Protein AF-H6CBG1-F1 (afdb_monomer_lite)

InterPro domains:
  IPR025204 Centromere subunit L [PF13092] (5-473)

Sequence (481 aa):
MDNALYDTSWVLYSITHLPASLHAIILDPKLSAGGARAQTEALGLSEHAAALRASLAREQEQRPRYEEVEEHERLGVLKECTWRLLLSSRAELEHSSVDAHGRKRKRDHRDSTAGASCQSTGNHHGHALMISLVYDRTTYKLVIYTTEKTPQSSTSSSRRDLRPEPDSNSDATAILLCKASPSALKAVTTYLADTFSLALADITPLRLSPALIRSTLEQYLATVSVALGRAAFASALVAEAEQESVAEEHEHEREQEREHLHSIFQSIVGTLRITISFAPPVAPSLKTLDITVPPRTVGEQYRHVLDGSDQTTNDSRRPQFMDTLATWIRDKTGLNIDPFPSTIVNGDDNDGNDDDEGNAAVGNDTSVATANKTKKNPMRPHTETETETESEASVQEPPPHQPPMRVSRVSTAAYAISVEGRLKFASKPVELVNGFLGLLEHGSNAEGVSEARHENFVREANQQLLNAVLAEARRQVREDG

Foldseek 3Di:
DDPVQAPDKWFKKKQFADFPVNVCLQPPPVQVLDPVCVVVNQVVQVVLQVLLVVLVVVVLVVDDPVVNVVCCVVFNDFPGKGKDKDFPPVPVPVRPPPDDDDDDDDDDDDDDDDDPPPPPVPPFGKTKMKIWTHTPNDIKIKIKIFTDPPPPPPPVPPPDDDDPDPPPVDRRMIMMTTDDDPVSVVSVLVSCCVPRVRDSVSIGRFFDDLVLQQVLVQLLLVLLLLLLLVLLVVLVVVVVVVDPDDDPVVVVVNVVVLVVSLVLSLLQFAKKKWKKAFDPPPPVPDGIDIDIDGSNNSSVLSSCSNNNPPPPPPPPCSPGPVNVVQVVCCVVPVDRQCPDDPPPVVVPPPPDDDDDDDDDDDDDDDDDDDDDDDDDDDDDDDDDDDDDDPPPPPPPPPDPDDPRMGGAKIDGQAWIAGSSRIIHGHCVSLVSLVVVLVVSVVVDPPPPPDPPSSPSSSVVSVVVSSVSSSVSSNVVSVVVD

Secondary structure (DSSP, 8-state):
--GGGBS-EEEEEEESS--HHHHHHHH--TTTTSTTTHHHHHHHHHHHHHHHHHHHHHHHHHS-HHHHHHHHHHH--EEEEEEEEE--TTTTTTTS-TTS-------------------------EEEEEEEEEESS-EEEEEEEEE--------------------------EEEEEES-HHHHHHHHHHHHHHH---GGGEEEPPPPHHHHHHHHHHHHHHHHHHHHHHHHHHHHHHHHH-SS--SHHHHHHHHHHHHHHHHHHHHH-SEEEEEEE-TTS-TT--EEEEEE-HHHHHHHTHHHHTTTTSS---TTPPPHHHHHHHHHHHHHS--S-SS--------------------------------------------------------PPPTT--SEEEEEEE-SSEEEETTTEEEE-SHHHHHHHHHHHHHHHH---TTS-------HHHHHHHHHHHHHHHHHHHHHHHH-

Organism: Exophiala dermatitidis (strain ATCC 34100 / CBS 525.76 / NIH/UT8656) (NCBI:txid858893)

Structure (mmCIF, N/CA/C/O backbone):
data_AF-H6CBG1-F1
#
_entry.id   AF-H6CBG1-F1
#
loop_
_atom_site.group_PDB
_atom_site.id
_atom_site.type_symbol
_atom_site.label_atom_id
_atom_site.label_alt_id
_atom_site.label_comp_id
_atom_site.label_asym_id
_atom_site.label_entity_id
_atom_site.label_seq_id
_atom_site.pdbx_PDB_ins_code
_atom_site.Cartn_x
_atom_site.Cartn_y
_atom_site.Cartn_z
_atom_site.occupancy
_atom_site.B_iso_or_equiv
_atom_site.auth_seq_id
_atom_site.auth_comp_id
_atom_site.auth_asym_id
_atom_site.auth_atom_id
_atom_site.pdbx_PDB_model_num
ATOM 1 N N . MET A 1 1 ? 1.997 9.828 -4.332 1.00 85.44 1 MET A N 1
ATOM 2 C CA . MET A 1 1 ? 1.886 9.149 -3.017 1.00 85.44 1 MET A CA 1
ATOM 3 C C . MET A 1 1 ? 2.886 9.730 -2.012 1.00 85.44 1 MET A C 1
ATOM 5 O O . MET A 1 1 ? 4.050 9.862 -2.375 1.00 85.44 1 MET A O 1
ATOM 9 N N . ASP A 1 2 ? 2.461 10.042 -0.781 1.00 88.94 2 ASP A N 1
ATOM 10 C CA . ASP A 1 2 ? 3.284 10.646 0.293 1.00 88.94 2 ASP A CA 1
ATOM 11 C C . ASP A 1 2 ? 4.287 9.657 0.938 1.00 88.94 2 ASP A C 1
ATOM 13 O O . ASP A 1 2 ? 4.020 8.456 1.022 1.00 88.94 2 ASP A O 1
ATOM 17 N N . ASN A 1 3 ? 5.437 10.154 1.415 1.00 92.38 3 ASN A N 1
ATOM 18 C CA . ASN A 1 3 ? 6.486 9.370 2.090 1.00 92.38 3 ASN A CA 1
ATOM 19 C C . ASN A 1 3 ? 6.031 8.716 3.403 1.00 92.38 3 ASN A C 1
ATOM 21 O O . ASN A 1 3 ? 6.582 7.692 3.802 1.00 92.38 3 ASN A O 1
ATOM 25 N N . ALA A 1 4 ? 5.010 9.257 4.064 1.00 92.88 4 ALA A N 1
ATOM 26 C CA . ALA A 1 4 ? 4.502 8.741 5.329 1.00 92.88 4 ALA A CA 1
ATOM 27 C C . ALA A 1 4 ? 3.908 7.323 5.230 1.00 92.88 4 ALA A C 1
ATOM 29 O O . ALA A 1 4 ? 3.796 6.651 6.259 1.00 92.88 4 ALA A O 1
ATOM 30 N N . LEU A 1 5 ? 3.557 6.873 4.018 1.00 95.00 5 LEU A N 1
ATOM 31 C CA . LEU A 1 5 ? 3.031 5.533 3.732 1.00 95.00 5 LEU A CA 1
ATOM 32 C C . LEU A 1 5 ? 4.115 4.445 3.648 1.00 95.00 5 LEU A C 1
ATOM 34 O O . LEU A 1 5 ? 3.792 3.254 3.702 1.00 95.00 5 LEU A O 1
ATOM 38 N N . TYR A 1 6 ? 5.383 4.839 3.536 1.00 96.81 6 TYR A N 1
ATOM 39 C CA . TYR A 1 6 ? 6.512 3.940 3.321 1.00 96.81 6 TYR A CA 1
ATOM 40 C C . TYR A 1 6 ? 7.131 3.454 4.639 1.00 96.81 6 TYR A C 1
ATOM 42 O O . TYR A 1 6 ? 6.928 4.025 5.713 1.00 96.81 6 TYR A O 1
ATOM 50 N N . ASP A 1 7 ? 7.833 2.323 4.558 1.00 95.38 7 ASP A N 1
ATOM 51 C CA . ASP A 1 7 ? 8.552 1.649 5.648 1.00 95.38 7 ASP A CA 1
ATOM 52 C C . ASP A 1 7 ? 7.693 1.310 6.874 1.00 95.38 7 ASP A C 1
ATOM 54 O O . ASP A 1 7 ? 8.178 1.060 7.979 1.00 95.38 7 ASP A O 1
ATOM 58 N N . THR A 1 8 ? 6.381 1.227 6.664 1.00 95.06 8 THR A N 1
ATOM 59 C CA . THR A 1 8 ? 5.398 0.846 7.670 1.00 95.06 8 THR A CA 1
ATOM 60 C C . THR A 1 8 ? 4.579 -0.333 7.168 1.00 95.06 8 THR A C 1
ATOM 62 O O . THR A 1 8 ? 4.151 -0.365 6.019 1.00 95.06 8 THR A O 1
ATOM 65 N N . SER A 1 9 ? 4.381 -1.323 8.043 1.00 97.19 9 SER A N 1
ATOM 66 C CA . SER A 1 9 ? 3.404 -2.384 7.818 1.00 97.19 9 SER A CA 1
ATOM 67 C C . SER A 1 9 ? 2.048 -1.916 8.329 1.00 97.19 9 SER A C 1
ATOM 69 O O . SER A 1 9 ? 1.906 -1.605 9.511 1.00 97.19 9 SER A O 1
ATOM 71 N N . TRP A 1 10 ? 1.073 -1.911 7.438 1.00 98.31 10 TRP A N 1
ATOM 72 C CA . TRP A 1 10 ? -0.303 -1.503 7.660 1.00 98.31 10 TRP A CA 1
ATOM 73 C C . TRP A 1 10 ? -1.203 -2.729 7.791 1.00 98.31 10 TRP A C 1
ATOM 75 O O . TRP A 1 10 ? -1.019 -3.713 7.070 1.00 98.31 10 TRP A O 1
ATOM 85 N N . VAL A 1 11 ? -2.169 -2.659 8.702 1.00 98.25 11 VAL A N 1
ATOM 86 C CA . VAL A 1 11 ? -3.345 -3.536 8.730 1.00 98.25 11 VAL A CA 1
ATOM 87 C C . VAL A 1 11 ? -4.490 -2.793 8.053 1.00 98.25 11 VAL A C 1
ATOM 89 O O . VAL A 1 11 ? -4.731 -1.628 8.365 1.00 98.25 11 VAL A O 1
ATOM 92 N N . LEU A 1 12 ? -5.158 -3.447 7.113 1.00 98.31 12 LEU A N 1
ATOM 93 C CA . LEU A 1 12 ? -6.204 -2.871 6.285 1.00 98.31 12 LEU A CA 1
ATOM 94 C C . LEU A 1 12 ? -7.581 -3.155 6.882 1.00 98.31 12 LEU A C 1
ATOM 96 O O . LEU A 1 12 ? -7.902 -4.293 7.228 1.00 98.31 12 LEU A O 1
ATOM 100 N N . TYR A 1 13 ? -8.403 -2.117 6.934 1.00 98.31 13 TYR A N 1
ATOM 101 C CA . TYR A 1 13 ? -9.821 -2.189 7.257 1.00 98.31 13 TYR A CA 1
ATOM 102 C C . TYR A 1 13 ? -10.624 -1.561 6.114 1.00 98.31 13 TYR A C 1
ATOM 104 O O . TYR A 1 13 ? -10.147 -0.636 5.452 1.00 98.31 13 TYR A O 1
ATOM 112 N N . SER A 1 14 ? -11.826 -2.071 5.875 1.00 97.69 14 SER A N 1
ATOM 113 C CA . SER A 1 14 ? -12.831 -1.439 5.026 1.00 97.69 14 SER A CA 1
ATOM 114 C C . SER A 1 14 ? -13.631 -0.449 5.865 1.00 97.69 14 SER A C 1
ATOM 116 O O . SER A 1 14 ? -13.905 -0.733 7.027 1.00 97.69 14 SER A O 1
ATOM 118 N N . ILE A 1 15 ? -13.987 0.695 5.286 1.00 97.38 15 ILE A N 1
ATOM 119 C CA . ILE A 1 15 ? -15.014 1.599 5.806 1.00 97.38 15 ILE A CA 1
ATOM 120 C C . ILE A 1 15 ? -16.156 1.553 4.796 1.00 97.38 15 ILE A C 1
ATOM 122 O O . ILE A 1 15 ? -16.037 2.140 3.715 1.00 97.38 15 ILE A O 1
ATOM 126 N N . THR A 1 16 ? -17.223 0.824 5.125 1.00 95.31 16 THR A N 1
ATOM 127 C CA . THR A 1 16 ? -18.333 0.538 4.199 1.00 95.31 16 THR A CA 1
ATOM 128 C C . THR A 1 16 ? -19.021 1.822 3.734 1.00 95.31 16 THR A C 1
ATOM 130 O O . THR A 1 16 ? -19.150 2.050 2.528 1.00 95.31 16 THR A O 1
ATOM 133 N N . HIS A 1 17 ? -19.354 2.693 4.688 1.00 94.62 17 HIS A N 1
ATOM 134 C CA . HIS A 1 17 ? -20.001 3.979 4.480 1.00 94.62 17 HIS A CA 1
ATOM 135 C C . HIS A 1 17 ? -19.187 5.099 5.139 1.00 94.62 17 HIS A C 1
ATOM 137 O O . HIS A 1 17 ? -19.185 5.266 6.358 1.00 94.62 17 HIS A O 1
ATOM 143 N N . LEU A 1 18 ? -18.489 5.898 4.330 1.00 95.25 18 LEU A N 1
ATOM 144 C CA . LEU A 1 18 ? -17.783 7.083 4.805 1.00 95.25 18 LEU A CA 1
ATOM 145 C C . LEU A 1 18 ? -18.775 8.250 4.961 1.00 95.25 18 LEU A C 1
ATOM 147 O O . LEU A 1 18 ? -19.338 8.700 3.959 1.00 95.25 18 LEU A O 1
ATOM 151 N N . PRO A 1 19 ? -18.972 8.793 6.178 1.00 94.75 19 PRO A N 1
ATOM 152 C CA . PRO A 1 19 ? -19.886 9.906 6.389 1.00 94.75 19 PRO A CA 1
ATOM 153 C C . PRO A 1 19 ? -19.510 11.122 5.542 1.00 94.75 19 PRO A C 1
ATOM 155 O O . PRO A 1 19 ? -18.330 11.454 5.412 1.00 94.75 19 PRO A O 1
ATOM 158 N N . ALA A 1 20 ? -20.512 11.833 5.017 1.00 92.50 20 ALA A N 1
ATOM 159 C CA . ALA A 1 20 ? -20.303 12.984 4.137 1.00 92.50 20 ALA A CA 1
ATOM 160 C C . ALA A 1 20 ? -19.422 14.080 4.765 1.00 92.50 20 ALA A C 1
ATOM 162 O O . ALA A 1 20 ? -18.635 14.708 4.063 1.00 92.50 20 ALA A O 1
ATOM 163 N N . SER A 1 21 ? -19.508 14.279 6.084 1.00 93.62 21 SER A N 1
ATOM 164 C CA . SER A 1 21 ? -18.674 15.229 6.832 1.00 93.62 21 SER A CA 1
ATOM 165 C C . SER A 1 21 ? -17.192 14.844 6.819 1.00 93.62 21 SER A C 1
ATOM 167 O O . SER A 1 21 ? -16.340 15.683 6.540 1.00 93.62 21 SER A O 1
ATOM 169 N N . LEU A 1 22 ? -16.878 13.568 7.055 1.00 94.75 22 LEU A N 1
ATOM 170 C CA . LEU A 1 22 ? -15.510 13.053 6.997 1.00 94.75 22 LEU A CA 1
ATOM 171 C C . LEU A 1 22 ? -14.992 13.003 5.553 1.00 94.75 22 LEU A C 1
ATOM 173 O O . LEU A 1 22 ? -13.842 13.346 5.288 1.00 94.75 22 LEU A O 1
ATOM 177 N N . HIS A 1 23 ? -15.854 12.627 4.609 1.00 93.69 23 HIS A N 1
ATOM 178 C CA . HIS A 1 23 ? -15.541 12.638 3.185 1.00 93.69 23 HIS A CA 1
ATOM 179 C C . HIS A 1 23 ? -15.214 14.048 2.683 1.00 93.69 23 HIS A C 1
ATOM 181 O O . HIS A 1 23 ? -14.238 14.206 1.958 1.00 93.69 23 HIS A O 1
ATOM 187 N N . ALA A 1 24 ? -15.957 15.071 3.117 1.00 91.56 24 ALA A N 1
ATOM 188 C CA . ALA A 1 24 ? -15.684 16.467 2.777 1.00 91.56 24 ALA A CA 1
ATOM 189 C C . ALA A 1 24 ? -14.304 16.925 3.275 1.00 91.56 24 ALA A C 1
ATOM 191 O O . ALA A 1 24 ? -13.583 17.578 2.527 1.00 91.56 24 ALA A O 1
ATOM 192 N N . ILE A 1 25 ? -13.896 16.519 4.485 1.00 91.94 25 ILE A N 1
ATOM 193 C CA . ILE A 1 25 ? -12.548 16.804 5.009 1.00 91.94 25 ILE A CA 1
ATOM 194 C C . ILE A 1 25 ? -11.467 16.176 4.119 1.00 91.94 25 ILE A C 1
ATOM 196 O O . ILE A 1 25 ? -10.428 16.786 3.900 1.00 91.94 25 ILE A O 1
ATOM 200 N N . ILE A 1 26 ? -11.699 14.963 3.607 1.00 93.06 26 ILE A N 1
ATOM 201 C CA . ILE A 1 26 ? -10.728 14.238 2.772 1.00 93.06 26 ILE A CA 1
ATOM 202 C C . ILE A 1 26 ? -10.677 14.789 1.334 1.00 93.06 26 ILE A C 1
ATOM 204 O O . ILE A 1 26 ? -9.601 14.851 0.735 1.00 93.06 26 ILE A O 1
ATOM 208 N N . LEU A 1 27 ? -11.834 15.144 0.767 1.00 87.88 27 LEU A N 1
ATOM 209 C CA . LEU A 1 27 ? -11.997 15.485 -0.647 1.00 87.88 27 LEU A CA 1
ATOM 210 C C . LEU A 1 27 ? -11.852 16.956 -0.999 1.00 87.88 27 LEU A C 1
ATOM 212 O O . LEU A 1 27 ? -11.770 17.242 -2.188 1.00 87.88 27 LEU A O 1
ATOM 216 N N . ASP A 1 28 ? -11.869 17.885 -0.049 1.00 76.00 28 ASP A N 1
ATOM 217 C CA . ASP A 1 28 ? -11.845 19.309 -0.387 1.00 76.00 28 ASP A CA 1
ATOM 218 C C . ASP A 1 28 ? -10.449 19.936 -0.224 1.00 76.00 28 ASP A C 1
ATOM 220 O O . ASP A 1 28 ? -10.208 20.636 0.754 1.00 76.00 28 ASP A O 1
ATOM 224 N N . PRO A 1 29 ? -9.512 19.751 -1.182 1.00 60.16 29 PRO A N 1
ATOM 225 C CA . PRO A 1 29 ? -8.337 20.599 -1.303 1.00 60.16 29 PRO A CA 1
ATOM 226 C C . PRO A 1 29 ? -8.621 21.842 -2.166 1.00 60.16 29 PRO A C 1
ATOM 228 O O . PRO A 1 29 ? -7.708 22.625 -2.433 1.00 60.16 29 PRO A O 1
ATOM 231 N N . LYS A 1 30 ? -9.858 22.058 -2.657 1.00 49.28 30 LYS A N 1
ATOM 232 C CA . LYS A 1 30 ? -10.187 23.122 -3.635 1.00 49.28 30 LYS A CA 1
ATOM 233 C C . LYS A 1 30 ? -10.252 24.520 -3.013 1.00 49.28 30 LYS A C 1
ATOM 235 O O . LYS A 1 30 ? -10.583 25.495 -3.688 1.00 49.28 30 LYS A O 1
ATOM 240 N N . LEU A 1 31 ? -9.843 24.646 -1.758 1.00 47.59 31 LEU A N 1
ATOM 241 C CA . LEU A 1 31 ? -9.617 25.905 -1.065 1.00 47.59 31 LEU A CA 1
ATOM 242 C C . LEU A 1 31 ? -8.138 26.334 -1.074 1.00 47.59 31 LEU A C 1
ATOM 244 O O . LEU A 1 31 ? -7.831 27.456 -0.672 1.00 47.59 31 LEU A O 1
ATOM 248 N N . SER A 1 32 ? -7.239 25.497 -1.601 1.00 41.44 32 SER A N 1
ATOM 249 C CA . SER A 1 32 ? -5.781 25.641 -1.491 1.00 41.44 32 SER A CA 1
ATOM 250 C C . SER A 1 32 ? -5.112 26.581 -2.517 1.00 41.44 32 SER A C 1
ATOM 252 O O . SER A 1 32 ? -3.923 26.860 -2.417 1.00 41.44 32 SER A O 1
ATOM 254 N N . ALA A 1 33 ? -5.849 27.177 -3.464 1.00 50.12 33 ALA A N 1
ATOM 255 C CA . ALA A 1 33 ? -5.248 28.109 -4.436 1.00 50.12 33 ALA A CA 1
ATOM 256 C C . ALA A 1 33 ? -5.023 29.542 -3.896 1.00 50.12 33 ALA A C 1
ATOM 258 O O . ALA A 1 33 ? -4.479 30.395 -4.595 1.00 50.12 33 ALA A O 1
ATOM 259 N N . GLY A 1 34 ? -5.431 29.834 -2.655 1.00 55.94 34 GLY A N 1
ATOM 260 C CA . GLY A 1 34 ? -5.161 31.109 -1.989 1.00 55.94 34 GLY A CA 1
ATOM 261 C C . GLY A 1 34 ? -4.493 30.878 -0.639 1.00 55.94 34 GLY A C 1
ATOM 262 O O . GLY A 1 34 ? -5.133 30.360 0.272 1.00 55.94 34 GLY A O 1
ATOM 263 N N . GLY A 1 35 ? -3.235 31.304 -0.475 1.00 62.28 35 GLY A N 1
ATOM 264 C CA . GLY A 1 35 ? -2.419 31.049 0.727 1.00 62.28 35 GLY A CA 1
ATOM 265 C C . GLY A 1 35 ? -3.039 31.467 2.073 1.00 62.28 35 GLY A C 1
ATOM 266 O O . GLY A 1 35 ? -2.611 30.991 3.120 1.00 62.28 35 GLY A O 1
ATOM 267 N N . ALA A 1 36 ? -4.088 32.296 2.068 1.00 62.03 36 ALA A N 1
ATOM 268 C CA . ALA A 1 36 ? -4.860 32.637 3.263 1.00 62.03 36 ALA A CA 1
ATOM 269 C C . ALA A 1 36 ? -5.730 31.478 3.800 1.00 62.03 36 ALA A C 1
ATOM 271 O O . ALA A 1 36 ? -6.059 31.473 4.983 1.00 62.03 36 ALA A O 1
ATOM 272 N N . ARG A 1 37 ? -6.105 30.494 2.968 1.00 57.50 37 ARG A N 1
ATOM 273 C CA . ARG A 1 37 ? -7.092 29.456 3.322 1.00 57.50 37 ARG A CA 1
ATOM 274 C C . ARG A 1 37 ? -6.475 28.108 3.715 1.00 57.50 37 ARG A C 1
ATOM 276 O O . ARG A 1 37 ? -7.078 27.393 4.508 1.00 57.50 37 ARG A O 1
ATOM 283 N N . ALA A 1 38 ? -5.229 27.840 3.312 1.00 67.38 38 ALA A N 1
ATOM 284 C CA . ALA A 1 38 ? -4.431 26.727 3.846 1.00 67.38 38 ALA A CA 1
ATOM 285 C C . ALA A 1 38 ? -4.267 26.813 5.380 1.00 67.38 38 ALA A C 1
ATOM 287 O O . ALA A 1 38 ? -4.236 25.799 6.073 1.00 67.38 38 ALA A O 1
ATOM 288 N N . GLN A 1 39 ? -4.237 28.032 5.935 1.00 68.25 39 GLN A N 1
ATOM 289 C CA . GLN A 1 39 ? -4.242 28.240 7.387 1.00 68.25 39 GLN A CA 1
ATOM 290 C C . GLN A 1 39 ? -5.579 27.844 8.030 1.00 68.25 39 GLN A C 1
ATOM 292 O O . GLN A 1 39 ? -5.586 27.308 9.134 1.00 68.25 39 GLN A O 1
ATOM 297 N N . THR A 1 40 ? -6.709 28.074 7.353 1.00 70.06 40 THR A N 1
ATOM 298 C CA . THR A 1 40 ? -8.043 27.698 7.850 1.00 70.06 40 THR A CA 1
ATOM 299 C C . THR A 1 40 ? -8.231 26.182 7.882 1.00 70.06 40 THR A C 1
ATOM 301 O O . THR A 1 40 ? -8.786 25.655 8.841 1.00 70.06 40 THR A O 1
ATOM 304 N N . GLU A 1 41 ? -7.729 25.467 6.875 1.00 74.38 41 GLU A N 1
ATOM 305 C CA . GLU A 1 41 ? -7.725 23.997 6.875 1.00 74.38 41 GLU A CA 1
ATOM 306 C C . GLU A 1 41 ? -6.843 23.437 7.994 1.00 74.38 41 GLU A C 1
ATOM 308 O O . GLU A 1 41 ? -7.269 22.555 8.742 1.00 74.38 41 GLU A O 1
ATOM 313 N N . ALA A 1 42 ? -5.636 23.991 8.161 1.00 79.94 42 ALA A N 1
ATOM 314 C CA . ALA A 1 42 ? -4.744 23.612 9.253 1.00 79.94 42 ALA A CA 1
ATOM 315 C C . ALA A 1 42 ? -5.389 23.851 10.631 1.00 79.94 42 ALA A C 1
ATOM 317 O O . ALA A 1 42 ? -5.211 23.033 11.534 1.00 79.94 42 ALA A O 1
ATOM 318 N N . LEU A 1 43 ? -6.179 24.923 10.781 1.00 82.62 43 LEU A N 1
ATOM 319 C CA . LEU A 1 43 ? -6.967 25.193 11.987 1.00 82.62 43 LEU A CA 1
ATOM 320 C C . LEU A 1 43 ? -8.020 24.104 12.230 1.00 82.62 43 LEU A C 1
ATOM 322 O O . LEU A 1 43 ? -8.032 23.526 13.313 1.00 82.62 43 LEU A O 1
ATOM 326 N N . GLY A 1 44 ? -8.833 23.755 11.228 1.00 89.56 44 GLY A N 1
ATOM 327 C CA . GLY A 1 44 ? -9.864 22.718 11.378 1.00 89.56 44 GLY A CA 1
ATOM 328 C C . GLY A 1 44 ? -9.284 21.338 11.714 1.00 89.56 44 GLY A C 1
ATOM 329 O O . GLY A 1 44 ? -9.746 20.661 12.632 1.00 89.56 44 GLY A O 1
ATOM 330 N N . LEU A 1 45 ? -8.207 20.929 11.035 1.00 93.44 45 LEU A N 1
ATOM 331 C CA . LEU A 1 45 ? -7.515 19.672 11.345 1.00 93.44 45 LEU A CA 1
ATOM 332 C C . LEU A 1 45 ? -6.860 19.701 12.737 1.00 93.44 45 LEU A C 1
ATOM 334 O O . LEU A 1 45 ? -6.864 18.689 13.441 1.00 93.44 45 LEU A O 1
ATOM 338 N N . SER A 1 46 ? -6.342 20.856 13.167 1.00 94.69 46 SER A N 1
ATOM 339 C CA . SER A 1 46 ? -5.811 21.040 14.522 1.00 94.69 46 SER A CA 1
ATOM 340 C C . SER A 1 46 ? -6.905 20.960 15.591 1.00 94.69 46 SER A C 1
ATOM 342 O O . SER A 1 46 ? -6.658 20.415 16.668 1.00 94.69 46 SER A O 1
ATOM 344 N N . GLU A 1 47 ? -8.110 21.465 15.319 1.00 95.88 47 GLU A N 1
ATOM 345 C CA . GLU A 1 47 ? -9.266 21.334 16.215 1.00 95.88 47 GLU A CA 1
ATOM 346 C C . GLU A 1 47 ? -9.669 19.865 16.381 1.00 95.88 47 GLU A C 1
ATOM 348 O O . GLU A 1 47 ? -9.813 19.391 17.511 1.00 95.88 47 GLU A O 1
ATOM 353 N N . HIS A 1 48 ? -9.747 19.106 15.282 1.00 96.69 48 HIS A N 1
ATOM 354 C CA . HIS A 1 48 ? -9.985 17.660 15.335 1.00 96.69 48 HIS A CA 1
ATOM 355 C C . HIS A 1 48 ? -8.881 16.915 16.093 1.00 96.69 48 HIS A C 1
ATOM 357 O O . HIS A 1 48 ? -9.168 16.029 16.899 1.00 96.69 48 HIS A O 1
ATOM 363 N N . ALA A 1 49 ? -7.619 17.305 15.910 1.00 97.44 49 ALA A N 1
ATOM 364 C CA . ALA A 1 49 ? -6.503 16.721 16.640 1.00 97.44 49 ALA A CA 1
ATOM 365 C C . ALA A 1 49 ? -6.585 16.980 18.157 1.00 97.44 49 ALA A C 1
ATOM 367 O O . ALA A 1 49 ? -6.363 16.064 18.955 1.00 97.44 49 ALA A O 1
ATOM 368 N N . ALA A 1 50 ? -6.944 18.200 18.567 1.00 97.81 50 ALA A N 1
ATOM 369 C CA . ALA A 1 50 ? -7.149 18.550 19.971 1.00 97.81 50 ALA A CA 1
ATOM 370 C C . ALA A 1 50 ? -8.361 17.818 20.573 1.00 97.81 50 ALA A C 1
ATOM 372 O O . ALA A 1 50 ? -8.278 17.294 21.687 1.00 97.81 50 ALA A O 1
ATOM 373 N N . ALA A 1 51 ? -9.463 17.722 19.823 1.00 97.56 51 ALA A N 1
ATOM 374 C CA . ALA A 1 51 ? -10.665 17.005 20.237 1.00 97.56 51 ALA A CA 1
ATOM 375 C C . ALA A 1 51 ? -10.410 15.498 20.398 1.00 97.56 51 ALA A C 1
ATOM 377 O O . ALA A 1 51 ? -10.808 14.919 21.413 1.00 97.56 51 ALA A O 1
ATOM 378 N N . LEU A 1 52 ? -9.687 14.877 19.458 1.00 98.00 52 LEU A N 1
ATOM 379 C CA . LEU A 1 52 ? -9.264 13.480 19.561 1.00 98.00 52 LEU A CA 1
ATOM 380 C C . LEU A 1 52 ? -8.379 13.274 20.792 1.00 98.00 52 LEU A C 1
ATOM 382 O O . LEU A 1 52 ? -8.636 12.371 21.583 1.00 98.00 52 LEU A O 1
ATOM 386 N N . ARG A 1 53 ? -7.390 14.147 21.019 1.00 97.56 53 ARG A N 1
ATOM 387 C CA . ARG A 1 53 ? -6.526 14.088 22.208 1.00 97.56 53 ARG A CA 1
ATOM 388 C C . ARG A 1 53 ? -7.325 14.156 23.514 1.00 97.56 53 ARG A C 1
ATOM 390 O O . ARG A 1 53 ? -7.058 13.382 24.429 1.00 97.56 53 ARG A O 1
ATOM 397 N N . ALA A 1 54 ? -8.309 15.052 23.597 1.00 97.56 54 ALA A N 1
ATOM 398 C CA . ALA A 1 54 ? -9.196 15.145 24.754 1.00 97.56 54 ALA A CA 1
ATOM 399 C C . ALA A 1 54 ? -10.061 13.884 24.917 1.00 97.56 54 ALA A C 1
ATOM 401 O O . ALA A 1 54 ? -10.289 13.437 26.037 1.00 97.56 54 ALA A O 1
ATOM 402 N N . SER A 1 55 ? -10.515 13.285 23.811 1.00 96.94 55 SER A N 1
ATOM 403 C CA . SER A 1 55 ? -11.256 12.020 23.831 1.00 96.94 55 SER A CA 1
ATOM 404 C C . SER A 1 55 ? -10.410 10.859 24.349 1.00 96.94 55 SER A C 1
ATOM 406 O O . SER A 1 55 ? -10.875 10.111 25.203 1.00 96.94 55 SER A O 1
ATOM 408 N N . LEU A 1 56 ? -9.153 10.756 23.900 1.00 95.88 56 LEU A N 1
ATOM 409 C CA . LEU A 1 56 ? -8.198 9.755 24.383 1.00 95.88 56 LEU A CA 1
ATOM 410 C C . LEU A 1 56 ? -7.958 9.888 25.894 1.00 95.88 56 LEU A C 1
ATOM 412 O O . LEU A 1 56 ? -7.943 8.881 26.595 1.00 95.88 56 LEU A O 1
ATOM 416 N N . ALA A 1 57 ? -7.830 11.118 26.405 1.00 95.25 57 ALA A N 1
ATOM 417 C CA . ALA A 1 57 ? -7.665 11.367 27.838 1.00 95.25 57 ALA A CA 1
ATOM 418 C C . ALA A 1 57 ? -8.898 10.935 28.655 1.00 95.25 57 ALA A C 1
ATOM 420 O O . ALA A 1 57 ? -8.751 10.280 29.682 1.00 95.25 57 ALA A O 1
ATOM 421 N N . ARG A 1 58 ? -10.116 11.227 28.173 1.00 95.06 58 ARG A N 1
ATOM 422 C CA . ARG A 1 58 ? -11.357 10.780 28.835 1.00 95.06 58 ARG A CA 1
ATOM 423 C C . ARG A 1 58 ? -11.497 9.262 28.853 1.00 95.06 58 ARG A C 1
ATOM 425 O O . ARG A 1 58 ? -11.949 8.704 29.846 1.00 95.06 58 ARG A O 1
ATOM 432 N N . GLU A 1 59 ? -11.143 8.592 27.759 1.00 93.25 59 GLU A N 1
ATOM 433 C CA . GLU A 1 59 ? -11.190 7.129 27.713 1.00 93.25 59 GLU A CA 1
ATOM 434 C C . GLU A 1 59 ? -10.159 6.518 28.667 1.00 93.25 59 GLU A C 1
ATOM 436 O O . GLU A 1 59 ? -10.458 5.535 29.341 1.00 93.25 59 GLU A O 1
ATOM 441 N N . GLN A 1 60 ? -8.979 7.131 28.781 1.00 90.81 60 GLN A N 1
ATOM 442 C CA . GLN A 1 60 ? -7.950 6.713 29.727 1.00 90.81 60 GLN A CA 1
ATOM 443 C C . GLN A 1 60 ? -8.439 6.796 31.184 1.00 90.81 60 GLN A C 1
ATOM 445 O O . GLN A 1 60 ? -8.210 5.860 31.942 1.00 90.81 60 GLN A O 1
ATOM 450 N N . GLU A 1 61 ? -9.194 7.837 31.549 1.00 93.06 61 GLU A N 1
ATOM 451 C CA . GLU A 1 61 ? -9.801 7.975 32.886 1.00 93.06 61 GLU A CA 1
ATOM 452 C C . GLU A 1 61 ? -10.867 6.907 33.194 1.00 93.06 61 GLU A C 1
ATOM 454 O O . GLU A 1 61 ? -11.113 6.594 34.359 1.00 93.06 61 GLU A O 1
ATOM 459 N N . GLN A 1 62 ? -11.516 6.345 32.168 1.00 92.88 62 GLN A N 1
ATOM 460 C CA . GLN A 1 62 ? -12.548 5.313 32.328 1.00 92.88 62 GLN A CA 1
ATOM 461 C C . GLN A 1 62 ? -11.981 3.888 32.361 1.00 92.88 62 GLN A C 1
ATOM 463 O O . GLN A 1 62 ? -12.687 2.960 32.768 1.00 92.88 62 GLN A O 1
ATOM 468 N N . AR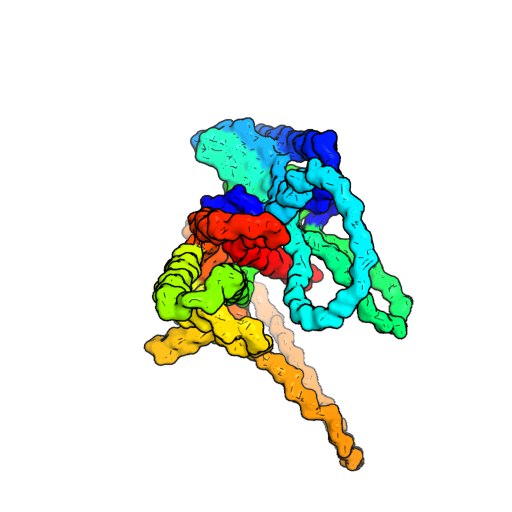G A 1 63 ? -10.734 3.687 31.919 1.00 89.25 63 ARG A N 1
ATOM 469 C CA . ARG A 1 63 ? -10.115 2.359 31.878 1.00 89.25 63 ARG A CA 1
ATOM 470 C C . ARG A 1 63 ? -9.719 1.887 33.281 1.00 89.25 63 ARG A C 1
ATOM 472 O O . ARG A 1 63 ? -9.367 2.695 34.142 1.00 89.25 63 ARG A O 1
ATOM 479 N N . PRO A 1 64 ? -9.740 0.568 33.539 1.00 93.38 64 PRO A N 1
ATOM 480 C CA . PRO A 1 64 ? -9.187 0.025 34.768 1.00 93.38 64 PRO A CA 1
ATOM 481 C C . PRO A 1 64 ? -7.737 0.482 34.966 1.00 93.38 64 PRO A C 1
ATOM 483 O O . PRO A 1 64 ? -6.909 0.375 34.064 1.00 93.38 64 PRO A O 1
ATOM 486 N N . ARG A 1 65 ? -7.411 0.943 36.178 1.00 90.50 65 ARG A N 1
ATOM 487 C CA . ARG A 1 65 ? -6.108 1.549 36.511 1.00 90.50 65 ARG A CA 1
ATOM 488 C C . ARG A 1 65 ? -4.895 0.686 36.132 1.00 90.50 65 ARG A C 1
ATOM 490 O O . ARG A 1 65 ? -3.831 1.226 35.857 1.00 90.50 65 ARG A O 1
ATOM 497 N N . TYR A 1 66 ? -5.028 -0.642 36.135 1.00 93.19 66 TYR A N 1
ATOM 498 C CA . TYR A 1 66 ? -3.930 -1.533 35.748 1.00 93.19 66 TYR A CA 1
ATOM 499 C C . TYR A 1 66 ? -3.624 -1.468 34.241 1.00 93.19 66 TYR A C 1
ATOM 501 O O . TYR A 1 66 ? -2.453 -1.486 33.878 1.00 93.19 66 TYR A O 1
ATOM 509 N N . GLU A 1 67 ? -4.639 -1.325 33.379 1.00 89.75 67 GLU A N 1
ATOM 510 C CA . GLU A 1 67 ? -4.457 -1.190 31.924 1.00 89.75 67 GLU A CA 1
ATOM 511 C C . GLU A 1 67 ? -3.798 0.142 31.586 1.00 89.75 67 GLU A C 1
ATOM 513 O O . GLU A 1 67 ? -2.923 0.203 30.728 1.00 89.75 67 GLU A O 1
ATOM 518 N N . GLU A 1 68 ? -4.182 1.200 32.302 1.00 88.62 68 GLU A N 1
ATOM 519 C CA . GLU A 1 68 ? -3.571 2.516 32.160 1.00 88.62 68 GLU A CA 1
ATOM 520 C C . GLU A 1 68 ? -2.085 2.484 32.527 1.00 88.62 68 GLU A C 1
ATOM 522 O O . GLU A 1 68 ? -1.257 2.982 31.768 1.00 88.62 68 GLU A O 1
ATOM 527 N N . VAL A 1 69 ? -1.732 1.887 33.671 1.00 92.56 69 VAL A N 1
ATOM 528 C CA . VAL A 1 69 ? -0.331 1.777 34.099 1.00 92.56 69 VAL A CA 1
ATOM 529 C C . VAL A 1 69 ? 0.469 0.951 33.096 1.00 92.56 69 VAL A C 1
ATOM 531 O O . VAL A 1 69 ? 1.549 1.372 32.697 1.00 92.56 69 VAL A O 1
ATOM 534 N N . GLU A 1 70 ? -0.070 -0.173 32.624 1.00 92.69 70 GLU A N 1
ATOM 535 C CA . GLU A 1 70 ? 0.588 -1.020 31.625 1.00 92.69 70 GLU A CA 1
ATOM 536 C C . GLU A 1 70 ? 0.765 -0.300 30.276 1.00 92.69 70 GLU A C 1
ATOM 538 O O . GLU A 1 70 ? 1.835 -0.368 29.664 1.00 92.69 70 GLU A O 1
ATOM 543 N N . GLU A 1 71 ? -0.256 0.417 29.800 1.00 89.62 71 GLU A N 1
ATOM 544 C CA . GLU A 1 71 ? -0.188 1.196 28.562 1.00 89.62 71 GLU A CA 1
ATOM 545 C C . GLU A 1 71 ? 0.778 2.377 28.702 1.00 89.62 71 GLU A C 1
ATOM 547 O O . GLU A 1 71 ? 1.607 2.596 27.820 1.00 89.62 71 GLU A O 1
ATOM 552 N N . HIS A 1 72 ? 0.751 3.086 29.829 1.00 92.12 72 HIS A N 1
ATOM 553 C CA . HIS A 1 72 ? 1.675 4.175 30.127 1.00 92.12 72 HIS A CA 1
ATOM 554 C C . HIS A 1 72 ? 3.121 3.679 30.240 1.00 92.12 72 HIS A C 1
ATOM 556 O O . HIS A 1 72 ? 4.033 4.283 29.678 1.00 92.12 72 HIS A O 1
ATOM 562 N N . GLU A 1 73 ? 3.353 2.542 30.894 1.00 95.81 73 GLU A N 1
ATOM 563 C CA . GLU A 1 73 ? 4.675 1.925 30.969 1.00 95.81 73 GLU A CA 1
ATOM 564 C C . GLU A 1 73 ? 5.163 1.441 29.607 1.00 95.81 73 GLU A C 1
ATOM 566 O O . GLU A 1 73 ? 6.369 1.460 29.368 1.00 95.81 73 GLU A O 1
ATOM 571 N N . ARG A 1 74 ? 4.274 1.020 28.701 1.00 94.94 74 ARG A N 1
ATOM 572 C CA . ARG A 1 74 ? 4.646 0.536 27.361 1.00 94.94 74 ARG A CA 1
ATOM 573 C C . ARG A 1 74 ? 4.827 1.646 26.338 1.00 94.94 74 ARG A C 1
ATOM 575 O O . ARG A 1 74 ? 5.768 1.580 25.548 1.00 94.94 74 ARG A O 1
ATOM 582 N N . LEU A 1 75 ? 3.931 2.626 26.320 1.00 95.19 75 LEU A N 1
ATOM 583 C CA . LEU A 1 75 ? 3.843 3.654 25.281 1.00 95.19 75 LEU A CA 1
ATOM 584 C C . LEU A 1 75 ? 4.417 4.994 25.747 1.00 95.19 75 LEU A C 1
ATOM 586 O O . LEU A 1 75 ? 5.005 5.719 24.943 1.00 95.19 75 LEU A O 1
ATOM 590 N N . GLY A 1 76 ? 4.299 5.289 27.041 1.00 95.88 76 GLY A N 1
ATOM 591 C CA . GLY A 1 76 ? 4.553 6.594 27.645 1.00 95.88 76 GLY A CA 1
ATOM 592 C C . GLY A 1 76 ? 3.387 7.565 27.473 1.00 95.88 76 GLY A C 1
ATOM 593 O O . GLY A 1 76 ? 2.250 7.171 27.214 1.00 95.88 76 GLY A O 1
ATOM 594 N N . VAL A 1 77 ? 3.662 8.859 27.629 1.00 95.81 77 VAL A N 1
ATOM 595 C CA . VAL A 1 77 ? 2.663 9.925 27.490 1.00 95.81 77 VAL A CA 1
ATOM 596 C C . VAL A 1 77 ? 2.464 10.252 26.014 1.00 95.81 77 VAL A C 1
ATOM 598 O O . VAL A 1 77 ? 3.428 10.367 25.256 1.00 95.81 77 VAL A O 1
ATOM 601 N N . LEU A 1 78 ? 1.212 10.473 25.607 1.00 97.50 78 LEU A N 1
ATOM 602 C CA . LEU A 1 78 ? 0.902 11.043 24.299 1.00 97.50 78 LEU A CA 1
ATOM 603 C C . LEU A 1 78 ? 1.504 12.455 24.207 1.00 97.50 78 LEU A C 1
ATOM 605 O O . LEU A 1 78 ? 1.056 13.380 24.884 1.00 97.50 78 LEU A O 1
ATOM 609 N N . LYS A 1 79 ? 2.526 12.646 23.374 1.00 97.94 79 LYS A N 1
ATOM 610 C CA . LYS A 1 79 ? 3.174 13.944 23.140 1.00 97.94 79 LYS A CA 1
ATOM 611 C C . LYS A 1 79 ? 2.411 14.762 22.128 1.00 97.94 79 LYS A C 1
ATOM 613 O O . LYS A 1 79 ? 2.045 15.897 22.419 1.00 97.94 79 LYS A O 1
ATOM 618 N N . GLU A 1 80 ? 2.066 14.162 21.000 1.00 97.69 80 GLU A N 1
ATOM 619 C CA . GLU A 1 80 ? 1.499 14.873 19.860 1.00 97.69 80 GLU A CA 1
ATOM 620 C C . GLU A 1 80 ? 0.352 14.076 19.241 1.00 97.69 80 GLU A C 1
ATOM 622 O O . GLU A 1 80 ? 0.387 12.849 19.180 1.00 97.69 80 GLU A O 1
ATOM 627 N N . CYS A 1 81 ? -0.672 14.787 18.782 1.00 98.12 81 CYS A N 1
ATOM 628 C CA . CYS A 1 81 ? -1.739 14.244 17.956 1.00 98.12 81 CYS A CA 1
ATOM 629 C C . CYS A 1 81 ? -1.878 15.189 16.767 1.00 98.12 81 CYS A C 1
ATOM 631 O O . CYS A 1 81 ? -2.070 16.384 16.984 1.00 98.12 81 CYS A O 1
ATOM 633 N N . THR A 1 82 ? -1.755 14.684 15.542 1.00 97.38 82 THR A N 1
ATOM 634 C CA . THR A 1 82 ? -1.853 15.500 14.324 1.00 97.38 82 THR A CA 1
ATOM 635 C C . THR A 1 82 ? -2.740 14.850 13.282 1.00 97.38 82 THR A C 1
ATOM 637 O O . THR A 1 82 ? -2.827 13.626 13.182 1.00 97.38 82 THR A O 1
ATOM 640 N N . TRP A 1 83 ? -3.414 15.703 12.516 1.00 96.88 83 TRP A N 1
ATOM 641 C CA . TRP A 1 83 ? -4.236 15.342 11.371 1.00 96.88 83 TRP A CA 1
ATOM 642 C C . TRP A 1 83 ? -3.655 16.055 10.155 1.00 96.88 83 TRP A C 1
ATOM 644 O O . TRP A 1 83 ? -3.409 17.260 10.202 1.00 96.88 83 TRP A O 1
ATOM 654 N N . ARG A 1 84 ? -3.387 15.318 9.079 1.00 94.69 84 ARG A N 1
ATOM 655 C CA . ARG A 1 84 ? -2.786 15.865 7.860 1.00 94.69 84 ARG A CA 1
ATOM 656 C C . ARG A 1 84 ? -3.409 15.225 6.632 1.00 94.69 84 ARG A C 1
ATOM 658 O O . ARG A 1 84 ? -3.467 14.002 6.537 1.00 94.69 84 ARG A O 1
ATOM 665 N N . LEU A 1 85 ? -3.799 16.046 5.664 1.00 93.06 85 LEU A N 1
ATOM 666 C CA . LEU A 1 85 ? -4.158 15.565 4.336 1.00 93.06 85 LEU A CA 1
ATOM 667 C C . LEU A 1 85 ? -2.892 15.139 3.587 1.00 93.06 85 LEU A C 1
ATOM 669 O O . LEU A 1 85 ? -1.915 15.885 3.500 1.00 93.06 85 LEU A O 1
ATOM 673 N N . LEU A 1 86 ? -2.899 13.912 3.078 1.00 91.75 86 LEU A N 1
ATOM 674 C CA . LEU A 1 86 ? -1.871 13.406 2.183 1.00 91.75 86 LEU A CA 1
ATOM 675 C C . LEU A 1 86 ? -2.294 13.776 0.765 1.00 91.75 86 LEU A C 1
ATOM 677 O O . LEU A 1 86 ? -3.147 13.119 0.163 1.00 91.75 86 LEU A O 1
ATOM 681 N N . LEU A 1 87 ? -1.718 14.859 0.251 1.00 79.44 87 LEU A N 1
ATOM 682 C CA . LEU A 1 87 ? -1.970 15.293 -1.114 1.00 79.44 87 LEU A CA 1
ATOM 683 C C . LEU A 1 87 ? -1.361 14.282 -2.090 1.00 79.44 87 LEU A C 1
ATOM 685 O O . LEU A 1 87 ? -0.224 13.818 -1.941 1.00 79.44 87 LEU A O 1
ATOM 689 N N . SER A 1 88 ? -2.119 13.944 -3.131 1.00 71.19 88 SER A N 1
ATOM 690 C CA . SER A 1 88 ? -1.529 13.315 -4.305 1.00 71.19 88 SER A CA 1
ATOM 691 C C . SER A 1 88 ? -0.554 14.324 -4.916 1.00 71.19 88 SER A C 1
ATOM 693 O O . SER A 1 88 ? -0.978 15.388 -5.353 1.00 71.19 88 SER A O 1
ATOM 695 N N . SER A 1 89 ? 0.741 13.978 -4.906 1.00 57.38 89 SER A N 1
ATOM 696 C CA . SER A 1 89 ? 1.930 14.757 -5.330 1.00 57.38 89 SER A CA 1
ATOM 697 C C . SER A 1 89 ? 1.780 15.666 -6.559 1.00 57.38 89 SER A C 1
ATOM 699 O O . SER A 1 89 ? 2.610 16.544 -6.764 1.00 57.38 89 SER A O 1
ATOM 701 N N . ARG A 1 90 ? 0.757 15.460 -7.386 1.00 58.34 90 ARG A N 1
ATOM 702 C CA . ARG A 1 90 ? 0.464 16.244 -8.581 1.00 58.34 90 ARG A CA 1
ATOM 703 C C . ARG A 1 90 ? 0.081 17.702 -8.289 1.00 58.34 90 ARG A C 1
ATOM 705 O O . ARG A 1 90 ? 0.426 18.568 -9.078 1.00 58.34 90 ARG A O 1
ATOM 712 N N . ALA A 1 91 ? -0.592 17.988 -7.170 1.00 52.00 91 ALA A N 1
ATOM 713 C CA . ALA A 1 91 ? -1.126 19.331 -6.901 1.00 52.00 91 ALA A CA 1
ATOM 714 C C . ALA A 1 91 ? -0.075 20.353 -6.423 1.00 52.00 91 ALA A C 1
ATOM 716 O O . ALA A 1 91 ? -0.241 21.548 -6.636 1.00 52.00 91 ALA A O 1
ATOM 717 N N . GLU A 1 92 ? 1.019 19.916 -5.794 1.00 54.34 92 GLU A N 1
ATOM 718 C CA . GLU A 1 92 ? 2.017 20.843 -5.228 1.00 54.34 92 GLU A CA 1
ATOM 719 C C . GLU A 1 92 ? 2.910 21.493 -6.301 1.00 54.34 92 GLU A C 1
ATOM 721 O O . GLU A 1 92 ? 3.460 22.571 -6.084 1.00 54.34 92 GLU A O 1
ATOM 726 N N . LEU A 1 93 ? 3.036 20.866 -7.474 1.00 52.81 93 LEU A N 1
ATOM 727 C CA . LEU A 1 93 ? 3.972 21.277 -8.525 1.00 52.81 93 LEU A CA 1
ATOM 728 C C . LEU A 1 93 ? 3.400 22.292 -9.522 1.00 52.81 93 LEU A C 1
ATOM 730 O O . LEU A 1 93 ? 4.164 23.059 -10.100 1.00 52.81 93 LEU A O 1
ATOM 734 N N . GLU A 1 94 ? 2.078 22.371 -9.682 1.00 55.94 94 GLU A N 1
ATOM 735 C CA . GLU A 1 94 ? 1.455 23.365 -10.573 1.00 55.94 94 GLU A CA 1
ATOM 736 C C . GLU A 1 94 ? 1.485 24.795 -9.989 1.00 55.94 94 GLU A C 1
ATOM 738 O O . GLU A 1 94 ? 1.221 25.768 -10.696 1.00 55.94 94 GLU A O 1
ATOM 743 N N . HIS A 1 95 ? 1.850 24.956 -8.711 1.00 50.97 95 HIS A N 1
ATOM 744 C CA . HIS A 1 95 ? 1.745 26.231 -7.995 1.00 50.97 95 HIS A CA 1
ATOM 745 C C . HIS A 1 95 ? 3.046 27.040 -7.866 1.00 50.97 95 HIS A C 1
ATOM 747 O O . HIS A 1 95 ? 2.993 28.162 -7.366 1.00 50.97 95 HIS A O 1
ATOM 753 N N . SER A 1 96 ? 4.196 26.561 -8.361 1.00 49.12 96 SER A N 1
ATOM 754 C CA . SER A 1 96 ? 5.449 27.345 -8.335 1.00 49.12 96 SER A CA 1
ATOM 755 C C . SER A 1 96 ? 5.757 28.121 -9.627 1.00 49.12 96 SER A C 1
ATOM 757 O O . SER A 1 96 ? 6.826 28.716 -9.724 1.00 49.12 96 SER A O 1
ATOM 759 N N . SER A 1 97 ? 4.865 28.115 -10.627 1.00 50.09 97 SER A N 1
ATOM 760 C CA . SER A 1 97 ? 5.151 28.625 -11.988 1.00 50.09 97 SER A CA 1
ATOM 761 C C . SER A 1 97 ? 4.591 30.032 -12.298 1.00 50.09 97 SER A C 1
ATOM 763 O O . SER A 1 97 ? 4.775 30.573 -13.390 1.00 50.09 97 SER A O 1
ATOM 765 N N . VAL A 1 98 ? 3.923 30.694 -11.351 1.00 50.22 98 VAL A N 1
ATOM 766 C CA . VAL A 1 98 ? 3.283 31.994 -11.619 1.00 50.22 98 VAL A CA 1
ATOM 767 C C . VAL A 1 98 ? 4.208 33.146 -11.226 1.00 50.22 98 VAL A C 1
ATOM 769 O O . VAL A 1 98 ? 4.224 33.549 -10.072 1.00 50.22 98 VAL A O 1
ATOM 772 N N . ASP A 1 99 ? 5.015 33.613 -12.187 1.00 46.19 99 ASP A N 1
ATOM 773 C CA . ASP A 1 99 ? 5.227 35.049 -12.499 1.00 46.19 99 ASP A CA 1
ATOM 774 C C . ASP A 1 99 ? 6.306 35.290 -13.586 1.00 46.19 99 ASP A C 1
ATOM 776 O O . ASP A 1 99 ? 7.044 36.277 -13.569 1.00 46.19 99 ASP A O 1
ATOM 780 N N . ALA A 1 100 ? 6.386 34.444 -14.620 1.00 49.00 100 ALA A N 1
ATOM 781 C CA . ALA A 1 100 ? 7.149 34.785 -15.824 1.00 49.00 100 ALA A CA 1
ATOM 782 C C . ALA A 1 100 ? 6.275 35.592 -16.802 1.00 49.00 100 ALA A C 1
ATOM 784 O O . ALA A 1 100 ? 5.333 35.101 -17.422 1.00 49.00 100 ALA A O 1
ATOM 785 N N . HIS A 1 101 ? 6.597 36.878 -16.888 1.00 46.47 101 HIS A N 1
ATOM 786 C CA . HIS A 1 101 ? 5.871 37.955 -17.550 1.00 46.47 101 HIS A CA 1
ATOM 787 C C . HIS A 1 101 ? 5.324 37.663 -18.958 1.00 46.47 101 HIS A C 1
ATOM 789 O O . HIS A 1 101 ? 6.006 37.164 -19.856 1.00 46.47 101 HIS A O 1
ATOM 795 N N . GLY A 1 102 ? 4.077 38.101 -19.155 1.00 52.59 102 GLY A N 1
ATOM 796 C CA . GLY A 1 102 ? 3.286 37.921 -20.363 1.00 52.59 102 GLY A CA 1
ATOM 797 C C . GLY A 1 102 ? 3.976 38.353 -21.657 1.00 52.59 102 GLY A C 1
ATOM 798 O O . GLY A 1 102 ? 4.292 39.523 -21.878 1.00 52.59 102 GLY A O 1
ATOM 799 N N . ARG A 1 103 ? 4.091 37.401 -22.586 1.00 47.94 103 ARG A N 1
ATOM 800 C CA . ARG A 1 103 ? 4.321 37.675 -24.005 1.00 47.94 103 ARG A CA 1
ATOM 801 C C . ARG A 1 103 ? 3.093 37.245 -24.800 1.00 47.94 103 ARG A C 1
ATOM 803 O O . ARG A 1 103 ? 2.817 36.062 -24.963 1.00 47.94 103 ARG A O 1
ATOM 810 N N . LYS A 1 104 ? 2.360 38.236 -25.315 1.00 61.56 104 LYS A N 1
ATOM 811 C CA . LYS A 1 104 ? 1.284 38.062 -26.301 1.00 61.56 104 LYS A CA 1
ATOM 812 C C . LYS A 1 104 ? 1.851 37.352 -27.537 1.00 61.56 104 LYS A C 1
ATOM 814 O O . LYS A 1 104 ? 2.625 37.961 -28.273 1.00 61.56 104 LYS A O 1
ATOM 819 N N . ARG A 1 105 ? 1.469 36.096 -27.789 1.00 50.97 105 ARG A N 1
ATOM 820 C CA . ARG A 1 105 ? 1.737 35.421 -29.070 1.00 50.97 105 ARG A CA 1
ATOM 821 C C . ARG A 1 105 ? 0.473 35.346 -29.925 1.00 50.97 105 ARG A C 1
ATOM 823 O O . ARG A 1 105 ? -0.627 35.100 -29.438 1.00 50.97 105 ARG A O 1
ATOM 830 N N . LYS A 1 106 ? 0.684 35.652 -31.205 1.00 64.12 106 LYS A N 1
ATOM 831 C CA . LYS A 1 106 ? -0.277 35.728 -32.305 1.00 64.12 106 LYS A CA 1
ATOM 832 C C . LYS A 1 106 ? -0.672 34.310 -32.731 1.00 64.12 106 LYS A C 1
ATOM 834 O O . LYS A 1 106 ? 0.181 33.439 -32.845 1.00 64.12 106 LYS A O 1
ATOM 839 N N . ARG A 1 107 ? -1.975 34.112 -32.912 1.00 55.00 107 ARG A N 1
ATOM 840 C CA . ARG A 1 107 ? -2.645 32.855 -33.256 1.00 55.00 107 ARG A CA 1
ATOM 841 C C . ARG A 1 107 ? -2.457 32.570 -34.747 1.00 55.00 107 ARG A C 1
ATOM 843 O O . ARG A 1 107 ? -3.012 33.315 -35.546 1.00 55.00 107 ARG A O 1
ATOM 850 N N . ASP A 1 108 ? -1.732 31.509 -35.088 1.00 54.28 108 ASP A N 1
ATOM 851 C CA . ASP A 1 108 ? -1.758 30.914 -36.426 1.00 54.28 108 ASP A CA 1
ATOM 852 C C . ASP A 1 108 ? -2.338 29.497 -36.373 1.00 54.28 108 ASP A C 1
ATOM 854 O O . ASP A 1 108 ? -2.307 28.802 -35.358 1.00 54.28 108 ASP A O 1
ATOM 858 N N . HIS A 1 109 ? -2.970 29.150 -37.484 1.00 59.28 109 HIS A N 1
ATOM 859 C CA . HIS A 1 109 ? -3.973 28.120 -37.684 1.00 59.28 109 HIS A CA 1
ATOM 860 C C . HIS A 1 109 ? -3.373 27.083 -38.639 1.00 59.28 109 HIS A C 1
ATOM 862 O O . HIS A 1 109 ? -3.106 27.461 -39.777 1.00 59.28 109 HIS A O 1
ATOM 868 N N . ARG A 1 110 ? -3.155 25.819 -38.224 1.00 46.88 110 ARG A N 1
ATOM 869 C CA . ARG A 1 110 ? -3.157 24.661 -39.146 1.00 46.88 110 ARG A CA 1
ATOM 870 C C . ARG A 1 110 ? -2.986 23.276 -38.506 1.00 46.88 110 ARG A C 1
ATOM 872 O O . ARG A 1 110 ? -2.150 23.087 -37.634 1.00 46.88 110 ARG A O 1
ATOM 879 N N . ASP A 1 111 ? -3.782 22.369 -39.073 1.00 40.09 111 ASP A N 1
ATOM 880 C CA . ASP A 1 111 ? -3.624 20.932 -39.335 1.00 40.09 111 ASP A CA 1
ATOM 881 C C . ASP A 1 111 ? -3.352 19.951 -38.182 1.00 40.09 111 ASP A C 1
ATOM 883 O O . ASP A 1 111 ? -2.240 19.733 -37.716 1.00 40.09 111 ASP A O 1
ATOM 887 N N . SER A 1 112 ? -4.449 19.290 -37.800 1.00 47.19 112 SER A N 1
ATOM 888 C CA . SER A 1 112 ? -4.541 18.135 -36.915 1.00 47.19 112 SER A CA 1
ATOM 889 C C . SER A 1 112 ? -4.085 16.855 -37.621 1.00 47.19 112 SER A C 1
ATOM 891 O O . SER A 1 112 ? -4.841 16.252 -38.382 1.00 47.19 112 SER A O 1
ATOM 893 N N . THR A 1 113 ? -2.871 16.404 -37.328 1.00 40.12 113 THR A N 1
ATOM 894 C CA . THR A 1 113 ? -2.448 15.014 -37.537 1.00 40.12 113 THR A CA 1
ATOM 895 C C . THR A 1 113 ? -2.816 14.175 -36.315 1.00 40.12 113 THR A C 1
ATOM 897 O O . THR A 1 113 ? -2.592 14.566 -35.171 1.00 40.12 113 THR A O 1
ATOM 900 N N . ALA A 1 114 ? -3.437 13.025 -36.578 1.00 43.62 114 ALA A N 1
ATOM 901 C CA . ALA A 1 114 ? -3.923 12.059 -35.603 1.00 43.62 114 ALA A CA 1
ATOM 902 C C . ALA A 1 114 ? -2.774 11.476 -34.758 1.00 43.62 114 ALA A C 1
ATOM 904 O O . ALA A 1 114 ? -2.162 10.475 -35.118 1.00 43.62 114 ALA A O 1
ATOM 905 N N . GLY A 1 115 ? -2.472 12.124 -33.633 1.00 35.75 115 GLY A N 1
ATOM 906 C CA . GLY A 1 115 ? -1.610 11.579 -32.591 1.00 35.75 115 GLY A CA 1
ATOM 907 C C . GLY A 1 115 ? -2.366 10.515 -31.805 1.00 35.75 115 GLY A C 1
ATOM 908 O O . GLY A 1 115 ? -3.464 10.776 -31.311 1.00 35.75 115 GLY A O 1
ATOM 909 N N . ALA A 1 116 ? -1.785 9.318 -31.722 1.00 39.41 116 ALA A N 1
ATOM 910 C CA . ALA A 1 116 ? -2.280 8.199 -30.935 1.00 39.41 116 ALA A CA 1
ATOM 911 C C . ALA A 1 116 ? -2.674 8.673 -29.529 1.00 39.41 116 ALA A C 1
ATOM 913 O O . ALA A 1 116 ? -1.819 9.057 -28.729 1.00 39.41 116 ALA A O 1
ATOM 914 N N . SER A 1 117 ? -3.977 8.672 -29.233 1.00 35.84 117 SER A N 1
ATOM 915 C CA . SER A 1 117 ? -4.462 8.967 -27.893 1.00 35.84 117 SER A CA 1
ATOM 916 C C . SER A 1 117 ? -4.028 7.818 -26.993 1.00 35.84 117 SER A C 1
ATOM 918 O O . SER A 1 117 ? -4.676 6.769 -26.946 1.00 35.84 117 SER A O 1
ATOM 920 N N . CYS A 1 118 ? -2.916 8.000 -26.288 1.00 38.53 118 CYS A N 1
ATOM 921 C CA . CYS A 1 118 ? -2.654 7.261 -25.072 1.00 38.53 118 CYS A CA 1
ATOM 922 C C . CYS A 1 118 ? -3.885 7.470 -24.187 1.00 38.53 118 CYS A C 1
ATOM 924 O O . CYS A 1 118 ? -4.151 8.569 -23.702 1.00 38.53 118 CYS A O 1
ATOM 926 N N . GLN A 1 119 ? -4.716 6.434 -24.081 1.00 39.78 119 GLN A N 1
ATOM 927 C CA . GLN A 1 119 ? -5.853 6.431 -23.181 1.00 39.78 119 GLN A CA 1
ATOM 928 C C . GLN A 1 119 ? -5.259 6.542 -21.779 1.00 39.78 119 GLN A C 1
ATOM 930 O O . GLN A 1 119 ? -4.840 5.551 -21.189 1.00 39.78 119 GLN A O 1
ATOM 935 N N . SER A 1 120 ? -5.130 7.777 -21.291 1.00 47.19 120 SER A N 1
ATOM 936 C CA . SER A 1 120 ? -4.915 8.078 -19.886 1.00 47.19 120 SER A CA 1
ATOM 937 C C . SER A 1 120 ? -6.115 7.464 -19.189 1.00 47.19 120 SER A C 1
ATOM 939 O O . SER A 1 120 ? -7.206 8.035 -19.172 1.00 47.19 120 SER A O 1
ATOM 941 N N . THR A 1 121 ? -5.935 6.224 -18.736 1.00 51.47 121 THR A N 1
ATOM 942 C CA . THR A 1 121 ? -6.845 5.522 -17.841 1.00 51.47 121 THR A CA 1
ATOM 943 C C . THR A 1 121 ? -7.227 6.536 -16.781 1.00 51.47 121 THR A C 1
ATOM 945 O O . THR A 1 121 ? -6.329 7.058 -16.120 1.00 51.47 121 THR A O 1
ATOM 948 N N . GLY A 1 122 ? -8.509 6.916 -16.749 1.00 57.41 122 GLY A N 1
ATOM 949 C CA . GLY A 1 122 ? -8.977 8.136 -16.097 1.00 57.41 122 GLY A CA 1
ATOM 950 C C . GLY A 1 122 ? -8.262 8.379 -14.774 1.00 57.41 122 GLY A C 1
ATOM 951 O O . GLY A 1 122 ? -8.181 7.475 -13.945 1.00 57.41 122 GLY A O 1
ATOM 952 N N . ASN A 1 123 ? -7.684 9.572 -14.618 1.00 63.78 123 ASN A N 1
ATOM 953 C CA . ASN A 1 123 ? -6.859 9.913 -13.464 1.00 63.78 123 ASN A CA 1
ATOM 954 C C . ASN A 1 123 ? -7.695 9.859 -12.176 1.00 63.78 123 ASN A C 1
ATOM 956 O O . ASN A 1 123 ? -8.262 10.862 -11.737 1.00 63.78 123 ASN A O 1
ATOM 960 N N . HIS A 1 124 ? -7.777 8.678 -11.569 1.00 74.00 124 HIS A N 1
ATOM 961 C CA . HIS A 1 124 ? -8.360 8.471 -10.256 1.00 74.00 124 HIS A CA 1
ATOM 962 C C . HIS A 1 124 ? -7.369 8.996 -9.224 1.00 74.00 124 HIS A C 1
ATOM 964 O O . HIS A 1 124 ? -6.461 8.287 -8.785 1.00 74.00 124 HIS A O 1
ATOM 970 N N . HIS A 1 125 ? -7.529 10.269 -8.873 1.00 85.31 125 HIS A N 1
ATOM 971 C CA . HIS A 1 125 ? -6.737 10.887 -7.827 1.00 85.31 125 HIS A CA 1
ATOM 972 C C . HIS A 1 125 ? -7.170 10.295 -6.485 1.00 85.31 125 HIS A C 1
ATOM 974 O O . HIS A 1 125 ? -8.349 10.294 -6.119 1.00 85.31 125 HIS A O 1
ATOM 980 N N . GLY A 1 126 ? -6.199 9.718 -5.785 1.00 90.88 126 GLY A N 1
ATOM 981 C CA . GLY A 1 126 ? -6.376 9.252 -4.423 1.00 90.88 126 GLY A CA 1
ATOM 982 C C . GLY A 1 126 ? -6.359 10.425 -3.456 1.00 90.88 126 GLY A C 1
ATOM 983 O O . GLY A 1 126 ? -5.506 11.309 -3.568 1.00 90.88 126 GLY A O 1
ATOM 984 N N . HIS A 1 127 ? -7.264 10.405 -2.488 1.00 93.06 127 HIS A N 1
ATOM 985 C CA . HIS A 1 127 ? -7.303 11.349 -1.380 1.00 93.06 127 HIS A CA 1
ATOM 986 C C . HIS A 1 127 ? -7.082 10.573 -0.090 1.00 93.06 127 HIS A C 1
ATOM 988 O O . HIS A 1 127 ? -7.680 9.514 0.119 1.00 93.06 127 HIS A O 1
ATOM 994 N N . ALA A 1 128 ? -6.210 11.083 0.774 1.00 95.00 128 ALA A N 1
ATOM 995 C CA . ALA A 1 128 ? -5.954 10.454 2.056 1.00 95.00 128 ALA A CA 1
ATOM 996 C C . ALA A 1 128 ? -5.890 11.463 3.196 1.00 95.00 128 ALA A C 1
ATOM 998 O O . ALA A 1 128 ? -5.335 12.549 3.058 1.00 95.00 128 ALA A O 1
ATOM 999 N N . LEU A 1 129 ? -6.400 11.050 4.351 1.00 96.00 129 LEU A N 1
ATOM 1000 C CA . LEU A 1 129 ? -6.272 11.750 5.621 1.00 96.00 129 LEU A CA 1
ATOM 1001 C C . LEU A 1 129 ? -5.460 10.879 6.576 1.00 96.00 129 LEU A C 1
ATOM 1003 O O . LEU A 1 129 ? -5.841 9.747 6.869 1.00 96.00 129 LEU A O 1
ATOM 1007 N N . MET A 1 130 ? -4.341 11.408 7.059 1.00 97.06 130 MET A N 1
ATOM 1008 C CA . MET A 1 130 ? -3.477 10.758 8.034 1.00 97.06 130 MET A CA 1
ATOM 1009 C C . MET A 1 130 ? -3.722 11.321 9.433 1.00 97.06 130 MET A C 1
ATOM 1011 O O . MET A 1 130 ? -3.672 12.531 9.639 1.00 97.06 130 MET A O 1
ATOM 1015 N N . ILE A 1 131 ? -3.894 10.423 10.397 1.00 98.06 131 ILE A N 1
ATOM 1016 C CA . ILE A 1 131 ? -3.930 10.701 11.830 1.00 98.06 131 ILE A CA 1
ATOM 1017 C C . ILE A 1 131 ? -2.657 10.104 12.438 1.00 98.06 131 ILE A C 1
ATOM 1019 O O . ILE A 1 131 ? -2.388 8.911 12.274 1.00 98.06 131 ILE A O 1
ATOM 1023 N N . SER A 1 132 ? -1.861 10.918 13.129 1.00 98.19 132 SER A N 1
ATOM 1024 C CA . SER A 1 132 ? -0.624 10.491 13.790 1.00 98.19 132 SER A CA 1
ATOM 1025 C C . SER A 1 132 ? -0.713 10.736 15.292 1.00 98.19 132 SER A C 1
ATOM 1027 O O . SER A 1 132 ? -0.968 11.857 15.727 1.00 98.19 132 SER A O 1
ATOM 1029 N N . LEU A 1 133 ? -0.472 9.688 16.080 1.00 98.25 133 LEU A N 1
ATOM 1030 C CA . LEU A 1 133 ? -0.402 9.736 17.540 1.00 98.25 133 LEU A CA 1
ATOM 1031 C C . LEU A 1 133 ? 1.040 9.447 17.962 1.00 98.25 133 LEU A C 1
ATOM 1033 O O . LEU A 1 133 ? 1.520 8.317 17.835 1.00 98.25 133 LEU A O 1
ATOM 1037 N N . VAL A 1 134 ? 1.747 10.469 18.436 1.00 98.00 134 VAL A N 1
ATOM 1038 C CA . VAL A 1 134 ? 3.152 10.375 18.850 1.00 98.00 134 VAL A CA 1
ATOM 1039 C C . VAL A 1 134 ? 3.201 10.226 20.365 1.00 98.00 134 VAL A C 1
ATOM 1041 O O . VAL A 1 134 ? 2.924 11.178 21.093 1.00 98.00 134 VAL A O 1
ATOM 1044 N N . TYR A 1 135 ? 3.554 9.037 20.840 1.00 98.00 135 TYR A N 1
ATOM 1045 C CA . TYR A 1 135 ? 3.856 8.757 22.243 1.00 98.00 135 TYR A CA 1
ATOM 1046 C C . TYR A 1 135 ? 5.372 8.810 22.479 1.00 98.00 135 TYR A C 1
ATOM 1048 O O . TYR A 1 135 ? 6.147 8.857 21.525 1.00 98.00 135 TYR A O 1
ATOM 1056 N N . ASP A 1 136 ? 5.814 8.756 23.739 1.00 97.75 136 ASP A N 1
ATOM 1057 C CA . ASP A 1 136 ? 7.247 8.745 24.083 1.00 97.75 136 ASP A CA 1
ATOM 1058 C C . ASP A 1 136 ? 8.029 7.618 23.395 1.00 97.75 136 ASP A C 1
ATOM 1060 O O . ASP A 1 136 ? 9.173 7.810 22.987 1.00 97.75 136 ASP A O 1
ATOM 1064 N N . ARG A 1 137 ? 7.431 6.425 23.298 1.00 97.19 137 ARG A N 1
ATOM 1065 C CA . ARG A 1 137 ? 8.133 5.214 22.840 1.00 97.19 137 ARG A CA 1
ATOM 1066 C C . ARG A 1 137 ? 7.697 4.717 21.473 1.00 97.19 137 ARG A C 1
ATOM 1068 O O . ARG A 1 137 ? 8.335 3.826 20.917 1.00 97.19 137 ARG A O 1
ATOM 1075 N N . THR A 1 138 ? 6.599 5.240 20.939 1.00 97.25 138 THR A N 1
ATOM 1076 C CA . THR A 1 138 ? 6.048 4.761 19.673 1.00 97.25 138 THR A CA 1
ATOM 1077 C C . THR A 1 138 ? 5.247 5.835 18.961 1.00 97.25 138 THR A C 1
ATOM 1079 O O . THR A 1 138 ? 4.736 6.773 19.567 1.00 97.25 138 THR A O 1
ATOM 1082 N N . THR A 1 139 ? 5.097 5.672 17.653 1.00 97.19 139 THR A N 1
ATOM 1083 C CA . THR A 1 139 ? 4.208 6.497 16.842 1.00 97.19 139 THR A CA 1
ATOM 1084 C C . THR A 1 139 ? 3.194 5.599 16.163 1.00 97.19 139 THR A C 1
ATOM 1086 O O . THR A 1 139 ? 3.559 4.728 15.365 1.00 97.19 139 THR A O 1
ATOM 1089 N N . TYR A 1 140 ? 1.922 5.835 16.463 1.00 98.00 140 TYR A N 1
ATOM 1090 C CA . TYR A 1 140 ? 0.822 5.213 15.748 1.00 98.00 140 TYR A CA 1
ATOM 1091 C C . TYR A 1 140 ? 0.383 6.090 14.592 1.00 98.00 140 TYR A C 1
ATOM 1093 O O . TYR A 1 140 ? 0.368 7.316 14.692 1.00 98.00 140 TYR A O 1
ATOM 1101 N N . LYS A 1 141 ? 0.036 5.445 13.483 1.00 98.12 141 LYS A N 1
ATOM 1102 C CA . LYS A 1 141 ? -0.434 6.116 12.276 1.00 98.12 141 LYS A CA 1
ATOM 1103 C C . LYS A 1 141 ? -1.684 5.422 11.773 1.00 98.12 141 LYS A C 1
ATOM 1105 O O . LYS A 1 141 ? -1.734 4.193 11.728 1.00 98.12 141 LYS A O 1
ATOM 1110 N N . LEU A 1 142 ? -2.665 6.211 11.372 1.00 98.31 142 LEU A N 1
ATOM 1111 C CA . LEU A 1 142 ? -3.871 5.754 10.703 1.00 98.31 142 LEU A CA 1
ATOM 1112 C C . LEU A 1 142 ? -4.036 6.582 9.432 1.00 98.31 142 LEU A C 1
ATOM 1114 O O . LEU A 1 142 ? -3.841 7.792 9.474 1.00 98.31 142 LEU A O 1
ATOM 1118 N N . VAL A 1 143 ? -4.361 5.950 8.309 1.00 98.00 143 VAL A N 1
ATOM 1119 C CA . VAL A 1 143 ? -4.619 6.649 7.047 1.00 98.00 143 VAL A CA 1
ATOM 1120 C C . VAL A 1 143 ? -5.962 6.203 6.502 1.00 98.00 143 VAL A C 1
ATOM 1122 O O . VAL A 1 143 ? -6.140 5.026 6.204 1.00 98.00 143 VAL A O 1
ATOM 1125 N N . ILE A 1 144 ? -6.890 7.142 6.360 1.00 97.69 144 ILE A N 1
ATOM 1126 C CA . ILE A 1 144 ? -8.160 6.929 5.670 1.00 97.69 144 ILE A CA 1
ATOM 1127 C C . ILE A 1 144 ? -7.935 7.311 4.215 1.00 97.69 144 ILE A C 1
ATOM 1129 O O . ILE A 1 144 ? -7.619 8.463 3.930 1.00 97.69 144 ILE A O 1
ATOM 1133 N N . TYR A 1 145 ? -8.060 6.346 3.311 1.00 97.19 145 TYR A N 1
ATOM 1134 C CA . TYR A 1 145 ? -7.828 6.512 1.882 1.00 97.19 145 TYR A CA 1
ATOM 1135 C C . TYR A 1 145 ? -9.119 6.281 1.095 1.00 97.19 145 TYR A C 1
ATOM 1137 O O . TYR A 1 145 ? -9.799 5.268 1.269 1.00 97.19 145 TYR A O 1
ATOM 1145 N N . THR A 1 146 ? -9.434 7.210 0.199 1.00 95.69 146 THR A N 1
ATOM 1146 C CA . THR A 1 146 ? -10.566 7.132 -0.728 1.00 95.69 146 THR A CA 1
ATOM 1147 C C . THR A 1 146 ? -10.169 7.693 -2.094 1.00 95.69 146 THR A C 1
ATOM 1149 O O . THR A 1 146 ? -9.080 8.234 -2.277 1.00 95.69 146 THR A O 1
ATOM 1152 N N . THR A 1 147 ? -11.048 7.559 -3.079 1.00 93.12 147 THR A N 1
ATOM 1153 C CA . THR A 1 147 ? -10.875 8.147 -4.411 1.00 93.12 147 THR A CA 1
ATOM 1154 C C . THR A 1 147 ? -12.141 8.890 -4.785 1.00 93.12 147 THR A C 1
ATOM 1156 O O . THR A 1 147 ? -13.237 8.365 -4.565 1.00 93.12 147 THR A O 1
ATOM 1159 N N . GLU A 1 148 ? -12.011 10.033 -5.451 1.00 87.69 148 GLU A N 1
ATOM 1160 C CA . GLU A 1 148 ? -13.164 10.663 -6.087 1.00 87.69 148 GLU A CA 1
ATOM 1161 C C . GLU A 1 148 ? -13.717 9.734 -7.172 1.00 87.69 148 GLU A C 1
ATOM 1163 O O . GLU A 1 148 ? -13.011 9.329 -8.103 1.00 87.69 148 GLU A O 1
ATOM 1168 N N . LYS A 1 149 ? -15.006 9.391 -7.077 1.00 77.69 149 LYS A N 1
ATOM 1169 C CA . LYS A 1 149 ? -15.742 8.967 -8.266 1.00 77.69 149 LYS A CA 1
ATOM 1170 C C . LYS A 1 149 ? -15.938 10.227 -9.093 1.00 77.69 149 LYS A C 1
ATOM 1172 O O . LYS A 1 149 ? -16.871 10.985 -8.848 1.00 77.69 149 LYS A O 1
ATOM 1177 N N . THR A 1 150 ? -15.063 10.461 -10.068 1.00 67.56 150 THR A N 1
ATOM 1178 C CA . THR A 1 150 ? -15.413 11.380 -11.148 1.00 67.56 150 THR A CA 1
ATOM 1179 C C . THR A 1 150 ? -16.707 10.832 -11.741 1.00 67.56 150 THR A C 1
ATOM 1181 O O . THR A 1 150 ? -16.698 9.667 -12.154 1.00 67.56 150 THR A O 1
ATOM 1184 N N . PRO A 1 151 ? -17.824 11.583 -11.725 1.00 63.88 151 PRO A N 1
ATOM 1185 C CA . PRO A 1 151 ? -19.032 11.144 -12.393 1.00 63.88 151 PRO A CA 1
ATOM 1186 C C . PRO A 1 151 ? -18.631 10.967 -13.848 1.00 63.88 151 PRO A C 1
ATOM 1188 O O . PRO A 1 151 ? -18.356 11.944 -14.544 1.00 63.88 151 PRO A O 1
ATOM 1191 N N . GLN A 1 152 ? -18.466 9.713 -14.269 1.00 61.81 152 GLN A N 1
ATOM 1192 C CA . GLN A 1 152 ? -18.243 9.402 -15.663 1.00 61.81 152 GLN A CA 1
ATOM 1193 C C . GLN A 1 152 ? -19.495 9.924 -16.344 1.00 61.81 152 GLN A C 1
ATOM 1195 O O . GLN A 1 152 ? -20.575 9.362 -16.172 1.00 61.81 152 GLN A O 1
ATOM 1200 N N . SER A 1 153 ? -19.372 11.072 -17.007 1.00 58.06 153 SER A N 1
ATOM 1201 C CA . SER A 1 153 ? -20.424 11.605 -17.844 1.00 58.06 153 SER A CA 1
ATOM 1202 C C . SER A 1 153 ? -20.584 10.587 -18.957 1.00 58.06 153 SER A C 1
ATOM 1204 O O . SER A 1 153 ? -19.859 10.594 -19.949 1.00 58.06 153 SER A O 1
ATOM 1206 N N . SER A 1 154 ? -21.486 9.635 -18.745 1.00 62.31 154 SER A N 1
ATOM 1207 C CA . SER A 1 154 ? -21.951 8.709 -19.757 1.00 62.31 154 SER A CA 1
ATOM 1208 C C . SER A 1 154 ? -22.663 9.549 -20.811 1.00 62.31 154 SER A C 1
ATOM 1210 O O . SER A 1 154 ? -23.877 9.708 -20.8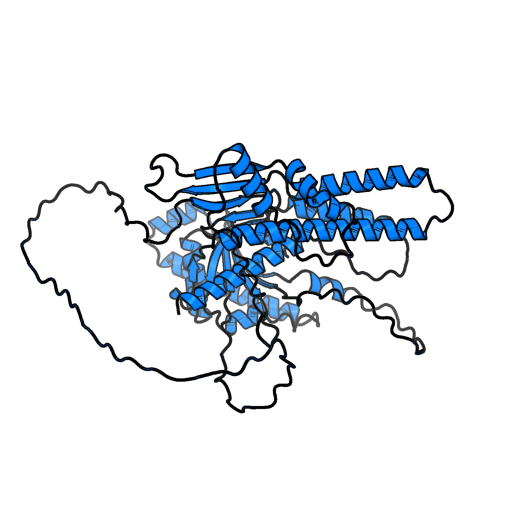37 1.00 62.31 154 SER A O 1
ATOM 1212 N N . THR A 1 155 ? -21.872 10.143 -21.697 1.00 60.72 155 THR A N 1
ATOM 1213 C CA . THR A 1 155 ? -22.320 10.861 -22.887 1.00 60.72 155 THR A CA 1
ATOM 1214 C C . THR A 1 155 ? -22.797 9.893 -23.971 1.00 60.72 155 THR A C 1
ATOM 1216 O O . THR A 1 155 ? -22.993 10.299 -25.116 1.00 60.72 155 THR A O 1
ATOM 1219 N N . SER A 1 156 ? -23.056 8.623 -23.630 1.00 59.19 156 SER A N 1
ATOM 1220 C CA . SER A 1 156 ? -23.781 7.709 -24.499 1.00 59.19 156 SER A CA 1
ATOM 1221 C C . SER A 1 156 ? -25.237 8.164 -24.584 1.00 59.19 156 SER A C 1
ATOM 1223 O O . SER A 1 156 ? -26.072 7.979 -23.703 1.00 59.19 156 SER A O 1
ATOM 1225 N N . SER A 1 157 ? -25.499 8.812 -25.708 1.00 56.66 157 SER A N 1
ATOM 1226 C CA . SER A 1 157 ? -26.733 9.393 -26.215 1.00 56.66 157 SER A CA 1
ATOM 1227 C C . SER A 1 157 ? -27.883 8.394 -26.424 1.00 56.66 157 SER A C 1
ATOM 1229 O O . SER A 1 157 ? -28.608 8.484 -27.417 1.00 56.66 157 SER A O 1
ATOM 1231 N N . SER A 1 158 ? -28.123 7.469 -25.491 1.00 56.81 158 SER A N 1
ATOM 1232 C CA . SER A 1 158 ? -29.314 6.619 -25.525 1.00 56.81 158 SER A CA 1
ATOM 1233 C C . SER A 1 158 ? -30.523 7.397 -25.004 1.00 56.81 158 SER A C 1
ATOM 1235 O O . SER A 1 158 ? -30.948 7.305 -23.854 1.00 56.81 158 SER A O 1
ATOM 1237 N N . ARG A 1 159 ? -31.071 8.240 -25.882 1.00 64.31 159 ARG A N 1
ATOM 1238 C CA . ARG A 1 159 ? -32.413 8.805 -25.738 1.00 64.31 159 ARG A CA 1
ATOM 1239 C C . ARG A 1 159 ? -33.423 7.656 -25.782 1.00 64.31 159 ARG A C 1
ATOM 1241 O O . ARG A 1 159 ? -33.800 7.273 -26.887 1.00 64.31 159 ARG A O 1
ATOM 1248 N N . ARG A 1 160 ? -33.858 7.156 -24.622 1.00 57.38 160 ARG A N 1
ATOM 1249 C CA . ARG A 1 160 ? -35.210 6.623 -24.326 1.00 57.38 160 ARG A CA 1
ATOM 1250 C C . ARG A 1 160 ? -35.169 5.807 -23.030 1.00 57.38 160 ARG A C 1
ATOM 1252 O O . ARG A 1 160 ? -34.907 4.618 -23.061 1.00 57.38 160 ARG A O 1
ATOM 1259 N N . ASP A 1 161 ? -35.359 6.471 -21.897 1.00 57.19 161 ASP A N 1
ATOM 1260 C CA . ASP A 1 161 ? -36.514 6.253 -21.016 1.00 57.19 161 ASP A CA 1
ATOM 1261 C C . ASP A 1 161 ? -36.318 7.032 -19.713 1.00 57.19 161 ASP A C 1
ATOM 1263 O O . ASP A 1 161 ? -35.321 6.911 -19.008 1.00 57.19 161 ASP A O 1
ATOM 1267 N N . LEU A 1 162 ? -37.279 7.909 -19.432 1.00 58.41 162 LEU A N 1
ATOM 1268 C CA . LEU A 1 162 ? -37.297 8.800 -18.279 1.00 58.41 162 LEU A CA 1
ATOM 1269 C C . LEU A 1 162 ? -37.753 8.016 -17.047 1.00 58.41 162 LEU A C 1
ATOM 1271 O O . LEU A 1 162 ? -38.915 8.105 -16.651 1.00 58.41 162 LEU A O 1
ATOM 1275 N N . ARG A 1 163 ? -36.849 7.256 -16.428 1.00 69.94 163 ARG A N 1
ATOM 1276 C CA . ARG A 1 163 ? -37.045 6.811 -15.048 1.00 69.94 163 ARG A CA 1
ATOM 1277 C C . ARG A 1 163 ? -35.953 7.440 -14.183 1.00 69.94 163 ARG A C 1
ATOM 1279 O O . ARG A 1 163 ? -34.790 7.091 -14.361 1.00 69.94 163 ARG A O 1
ATOM 1286 N N . PRO A 1 164 ? -36.286 8.415 -13.318 1.00 56.12 164 PRO A N 1
ATOM 1287 C CA . PRO A 1 164 ? -35.340 8.918 -12.336 1.00 56.12 164 PRO A CA 1
ATOM 1288 C C . PRO A 1 164 ? -35.020 7.762 -11.388 1.00 56.12 164 PRO A C 1
ATOM 1290 O O . PRO A 1 164 ? -35.852 7.383 -10.564 1.00 56.12 164 PRO A O 1
ATOM 1293 N N . GLU A 1 165 ? -33.855 7.147 -11.576 1.00 59.00 165 GLU A N 1
ATOM 1294 C CA . GLU A 1 165 ? -33.284 6.259 -10.571 1.00 59.00 165 GLU A CA 1
ATOM 1295 C C . GLU A 1 165 ? -33.103 7.090 -9.293 1.00 59.00 165 GLU A C 1
ATOM 1297 O O . GLU A 1 165 ? -32.590 8.212 -9.376 1.00 59.00 165 GLU A O 1
ATOM 1302 N N . PRO A 1 166 ? -33.602 6.611 -8.141 1.00 57.44 166 PRO A N 1
ATOM 1303 C CA . PRO A 1 166 ? -33.502 7.340 -6.887 1.00 57.44 166 PRO A CA 1
ATOM 1304 C C . PRO A 1 166 ? -32.031 7.635 -6.623 1.00 57.44 166 PRO A C 1
ATOM 1306 O O . PRO A 1 166 ? -31.206 6.731 -6.741 1.00 57.44 166 PRO A O 1
ATOM 1309 N N . ASP A 1 167 ? -31.735 8.899 -6.308 1.00 47.22 167 ASP A N 1
ATOM 1310 C CA . ASP A 1 167 ? -30.404 9.422 -6.012 1.00 47.22 167 ASP A CA 1
ATOM 1311 C C . ASP A 1 167 ? -29.598 8.390 -5.221 1.00 47.22 167 ASP A C 1
ATOM 1313 O O . ASP A 1 167 ? -29.789 8.221 -4.013 1.00 47.22 167 ASP A O 1
ATOM 1317 N N . SER A 1 168 ? -28.732 7.649 -5.920 1.00 56.16 168 SER A N 1
ATOM 1318 C CA . SER A 1 168 ? -27.855 6.655 -5.319 1.00 56.16 168 SER A CA 1
ATOM 1319 C C . SER A 1 168 ? -26.808 7.442 -4.551 1.00 56.16 168 SER A C 1
ATOM 1321 O O . SER A 1 168 ? -25.750 7.783 -5.089 1.00 56.16 168 SER A O 1
ATOM 1323 N N . ASN A 1 169 ? -27.189 7.838 -3.338 1.00 54.44 169 ASN A N 1
ATOM 1324 C CA . ASN A 1 169 ? -26.387 8.562 -2.379 1.00 54.44 169 ASN A CA 1
ATOM 1325 C C . ASN A 1 169 ? -25.079 7.790 -2.281 1.00 54.44 169 ASN A C 1
ATOM 1327 O O . ASN A 1 169 ? -25.053 6.641 -1.852 1.00 54.44 169 ASN A O 1
ATOM 1331 N N . SER A 1 170 ? -24.049 8.359 -2.892 1.00 57.03 170 SER A N 1
ATOM 1332 C CA . SER A 1 170 ? -22.900 7.609 -3.364 1.00 57.03 170 SER A CA 1
ATOM 1333 C C . SER A 1 170 ? -22.268 6.850 -2.209 1.00 57.03 170 SER A C 1
ATOM 1335 O O . SER A 1 170 ? -21.800 7.500 -1.275 1.00 57.03 170 SER A O 1
ATOM 1337 N N . ASP A 1 171 ? -22.213 5.519 -2.308 1.00 71.81 171 ASP A N 1
ATOM 1338 C CA . ASP A 1 171 ? -21.440 4.662 -1.408 1.00 71.81 171 ASP A CA 1
ATOM 1339 C C . ASP A 1 171 ? -19.976 5.107 -1.433 1.00 71.81 171 ASP A C 1
ATOM 1341 O O . ASP A 1 171 ? -19.161 4.676 -2.264 1.00 71.81 171 ASP A O 1
ATOM 1345 N N . ALA A 1 172 ? -19.654 6.052 -0.557 1.00 91.06 172 ALA A N 1
ATOM 1346 C CA . ALA A 1 172 ? -18.319 6.551 -0.340 1.00 91.06 172 ALA A CA 1
ATOM 1347 C C . ALA A 1 172 ? -17.596 5.499 0.499 1.00 91.06 172 ALA A C 1
ATOM 1349 O O . ALA A 1 172 ? -17.410 5.653 1.694 1.00 91.06 172 ALA A O 1
ATOM 1350 N N . THR A 1 173 ? -17.232 4.375 -0.105 1.00 95.38 173 THR A N 1
ATOM 1351 C CA . THR A 1 173 ? -16.379 3.392 0.566 1.00 95.38 173 THR A CA 1
ATOM 1352 C C . THR A 1 173 ? -14.958 3.937 0.633 1.00 95.38 173 THR A C 1
ATOM 1354 O O . THR A 1 173 ? -14.452 4.479 -0.359 1.00 95.38 173 THR A O 1
ATOM 1357 N N . ALA A 1 174 ? -14.302 3.739 1.771 1.00 97.12 174 ALA A N 1
ATOM 1358 C CA . ALA A 1 174 ? -12.892 4.044 1.982 1.00 97.12 174 ALA A CA 1
ATOM 1359 C C . ALA A 1 174 ? -12.156 2.824 2.549 1.00 97.12 174 ALA A C 1
ATOM 1361 O O . ALA A 1 174 ? -12.771 1.854 2.989 1.00 97.12 174 ALA A O 1
ATOM 1362 N N . ILE A 1 175 ? -10.827 2.876 2.552 1.00 97.94 175 ILE A N 1
ATOM 1363 C CA . ILE A 1 175 ? -9.992 1.922 3.287 1.00 97.94 175 ILE A CA 1
ATOM 1364 C C . ILE A 1 175 ? -9.243 2.648 4.398 1.00 97.94 175 ILE A C 1
ATOM 1366 O O . ILE A 1 175 ? -8.813 3.790 4.236 1.00 97.94 175 ILE A O 1
ATOM 1370 N N . LEU A 1 176 ? -9.062 1.971 5.525 1.00 98.25 176 LEU A N 1
ATOM 1371 C CA . LEU A 1 176 ? -8.290 2.445 6.664 1.00 98.25 176 LEU A CA 1
ATOM 1372 C C . LEU A 1 176 ? -7.013 1.612 6.787 1.00 98.25 176 LEU A C 1
ATOM 1374 O O . LEU A 1 176 ? -7.053 0.414 7.062 1.00 98.25 176 LEU A O 1
ATOM 1378 N N . LEU A 1 177 ? -5.866 2.260 6.602 1.00 98.38 177 LEU A N 1
ATOM 1379 C CA . LEU A 1 177 ? -4.549 1.689 6.843 1.00 98.38 177 LEU A CA 1
ATOM 1380 C C . LEU A 1 177 ? -4.160 2.003 8.287 1.00 98.38 177 LEU A C 1
ATOM 1382 O O . LEU A 1 177 ? -3.986 3.164 8.650 1.00 98.38 177 LEU A O 1
ATOM 1386 N N . CYS A 1 178 ? -3.994 0.978 9.114 1.00 98.31 178 CYS A N 1
ATOM 1387 C CA . CYS A 1 178 ? -3.746 1.136 10.541 1.00 98.31 178 CYS A CA 1
ATOM 1388 C C . CYS A 1 178 ? -2.383 0.567 10.955 1.00 98.31 178 CYS A C 1
ATOM 1390 O O . CYS A 1 178 ? -2.069 -0.599 10.706 1.00 98.31 178 CYS A O 1
ATOM 1392 N N . LYS A 1 179 ? -1.591 1.396 11.638 1.00 97.62 179 LYS A N 1
ATOM 1393 C CA . LYS A 1 179 ? -0.408 1.025 12.418 1.00 97.62 179 LYS A CA 1
ATOM 1394 C C . LYS A 1 179 ? -0.616 1.521 13.850 1.00 97.62 179 LYS A C 1
ATOM 1396 O O . LYS A 1 179 ? -0.046 2.535 14.247 1.00 97.62 179 LYS A O 1
ATOM 1401 N N . ALA A 1 180 ? -1.458 0.828 14.608 1.00 97.00 180 ALA A N 1
ATOM 1402 C CA . ALA A 1 180 ? -1.775 1.161 15.995 1.00 97.00 180 ALA A CA 1
ATOM 1403 C C . ALA A 1 180 ? -1.974 -0.106 16.840 1.00 97.00 180 ALA A C 1
ATOM 1405 O O . ALA A 1 180 ? -2.175 -1.195 16.296 1.00 97.00 180 ALA A O 1
ATOM 1406 N N . SER A 1 181 ? -1.923 0.028 18.168 1.00 95.19 181 SER A N 1
ATOM 1407 C CA . SER A 1 181 ? -2.402 -1.029 19.066 1.00 95.19 181 SER A CA 1
ATOM 1408 C C . SER A 1 181 ? -3.928 -1.183 18.943 1.00 95.19 181 SER A C 1
ATOM 1410 O O . SER A 1 181 ? -4.603 -0.226 18.551 1.00 95.19 181 SER A O 1
ATOM 1412 N N . PRO A 1 182 ? -4.507 -2.342 19.311 1.00 93.88 182 PRO A N 1
ATOM 1413 C CA . PRO A 1 182 ? -5.961 -2.515 19.330 1.00 93.88 182 PRO A CA 1
ATOM 1414 C C . PRO A 1 182 ? -6.681 -1.448 20.167 1.00 93.88 182 PRO A C 1
ATOM 1416 O O . PRO A 1 182 ? -7.707 -0.925 19.741 1.00 93.88 182 PRO A O 1
ATOM 1419 N N . SER A 1 183 ? -6.110 -1.066 21.314 1.00 91.75 183 SER A N 1
ATOM 1420 C CA . SER A 1 183 ? -6.674 -0.043 22.200 1.00 91.75 183 SER A CA 1
ATOM 1421 C C . SER A 1 183 ? -6.659 1.356 21.585 1.00 91.75 183 SER A C 1
ATOM 1423 O O . SER A 1 183 ? -7.634 2.089 21.726 1.00 91.75 183 SER A O 1
ATOM 1425 N N . ALA A 1 184 ? -5.583 1.727 20.881 1.00 94.81 184 ALA A N 1
ATOM 1426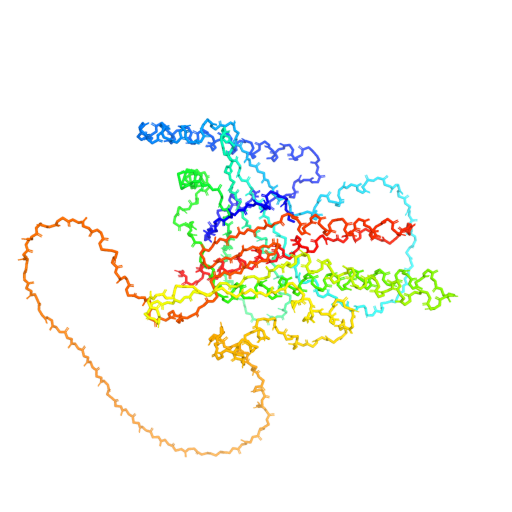 C CA . ALA A 1 184 ? -5.498 3.012 20.189 1.00 94.81 184 ALA A CA 1
ATOM 1427 C C . ALA A 1 184 ? -6.405 3.049 18.951 1.00 94.81 184 ALA A C 1
ATOM 1429 O O . ALA A 1 184 ? -7.058 4.060 18.707 1.00 94.81 184 ALA A O 1
ATOM 1430 N N . LEU A 1 185 ? -6.495 1.943 18.201 1.00 96.50 185 LEU A N 1
ATOM 1431 C CA . LEU A 1 185 ? -7.443 1.820 17.095 1.00 96.50 185 LEU A CA 1
ATOM 1432 C C . LEU A 1 185 ? -8.876 2.000 17.597 1.00 96.50 185 LEU A C 1
ATOM 1434 O O . LEU A 1 185 ? -9.573 2.859 17.071 1.00 96.50 185 LEU A O 1
ATOM 1438 N N . LYS A 1 186 ? -9.278 1.260 18.643 1.00 95.75 186 LYS A N 1
ATOM 1439 C CA . LYS A 1 186 ? -10.608 1.374 19.255 1.00 95.75 186 LYS A CA 1
ATOM 1440 C C . LYS A 1 186 ? -10.917 2.821 19.628 1.00 95.75 186 LYS A C 1
ATOM 1442 O O . LYS A 1 186 ? -11.954 3.338 19.229 1.00 95.75 186 LYS A O 1
ATOM 1447 N N . ALA A 1 187 ? -9.994 3.482 20.320 1.00 95.62 187 ALA A N 1
ATOM 1448 C CA . ALA A 1 187 ? -10.171 4.852 20.774 1.00 95.62 187 ALA A CA 1
ATOM 1449 C C . ALA A 1 187 ? -10.350 5.854 19.618 1.00 95.62 187 ALA A C 1
ATOM 1451 O O . ALA A 1 187 ? -11.252 6.693 19.639 1.00 95.62 187 ALA A O 1
ATOM 1452 N N . VAL A 1 188 ? -9.541 5.726 18.558 1.00 97.44 188 VAL A N 1
ATOM 1453 C CA . VAL A 1 188 ? -9.682 6.555 17.350 1.00 97.44 188 VAL A CA 1
ATOM 1454 C C . VAL A 1 188 ? -10.998 6.259 16.635 1.00 97.44 188 VAL A C 1
ATOM 1456 O O . VAL A 1 188 ? -11.692 7.193 16.247 1.00 97.44 188 VAL A O 1
ATOM 1459 N N . THR A 1 189 ? -11.385 4.991 16.486 1.00 97.38 189 THR A N 1
ATOM 1460 C CA . THR A 1 189 ? -12.649 4.635 15.826 1.00 97.38 189 THR A CA 1
ATOM 1461 C C . THR A 1 189 ? -13.871 5.089 16.616 1.00 97.38 189 THR A C 1
ATOM 1463 O O . THR A 1 189 ? -14.829 5.544 16.002 1.00 97.38 189 THR A O 1
ATOM 1466 N N . THR A 1 190 ? -13.826 5.058 17.953 1.00 96.94 190 THR A N 1
ATOM 1467 C CA . THR A 1 190 ? -14.879 5.622 18.813 1.00 96.94 190 THR A CA 1
ATOM 1468 C C . THR A 1 190 ? -14.992 7.128 18.606 1.00 96.94 190 THR A C 1
ATOM 1470 O O . THR A 1 190 ? -16.083 7.631 18.370 1.00 96.94 190 THR A O 1
ATOM 1473 N N . TYR A 1 191 ? -13.867 7.853 18.584 1.00 97.81 191 TYR A N 1
ATOM 1474 C CA . TYR A 1 191 ? -13.884 9.286 18.283 1.00 97.81 191 TYR A CA 1
ATOM 1475 C C . TYR A 1 191 ? -14.474 9.586 16.897 1.00 97.81 191 TYR A C 1
ATOM 1477 O O . TYR A 1 191 ? -15.260 10.524 16.751 1.00 97.81 191 TYR A O 1
ATOM 1485 N N . LEU A 1 192 ? -14.103 8.799 15.878 1.00 97.44 192 LEU A N 1
ATOM 1486 C CA . LEU A 1 192 ? -14.653 8.950 14.532 1.00 97.44 192 LEU A CA 1
ATOM 1487 C C . LEU A 1 192 ? -16.162 8.677 14.510 1.00 97.44 192 LEU A C 1
ATOM 1489 O O . LEU A 1 192 ? -16.897 9.402 13.840 1.00 97.44 192 LEU A O 1
ATOM 1493 N N . ALA A 1 193 ? -16.620 7.679 15.267 1.00 96.69 193 ALA A N 1
ATOM 1494 C CA . ALA A 1 193 ? -18.032 7.365 15.415 1.00 96.69 193 ALA A CA 1
ATOM 1495 C C . ALA A 1 193 ? -18.809 8.514 16.063 1.00 96.69 193 ALA A C 1
ATOM 1497 O O . ALA A 1 193 ? -19.786 8.992 15.488 1.00 96.69 193 ALA A O 1
ATOM 1498 N N . ASP A 1 194 ? -18.319 9.024 17.190 1.00 97.31 194 ASP A N 1
ATOM 1499 C CA . ASP A 1 194 ? -18.974 10.094 17.944 1.00 97.31 194 ASP A CA 1
ATOM 1500 C C . ASP A 1 194 ? -18.982 11.427 17.179 1.00 97.31 194 ASP A C 1
ATOM 1502 O O . ASP A 1 194 ? -19.960 12.173 17.223 1.00 97.31 194 ASP A O 1
ATOM 1506 N N . THR A 1 195 ? -17.899 11.738 16.460 1.00 97.19 195 THR A N 1
ATOM 1507 C CA . THR A 1 195 ? -17.725 13.043 15.796 1.00 97.19 195 THR A CA 1
ATOM 1508 C C . THR A 1 195 ? -18.357 13.082 14.408 1.00 97.19 195 THR A C 1
ATOM 1510 O O . THR A 1 195 ? -18.943 14.093 14.024 1.00 97.19 195 THR A O 1
ATOM 1513 N N . PHE A 1 196 ? -18.238 11.997 13.637 1.00 96.44 196 PHE A N 1
ATOM 1514 C CA . PHE A 1 196 ? -18.669 11.955 12.236 1.00 96.44 196 PHE A CA 1
ATOM 1515 C C . PHE A 1 196 ? -19.891 11.068 12.000 1.00 96.44 196 PHE A C 1
ATOM 1517 O O . PHE A 1 196 ? -20.316 10.945 10.857 1.00 96.44 196 PHE A O 1
ATOM 1524 N N . SER A 1 197 ? -20.475 10.478 13.050 1.00 96.06 197 SER A N 1
ATOM 1525 C CA . SER A 1 197 ? -21.567 9.498 12.926 1.00 96.06 197 SER A CA 1
ATOM 1526 C C . SER A 1 197 ? -21.172 8.269 12.096 1.00 96.06 197 SER A C 1
ATOM 1528 O O . SER A 1 197 ? -21.991 7.709 11.373 1.00 96.06 197 SER A O 1
ATOM 1530 N N . LEU A 1 198 ? -19.901 7.864 12.170 1.00 95.19 198 LEU A N 1
ATOM 1531 C CA . LEU A 1 198 ? -19.408 6.637 11.544 1.00 95.19 198 LEU A CA 1
ATOM 1532 C C . LEU A 1 198 ? -19.839 5.431 12.392 1.00 95.19 198 LEU A C 1
ATOM 1534 O O . LEU A 1 198 ? -19.446 5.342 13.554 1.00 95.19 198 LEU A O 1
ATOM 1538 N N . ALA A 1 199 ? -20.628 4.491 11.870 1.00 94.25 199 ALA A N 1
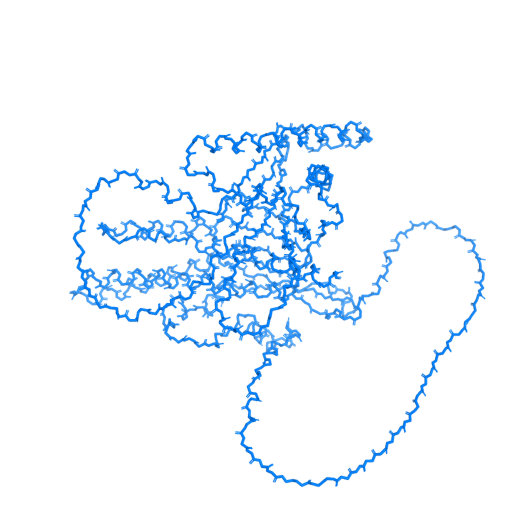ATOM 1539 C CA . ALA A 1 199 ? -20.997 3.341 12.689 1.00 94.25 199 ALA A CA 1
ATOM 1540 C C . ALA A 1 199 ? -19.760 2.457 12.910 1.00 94.25 199 ALA A C 1
ATOM 1542 O O . ALA A 1 199 ? -19.033 2.138 11.976 1.00 94.25 199 ALA A O 1
ATOM 1543 N N . LEU A 1 200 ? -19.511 2.014 14.146 1.00 92.81 200 LEU A N 1
ATOM 1544 C CA . LEU A 1 200 ? -18.375 1.120 14.426 1.00 92.81 200 LEU A CA 1
ATOM 1545 C C . LEU A 1 200 ? -18.466 -0.202 13.642 1.00 92.81 200 LEU A C 1
ATOM 1547 O O . LEU A 1 200 ? -17.439 -0.796 13.327 1.00 92.81 200 LEU A O 1
ATOM 1551 N N . ALA A 1 201 ? -19.685 -0.635 13.307 1.00 93.12 201 ALA A N 1
ATOM 1552 C CA . ALA A 1 201 ? -19.939 -1.798 12.460 1.00 93.12 201 ALA A CA 1
ATOM 1553 C C . ALA A 1 201 ? -19.472 -1.603 11.004 1.00 93.12 201 ALA A C 1
ATOM 1555 O O . ALA A 1 201 ? -19.231 -2.591 10.317 1.00 93.12 201 ALA A O 1
ATOM 1556 N N . ASP A 1 202 ? -19.289 -0.356 10.559 1.00 93.81 202 ASP A N 1
ATOM 1557 C CA . ASP A 1 202 ? -18.827 -0.034 9.206 1.00 93.81 202 ASP A CA 1
ATOM 1558 C C . ASP A 1 202 ? -17.321 -0.255 9.035 1.00 93.81 202 ASP A C 1
ATOM 1560 O O . ASP A 1 202 ? -16.827 -0.238 7.908 1.00 93.81 202 ASP A O 1
ATOM 1564 N N . ILE A 1 203 ? -16.579 -0.450 10.134 1.00 96.69 203 ILE A N 1
ATOM 1565 C CA . ILE A 1 203 ? -15.132 -0.666 10.113 1.00 96.69 203 ILE A CA 1
ATOM 1566 C C . ILE A 1 203 ? -14.835 -2.151 10.309 1.00 96.69 203 ILE A C 1
ATOM 1568 O O . ILE A 1 203 ? -14.782 -2.654 11.433 1.00 96.69 203 ILE A O 1
ATOM 1572 N N . THR A 1 204 ? -14.581 -2.857 9.213 1.00 97.00 204 THR A N 1
ATOM 1573 C CA . THR A 1 204 ? -14.328 -4.305 9.228 1.00 97.00 204 THR A CA 1
ATOM 1574 C C . THR A 1 204 ? -12.916 -4.629 8.735 1.00 97.00 204 THR A C 1
ATOM 1576 O O . THR A 1 204 ? -12.400 -3.945 7.851 1.00 97.00 204 THR A O 1
ATOM 1579 N N . PRO A 1 205 ? -12.223 -5.644 9.292 1.00 97.44 205 PRO A N 1
ATOM 1580 C CA . PRO A 1 205 ? -10.930 -6.074 8.761 1.00 97.44 205 PRO A CA 1
ATOM 1581 C C . PRO A 1 205 ? -11.049 -6.482 7.288 1.00 97.44 205 PRO A C 1
ATOM 1583 O O . PRO A 1 205 ? -11.837 -7.365 6.951 1.00 97.44 205 PRO A O 1
ATOM 1586 N N . LEU A 1 206 ? -10.244 -5.877 6.414 1.00 97.19 206 LEU A N 1
ATOM 1587 C CA . LEU A 1 206 ? -10.325 -6.119 4.976 1.00 97.19 206 LEU A CA 1
ATOM 1588 C C . LEU A 1 206 ? -9.592 -7.418 4.616 1.00 97.19 206 LEU A C 1
ATOM 1590 O O . LEU A 1 206 ? -8.377 -7.533 4.797 1.00 97.19 206 LEU A O 1
ATOM 1594 N N . ARG A 1 207 ? -10.315 -8.400 4.072 1.00 96.62 207 ARG A N 1
ATOM 1595 C CA . ARG A 1 207 ? -9.737 -9.671 3.605 1.00 96.62 207 ARG A CA 1
ATOM 1596 C C . ARG A 1 207 ? -9.453 -9.593 2.119 1.00 96.62 207 ARG A C 1
ATOM 1598 O O . ARG A 1 207 ? -10.374 -9.452 1.340 1.00 96.62 207 ARG A O 1
ATOM 1605 N N . LEU A 1 208 ? -8.201 -9.705 1.693 1.00 97.00 208 LEU A N 1
ATOM 1606 C CA . LEU A 1 208 ? -7.892 -9.588 0.265 1.00 97.00 208 LEU A CA 1
ATOM 1607 C C . LEU A 1 208 ? -8.086 -10.926 -0.446 1.00 97.00 208 LEU A C 1
ATOM 1609 O O . LEU A 1 208 ? -7.638 -11.968 0.042 1.00 97.00 208 LEU A O 1
ATOM 1613 N N . SER A 1 209 ? -8.724 -10.896 -1.616 1.00 95.25 209 SER A N 1
ATOM 1614 C CA . SER A 1 209 ? -8.863 -12.088 -2.447 1.00 95.25 209 SER A CA 1
ATOM 1615 C C . SER A 1 209 ? -7.499 -12.516 -3.025 1.00 95.25 209 SER A C 1
ATOM 1617 O O . SER A 1 209 ? -6.674 -11.667 -3.379 1.00 95.25 209 SER A O 1
ATOM 1619 N N . PRO A 1 210 ? -7.224 -13.829 -3.162 1.00 93.94 210 PRO A N 1
ATOM 1620 C CA . PRO A 1 210 ? -6.010 -14.305 -3.834 1.00 93.94 210 PRO A CA 1
ATOM 1621 C C . PRO A 1 210 ? -5.884 -13.786 -5.274 1.00 93.94 210 PRO A C 1
ATOM 1623 O O . PRO A 1 210 ? -4.780 -13.486 -5.725 1.00 93.94 210 PRO A O 1
ATOM 1626 N N . ALA A 1 211 ? -7.019 -13.629 -5.965 1.00 93.44 211 ALA A N 1
ATOM 1627 C CA . ALA A 1 211 ? -7.085 -13.069 -7.311 1.00 93.44 211 ALA A CA 1
ATOM 1628 C C . ALA A 1 211 ? -6.569 -11.623 -7.355 1.00 93.44 211 ALA A C 1
ATOM 1630 O O . ALA A 1 211 ? -5.763 -11.299 -8.223 1.00 93.44 211 ALA A O 1
ATOM 1631 N N . LEU A 1 212 ? -6.947 -10.781 -6.383 1.00 95.50 212 LEU A N 1
ATOM 1632 C CA . LEU A 1 212 ? -6.421 -9.418 -6.265 1.00 95.50 212 LEU A CA 1
ATOM 1633 C C . LEU A 1 212 ? -4.904 -9.409 -6.034 1.00 95.50 212 LEU A C 1
ATOM 1635 O O . LEU A 1 212 ? -4.184 -8.615 -6.631 1.00 95.50 212 LEU A O 1
ATOM 1639 N N . ILE A 1 213 ? -4.391 -10.280 -5.162 1.00 95.94 213 ILE A N 1
ATOM 1640 C CA . ILE A 1 213 ? -2.947 -10.338 -4.869 1.00 95.94 213 ILE A CA 1
ATOM 1641 C C . ILE A 1 213 ? -2.150 -10.698 -6.127 1.00 95.94 213 ILE A C 1
ATOM 1643 O O . ILE A 1 213 ? -1.094 -10.117 -6.380 1.00 95.94 213 ILE A O 1
ATOM 1647 N N . ARG A 1 214 ? -2.669 -11.634 -6.924 1.00 94.50 214 ARG A N 1
ATOM 1648 C CA . ARG A 1 214 ? -2.088 -12.021 -8.210 1.00 94.50 214 ARG A CA 1
ATOM 1649 C C . ARG A 1 214 ? -2.129 -10.863 -9.211 1.00 94.50 214 ARG A C 1
ATOM 1651 O O . ARG A 1 214 ? -1.084 -10.484 -9.735 1.00 94.50 214 ARG A O 1
ATOM 1658 N N . SER A 1 215 ? -3.308 -10.283 -9.439 1.00 94.25 215 SER A N 1
ATOM 1659 C CA . SER A 1 215 ? -3.491 -9.231 -10.445 1.00 94.25 215 SER A CA 1
ATOM 1660 C C . SER A 1 215 ? -2.697 -7.970 -10.111 1.00 94.25 215 SER A C 1
ATOM 1662 O O . SER A 1 215 ? -2.083 -7.375 -10.992 1.00 94.25 215 SER A O 1
ATOM 1664 N N . THR A 1 216 ? -2.622 -7.595 -8.831 1.00 95.75 216 THR A N 1
ATOM 1665 C CA . THR A 1 216 ? -1.822 -6.443 -8.392 1.00 95.75 216 THR A CA 1
ATOM 1666 C C . THR A 1 216 ? -0.326 -6.660 -8.595 1.00 95.75 216 THR A C 1
ATOM 1668 O O . THR A 1 216 ? 0.356 -5.701 -8.936 1.00 95.75 216 THR A O 1
ATOM 1671 N N . LEU A 1 217 ? 0.197 -7.886 -8.453 1.00 96.94 217 LEU A N 1
ATOM 1672 C CA . LEU A 1 217 ? 1.591 -8.192 -8.796 1.00 96.94 217 LEU A CA 1
ATOM 1673 C C . LEU A 1 217 ? 1.867 -8.016 -10.289 1.00 96.94 217 LEU A C 1
ATOM 1675 O O . LEU A 1 217 ? 2.839 -7.359 -10.657 1.00 96.94 217 LEU A O 1
ATOM 1679 N N . GLU A 1 218 ? 1.020 -8.581 -11.143 1.00 95.12 218 GLU A N 1
ATOM 1680 C CA . GLU A 1 218 ? 1.169 -8.469 -12.598 1.00 95.12 218 GLU A CA 1
ATOM 1681 C C . GLU A 1 218 ? 1.071 -7.016 -13.058 1.00 95.12 218 GLU A C 1
ATOM 1683 O O . GLU A 1 218 ? 1.948 -6.535 -13.777 1.00 95.12 218 GLU A O 1
ATOM 1688 N N . GLN A 1 219 ? 0.057 -6.294 -12.575 1.00 95.00 219 GLN A N 1
ATOM 1689 C CA . GLN A 1 219 ? -0.121 -4.877 -12.861 1.00 95.00 219 GLN A CA 1
ATOM 1690 C C . GLN A 1 219 ? 1.079 -4.059 -12.379 1.00 95.00 219 GLN A C 1
ATOM 1692 O O . GLN A 1 219 ? 1.557 -3.194 -13.106 1.00 95.00 219 GLN A O 1
ATOM 1697 N N . TYR A 1 220 ? 1.611 -4.350 -11.190 1.00 97.06 220 TYR A N 1
ATOM 1698 C CA . TYR A 1 220 ? 2.775 -3.648 -10.661 1.00 97.06 220 TYR A CA 1
ATOM 1699 C C . TYR A 1 220 ? 4.010 -3.821 -11.553 1.00 97.06 220 TYR A C 1
ATOM 1701 O O . TYR A 1 220 ? 4.656 -2.838 -11.922 1.00 97.06 220 TYR A O 1
ATOM 1709 N N . LEU A 1 221 ? 4.330 -5.063 -11.929 1.00 96.50 221 LEU A N 1
ATOM 1710 C CA . LEU A 1 221 ? 5.469 -5.370 -12.800 1.00 96.50 221 LEU A CA 1
ATOM 1711 C C . LEU A 1 221 ? 5.299 -4.747 -14.194 1.00 96.50 221 LEU A C 1
ATOM 1713 O O . LEU A 1 221 ? 6.256 -4.192 -14.743 1.00 96.50 221 LEU A O 1
ATOM 1717 N N . ALA A 1 222 ? 4.084 -4.785 -14.746 1.00 93.75 222 ALA A N 1
ATOM 1718 C CA . ALA A 1 222 ? 3.759 -4.165 -16.025 1.00 93.75 222 ALA A CA 1
ATOM 1719 C C . ALA A 1 222 ? 3.910 -2.636 -15.979 1.00 93.75 222 ALA A C 1
ATOM 1721 O O . ALA A 1 222 ? 4.571 -2.065 -16.842 1.00 93.75 222 ALA A O 1
ATOM 1722 N N . THR A 1 223 ? 3.369 -1.970 -14.955 1.00 93.88 223 THR A N 1
ATOM 1723 C CA . THR A 1 223 ? 3.468 -0.510 -14.802 1.00 93.88 223 THR A CA 1
ATOM 1724 C C . THR A 1 223 ? 4.924 -0.061 -14.693 1.00 93.88 223 THR A C 1
ATOM 1726 O O . THR A 1 223 ? 5.341 0.840 -15.419 1.00 93.88 223 THR A O 1
ATOM 1729 N N . VAL A 1 224 ? 5.729 -0.723 -13.854 1.00 95.75 224 VAL A N 1
ATOM 1730 C CA . VAL A 1 224 ? 7.148 -0.370 -13.680 1.00 95.75 224 VAL A CA 1
ATOM 1731 C C . VAL A 1 224 ? 7.957 -0.625 -14.958 1.00 95.75 224 VAL A C 1
ATOM 1733 O O . VAL A 1 224 ? 8.743 0.233 -15.354 1.00 95.75 224 VAL A O 1
ATOM 1736 N N . SER A 1 225 ? 7.768 -1.769 -15.626 1.00 94.88 225 SER A N 1
ATOM 1737 C CA . SER A 1 225 ? 8.509 -2.093 -16.859 1.00 94.88 225 SER A CA 1
ATOM 1738 C C . SER A 1 225 ? 8.150 -1.167 -18.022 1.00 94.88 225 SER A C 1
ATOM 1740 O O . SER A 1 225 ? 9.043 -0.693 -18.720 1.00 94.88 225 SER A O 1
ATOM 1742 N N . VAL A 1 226 ? 6.864 -0.846 -18.204 1.00 92.38 226 VAL A N 1
ATOM 1743 C CA . VAL A 1 226 ? 6.411 0.088 -19.245 1.00 92.38 226 VAL A CA 1
ATOM 1744 C C . VAL A 1 226 ? 6.919 1.502 -18.977 1.00 92.38 226 VAL A C 1
ATOM 1746 O O . VAL A 1 226 ? 7.362 2.168 -19.910 1.00 92.38 226 VAL A O 1
ATOM 1749 N N . ALA A 1 227 ? 6.883 1.971 -17.728 1.00 92.50 227 ALA A N 1
ATOM 1750 C CA . ALA A 1 227 ? 7.395 3.294 -17.384 1.00 92.50 227 ALA A CA 1
ATOM 1751 C C . ALA A 1 227 ? 8.909 3.408 -17.622 1.00 92.50 227 ALA A C 1
ATOM 1753 O O . ALA A 1 227 ? 9.359 4.389 -18.212 1.00 92.50 227 ALA A O 1
ATOM 1754 N N . LEU A 1 228 ? 9.681 2.383 -17.244 1.00 93.06 228 LEU A N 1
ATOM 1755 C CA . LEU A 1 228 ? 11.118 2.326 -17.522 1.00 93.06 228 LEU A CA 1
ATOM 1756 C C . LEU A 1 228 ? 11.420 2.275 -19.022 1.00 93.06 228 LEU A C 1
ATOM 1758 O O . LEU A 1 228 ? 12.243 3.054 -19.492 1.00 93.06 228 LEU A O 1
ATOM 1762 N N . GLY A 1 229 ? 10.724 1.426 -19.784 1.00 91.62 229 GLY A N 1
ATOM 1763 C CA . GLY A 1 229 ? 10.898 1.349 -21.239 1.00 91.62 229 GLY A CA 1
ATOM 1764 C C . GLY A 1 229 ? 10.534 2.657 -21.953 1.00 91.62 229 GLY A C 1
ATOM 1765 O O . GLY A 1 229 ? 11.172 3.031 -22.934 1.00 91.62 229 GLY A O 1
ATOM 1766 N N . ARG A 1 230 ? 9.548 3.408 -21.443 1.00 89.75 230 ARG A N 1
ATOM 1767 C CA . ARG A 1 230 ? 9.219 4.754 -21.946 1.00 89.75 230 ARG A CA 1
ATOM 1768 C C . ARG A 1 230 ? 10.308 5.776 -21.635 1.00 89.75 230 ARG A C 1
ATOM 1770 O O . ARG A 1 230 ? 10.636 6.563 -22.515 1.00 89.75 230 ARG A O 1
ATOM 1777 N N . ALA A 1 231 ? 10.858 5.761 -20.421 1.00 88.44 231 ALA A N 1
ATOM 1778 C CA . ALA A 1 231 ? 11.960 6.646 -20.046 1.00 88.44 231 ALA A CA 1
ATOM 1779 C C . ALA A 1 231 ? 13.205 6.379 -20.911 1.00 88.44 231 ALA A C 1
ATOM 1781 O O . ALA A 1 231 ? 13.805 7.317 -21.427 1.00 88.44 231 ALA A O 1
ATOM 1782 N N . ALA A 1 232 ? 13.518 5.103 -21.147 1.00 87.12 232 ALA A N 1
ATOM 1783 C CA . ALA A 1 232 ? 14.583 4.666 -22.048 1.00 87.12 232 ALA A CA 1
ATOM 1784 C C . ALA A 1 232 ? 14.382 5.180 -23.479 1.00 87.12 232 ALA A C 1
ATOM 1786 O O . ALA A 1 232 ? 15.281 5.741 -24.094 1.00 87.12 232 ALA A O 1
ATOM 1787 N N . PHE A 1 233 ? 13.165 5.022 -24.002 1.00 87.94 233 PHE A N 1
ATOM 1788 C CA . PHE A 1 233 ? 12.827 5.473 -25.345 1.00 87.94 233 PHE A CA 1
ATOM 1789 C C . PHE A 1 233 ? 12.912 7.000 -25.483 1.00 87.94 233 PHE A C 1
ATOM 1791 O O . PHE A 1 233 ? 13.429 7.501 -26.477 1.00 87.94 233 PHE A O 1
ATOM 1798 N N . ALA A 1 234 ? 12.444 7.747 -24.479 1.00 86.56 234 ALA A N 1
ATOM 1799 C CA . ALA A 1 234 ? 12.556 9.202 -24.463 1.00 86.56 234 ALA A CA 1
ATOM 1800 C C . ALA A 1 234 ? 14.025 9.662 -24.439 1.00 86.56 234 ALA A C 1
ATOM 1802 O O . ALA A 1 234 ? 14.378 10.575 -25.181 1.00 86.56 234 ALA A O 1
ATOM 1803 N N . SER A 1 235 ? 14.871 8.996 -23.645 1.00 85.50 235 SER A N 1
ATOM 1804 C CA . SER A 1 235 ? 16.323 9.224 -23.607 1.00 85.50 235 SER A CA 1
ATOM 1805 C C . SER A 1 235 ? 16.964 8.999 -24.986 1.00 85.50 235 SER A C 1
ATOM 1807 O O . SER A 1 235 ? 17.648 9.878 -25.511 1.00 85.50 235 SER A O 1
ATOM 1809 N N . ALA A 1 236 ? 16.632 7.882 -25.645 1.00 86.75 236 ALA A N 1
ATOM 1810 C CA . ALA A 1 236 ? 17.145 7.549 -26.974 1.00 86.75 236 ALA A CA 1
ATOM 1811 C C . ALA A 1 236 ? 16.745 8.569 -28.058 1.00 86.75 236 ALA A C 1
ATOM 1813 O O . ALA A 1 236 ? 17.572 8.916 -28.900 1.00 86.75 236 ALA A O 1
ATOM 1814 N N . LEU A 1 237 ? 15.510 9.086 -28.025 1.00 87.31 237 LEU A N 1
ATOM 1815 C CA . LEU A 1 237 ? 15.049 10.111 -28.972 1.00 87.31 237 LEU A CA 1
ATOM 1816 C C . LEU A 1 237 ? 15.797 11.441 -28.821 1.00 87.31 237 LEU A C 1
ATOM 1818 O O . LEU A 1 237 ? 16.043 12.120 -29.817 1.00 87.31 237 LEU A O 1
ATOM 1822 N N . VAL A 1 238 ? 16.142 11.824 -27.588 1.00 85.19 238 VAL A N 1
ATOM 1823 C CA . VAL A 1 238 ? 16.941 13.033 -27.333 1.00 85.19 238 VAL A CA 1
ATOM 1824 C C . VAL A 1 238 ? 18.358 12.843 -27.875 1.00 85.19 238 VAL A C 1
ATOM 1826 O O . VAL A 1 238 ? 18.847 13.718 -28.585 1.00 85.19 238 VAL A O 1
ATOM 1829 N N . ALA A 1 239 ? 18.970 11.678 -27.638 1.00 84.69 239 ALA A N 1
ATOM 1830 C CA . ALA A 1 239 ? 20.299 11.359 -28.159 1.00 84.69 239 ALA A CA 1
ATOM 1831 C C . ALA A 1 239 ? 20.350 11.347 -29.702 1.00 84.69 239 ALA A C 1
ATOM 1833 O O . ALA A 1 239 ? 21.295 11.859 -30.298 1.00 84.69 239 ALA A O 1
ATOM 1834 N N . GLU A 1 240 ? 19.317 10.819 -30.371 1.00 87.00 240 GLU A N 1
ATOM 1835 C CA . GLU A 1 240 ? 19.232 10.814 -31.842 1.00 87.00 240 GLU A CA 1
ATOM 1836 C C . GLU A 1 240 ? 19.094 12.218 -32.448 1.00 87.00 240 GLU A C 1
ATOM 1838 O O . GLU A 1 240 ? 19.602 12.467 -33.540 1.00 87.00 240 GLU A O 1
ATOM 1843 N N . ALA A 1 241 ? 18.434 13.149 -31.753 1.00 84.88 241 ALA A N 1
ATOM 1844 C CA . ALA A 1 241 ? 18.258 14.517 -32.237 1.00 84.88 241 ALA A CA 1
ATOM 1845 C C . ALA A 1 241 ? 19.548 15.355 -32.167 1.00 84.88 241 ALA A C 1
ATOM 1847 O O . ALA A 1 241 ? 19.692 16.321 -32.920 1.00 84.88 241 ALA A O 1
ATOM 1848 N N . GLU A 1 242 ? 20.475 15.010 -31.271 1.00 83.88 242 GLU A N 1
ATOM 1849 C CA . GLU A 1 242 ? 21.713 15.766 -31.057 1.00 83.88 242 GLU A CA 1
ATOM 1850 C C . GLU A 1 242 ? 22.876 15.304 -31.956 1.00 83.88 242 GLU A C 1
ATOM 1852 O O . GLU A 1 242 ? 23.805 16.082 -32.190 1.00 83.88 242 GLU A O 1
ATOM 1857 N N . GLN A 1 243 ? 22.831 14.087 -32.515 1.00 70.19 243 GLN A N 1
ATOM 1858 C CA . GLN A 1 243 ? 23.972 13.489 -33.221 1.00 70.19 243 GLN A CA 1
ATOM 1859 C C . GLN A 1 243 ? 23.596 12.798 -34.538 1.00 70.19 243 GLN A C 1
ATOM 1861 O O . GLN A 1 243 ? 23.246 11.624 -34.588 1.00 70.19 243 GLN A O 1
ATOM 1866 N N . GLU A 1 244 ? 23.795 13.517 -35.648 1.00 75.94 244 GLU A N 1
ATOM 1867 C CA . GLU A 1 244 ? 23.622 12.994 -37.014 1.00 75.94 244 GLU A CA 1
ATOM 1868 C C . GLU A 1 244 ? 24.948 12.494 -37.648 1.00 75.94 244 GLU A C 1
ATOM 1870 O O . GLU A 1 244 ? 24.969 12.133 -38.823 1.00 75.94 244 GLU A O 1
ATOM 1875 N N . SER A 1 245 ? 26.083 12.473 -36.916 1.00 71.31 245 SER A N 1
ATOM 1876 C CA . SER A 1 245 ? 27.417 12.304 -37.538 1.00 71.31 245 SER A CA 1
ATOM 1877 C C . SER A 1 245 ? 28.384 11.248 -36.969 1.00 71.31 245 SER A C 1
ATOM 1879 O O . SER A 1 245 ? 29.512 11.183 -37.455 1.00 71.31 245 SER A O 1
ATOM 1881 N N . VAL A 1 246 ? 28.006 10.398 -36.005 1.00 79.75 246 VAL A N 1
ATOM 1882 C CA . VAL A 1 246 ? 28.844 9.263 -35.543 1.00 79.75 246 VAL A CA 1
ATOM 1883 C C . VAL A 1 246 ? 27.916 8.088 -35.229 1.00 79.75 246 VAL A C 1
ATOM 1885 O O . VAL A 1 246 ? 27.014 8.252 -34.431 1.00 79.75 246 VAL A O 1
ATOM 1888 N N . ALA A 1 247 ? 28.058 6.928 -35.879 1.00 78.06 247 ALA A N 1
ATOM 1889 C CA . ALA A 1 247 ? 27.100 5.817 -35.724 1.00 78.06 247 ALA A CA 1
ATOM 1890 C C . ALA A 1 247 ? 27.608 4.672 -34.828 1.00 78.06 247 ALA A C 1
ATOM 1892 O O . ALA A 1 247 ? 26.809 4.031 -34.152 1.00 78.06 247 ALA A O 1
ATOM 1893 N N . GLU A 1 248 ? 28.920 4.414 -34.806 1.00 81.56 248 GLU A N 1
ATOM 1894 C CA . GLU A 1 248 ? 29.478 3.216 -34.156 1.00 81.56 248 GLU A CA 1
ATOM 1895 C C . GLU A 1 248 ? 29.706 3.382 -32.642 1.00 81.56 248 GLU A C 1
ATOM 1897 O O . GLU A 1 248 ? 29.459 2.445 -31.889 1.00 81.56 248 GLU A O 1
ATOM 1902 N N . GLU A 1 249 ? 30.110 4.564 -32.158 1.00 83.69 249 GLU A N 1
ATOM 1903 C CA . GLU A 1 249 ? 30.345 4.782 -30.714 1.00 83.69 249 GLU A CA 1
ATOM 1904 C C . GLU A 1 249 ? 29.047 4.721 -29.880 1.00 83.69 249 GLU A C 1
ATOM 1906 O O . GLU A 1 249 ? 29.068 4.297 -28.726 1.00 83.69 249 GLU A O 1
ATOM 1911 N N . HIS A 1 250 ? 27.892 5.021 -30.482 1.00 82.75 250 HIS A N 1
ATOM 1912 C CA . HIS A 1 250 ? 26.604 5.059 -29.780 1.00 82.75 250 HIS A CA 1
ATOM 1913 C C . HIS A 1 250 ? 25.985 3.690 -29.498 1.00 82.75 250 HIS A C 1
ATOM 1915 O O . HIS A 1 250 ? 25.134 3.576 -28.616 1.00 82.75 250 HIS A O 1
ATOM 1921 N N . GLU A 1 251 ? 26.353 2.641 -30.237 1.00 87.94 251 GLU A N 1
ATOM 1922 C CA . GLU A 1 251 ? 25.770 1.316 -29.995 1.00 87.94 251 GLU A CA 1
ATOM 1923 C C . GLU A 1 251 ? 26.196 0.767 -28.625 1.00 87.94 251 GLU A C 1
ATOM 1925 O O . GLU A 1 251 ? 25.376 0.196 -27.906 1.00 87.94 251 GLU A O 1
ATOM 1930 N N . HIS A 1 252 ? 27.445 1.020 -28.216 1.00 89.94 252 HIS A N 1
ATOM 1931 C CA . HIS A 1 252 ? 27.943 0.597 -26.908 1.00 89.94 252 HIS A CA 1
ATOM 1932 C C . HIS A 1 252 ? 27.283 1.363 -25.755 1.00 89.94 252 HIS A C 1
ATOM 1934 O O . HIS A 1 252 ? 26.887 0.753 -24.762 1.00 89.94 252 HIS A O 1
ATOM 1940 N N . GLU A 1 253 ? 27.115 2.679 -25.902 1.00 89.06 253 GLU A N 1
ATOM 1941 C CA . GLU A 1 253 ? 26.435 3.515 -24.905 1.00 89.06 253 GLU A CA 1
ATOM 1942 C C . GLU A 1 253 ? 24.966 3.106 -24.734 1.00 89.06 253 GLU A C 1
ATOM 1944 O O . GLU A 1 253 ? 24.494 2.961 -23.605 1.00 89.06 253 GLU A O 1
ATOM 1949 N N . ARG A 1 254 ? 24.261 2.824 -25.840 1.00 87.19 254 ARG A N 1
ATOM 1950 C CA . ARG A 1 254 ? 22.874 2.333 -25.807 1.00 87.19 254 ARG A CA 1
ATOM 1951 C C . ARG A 1 254 ? 22.755 0.982 -25.111 1.00 87.19 254 ARG A C 1
ATOM 1953 O O . ARG A 1 254 ? 21.811 0.769 -24.352 1.00 87.19 254 ARG A O 1
ATOM 1960 N N . GLU A 1 255 ? 23.689 0.064 -25.351 1.00 90.81 255 GLU A N 1
ATOM 1961 C CA . GLU A 1 255 ? 23.673 -1.232 -24.668 1.00 90.81 255 GLU A CA 1
ATOM 1962 C C . GLU A 1 255 ? 23.958 -1.078 -23.166 1.00 90.81 255 GLU A C 1
ATOM 1964 O O . GLU A 1 255 ? 23.274 -1.684 -22.342 1.00 90.81 255 GLU A O 1
ATOM 1969 N N . GLN A 1 256 ? 24.887 -0.194 -22.788 1.00 91.69 256 GLN A N 1
ATOM 1970 C CA . GLN A 1 256 ? 25.161 0.113 -21.383 1.00 91.69 256 GLN A CA 1
ATOM 1971 C C . GLN A 1 256 ? 23.948 0.748 -20.680 1.00 91.69 256 GLN A C 1
ATOM 1973 O O . GLN A 1 256 ? 23.639 0.398 -19.537 1.00 91.69 256 GLN A O 1
ATOM 1978 N N . GLU A 1 257 ? 23.236 1.655 -21.352 1.00 90.44 257 GLU A N 1
ATOM 1979 C CA . GLU A 1 257 ? 22.001 2.253 -20.839 1.00 90.44 257 GLU A CA 1
ATOM 1980 C C . GLU A 1 257 ? 20.910 1.191 -20.641 1.00 90.44 257 GLU A C 1
ATOM 1982 O O . GLU A 1 257 ? 20.269 1.147 -19.586 1.00 90.44 257 GLU A O 1
ATOM 1987 N N . ARG A 1 258 ? 20.747 0.269 -21.599 1.00 90.88 258 ARG A N 1
ATOM 1988 C CA . ARG A 1 258 ? 19.831 -0.874 -21.461 1.00 90.88 258 ARG A CA 1
ATOM 1989 C C . ARG A 1 258 ? 20.184 -1.722 -20.249 1.00 90.88 258 ARG A C 1
ATOM 1991 O O . ARG A 1 258 ? 19.326 -1.947 -19.395 1.00 90.88 258 ARG A O 1
ATOM 1998 N N . GLU A 1 259 ? 21.436 -2.150 -20.112 1.00 94.31 259 GLU A N 1
ATOM 1999 C CA . GLU A 1 259 ? 21.877 -2.922 -18.945 1.00 94.31 259 GLU A CA 1
ATOM 2000 C C . GLU A 1 259 ? 21.616 -2.175 -17.626 1.00 94.31 259 GLU A C 1
ATOM 2002 O O . GLU A 1 259 ? 21.207 -2.782 -16.626 1.00 94.31 259 GLU A O 1
ATOM 2007 N N . HIS A 1 260 ? 21.778 -0.849 -17.624 1.00 94.19 260 HIS A N 1
ATOM 2008 C CA . HIS A 1 260 ? 21.467 -0.011 -16.472 1.00 94.19 260 HIS A CA 1
ATOM 2009 C C . HIS A 1 260 ? 19.970 -0.023 -16.123 1.00 94.19 260 HIS A C 1
ATOM 2011 O O . HIS A 1 260 ? 19.613 -0.226 -14.960 1.00 94.19 260 HIS A O 1
ATOM 2017 N N . LEU A 1 261 ? 19.085 0.109 -17.113 1.00 93.69 261 LEU A N 1
ATOM 2018 C CA . LEU A 1 261 ? 17.628 0.041 -16.931 1.00 93.69 261 LEU A CA 1
ATOM 2019 C C . LEU A 1 261 ? 17.177 -1.324 -16.408 1.00 93.69 261 LEU A C 1
ATOM 2021 O O . LEU A 1 261 ? 16.352 -1.409 -15.493 1.00 93.69 261 LEU A O 1
ATOM 2025 N N . HIS A 1 262 ? 17.765 -2.395 -16.938 1.00 95.25 262 HIS A N 1
ATOM 2026 C CA . HIS A 1 262 ? 17.561 -3.756 -16.446 1.00 95.25 262 HIS A CA 1
ATOM 2027 C C . HIS A 1 262 ? 17.981 -3.893 -14.981 1.00 95.25 262 HIS A C 1
ATOM 2029 O O . HIS A 1 262 ? 17.245 -4.462 -14.172 1.00 95.25 262 HIS A O 1
ATOM 2035 N N 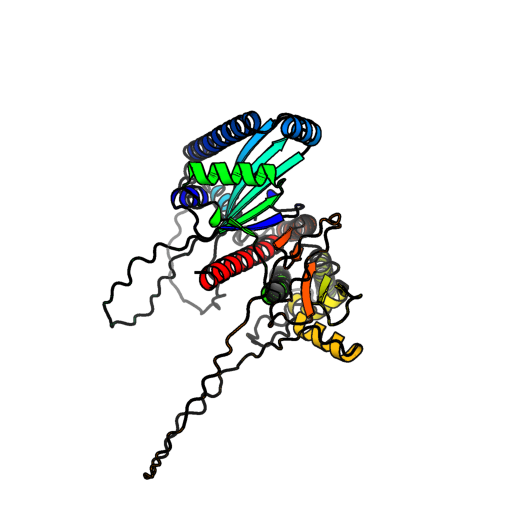. SER A 1 263 ? 19.128 -3.323 -14.609 1.00 96.88 263 SER A N 1
ATOM 2036 C CA . SER A 1 263 ? 19.608 -3.289 -13.223 1.00 96.88 263 SER A CA 1
ATOM 2037 C C . SER A 1 263 ? 18.677 -2.491 -12.297 1.00 96.88 263 SER A C 1
ATOM 2039 O O . SER A 1 263 ? 18.379 -2.929 -11.178 1.00 96.88 263 SER A O 1
ATOM 2041 N N . ILE A 1 264 ? 18.139 -1.361 -12.769 1.00 96.62 264 ILE A N 1
ATOM 2042 C CA . ILE A 1 264 ? 17.140 -0.559 -12.048 1.00 96.62 264 ILE A CA 1
ATOM 2043 C C . ILE A 1 264 ? 15.863 -1.370 -11.824 1.00 96.62 264 ILE A C 1
ATOM 2045 O O . ILE A 1 264 ? 15.409 -1.485 -10.683 1.00 96.62 264 ILE A O 1
ATOM 2049 N N . PHE A 1 265 ? 15.314 -1.989 -12.874 1.00 97.50 265 PHE A N 1
ATOM 2050 C CA . PHE A 1 265 ? 14.123 -2.835 -12.771 1.00 97.50 265 PHE A CA 1
ATOM 2051 C C . PHE A 1 265 ? 14.331 -3.964 -11.753 1.00 97.50 265 PHE A C 1
ATOM 2053 O O . PHE A 1 265 ? 13.529 -4.143 -10.833 1.00 97.50 265 PHE A O 1
ATOM 2060 N N . GLN A 1 266 ? 15.455 -4.678 -11.854 1.00 97.44 266 GLN A N 1
ATOM 2061 C CA . GLN A 1 266 ? 15.828 -5.745 -10.925 1.00 97.44 266 GLN A CA 1
ATOM 2062 C C . GLN A 1 266 ? 15.980 -5.246 -9.484 1.00 97.44 266 GLN A C 1
ATOM 2064 O O . GLN A 1 266 ? 15.615 -5.961 -8.550 1.00 97.44 266 GLN A O 1
ATOM 2069 N N . SER A 1 267 ? 16.477 -4.025 -9.285 1.00 98.00 267 SER A N 1
ATOM 2070 C CA . SER A 1 267 ? 16.631 -3.413 -7.961 1.00 98.00 267 SER A CA 1
ATOM 2071 C C . SER A 1 267 ? 15.297 -2.982 -7.348 1.00 98.00 267 SER A C 1
ATOM 2073 O O . SER A 1 267 ? 15.112 -3.111 -6.137 1.00 98.00 267 SER A O 1
ATOM 2075 N N . ILE A 1 268 ? 14.356 -2.507 -8.170 1.00 97.81 268 ILE A N 1
ATOM 2076 C CA . ILE A 1 268 ? 13.000 -2.134 -7.743 1.00 97.81 268 ILE A CA 1
ATOM 2077 C C . ILE A 1 268 ? 12.200 -3.375 -7.350 1.00 97.81 268 ILE A C 1
ATOM 2079 O O . ILE A 1 268 ? 11.583 -3.410 -6.283 1.00 97.81 268 IL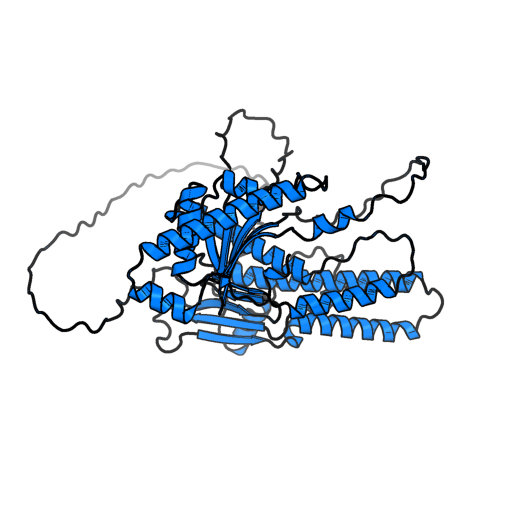E A O 1
ATOM 2083 N N . VAL A 1 269 ? 12.218 -4.404 -8.200 1.00 97.44 269 VAL A N 1
ATOM 2084 C CA . VAL A 1 269 ? 11.484 -5.654 -7.961 1.00 97.44 269 VAL A CA 1
ATOM 2085 C C . VAL A 1 269 ? 12.144 -6.463 -6.847 1.00 97.44 269 VAL A C 1
ATOM 2087 O O . VAL A 1 269 ? 11.463 -6.997 -5.970 1.00 97.44 269 VAL A O 1
ATOM 2090 N N . GLY A 1 270 ? 13.473 -6.531 -6.837 1.00 98.06 270 GLY A N 1
ATOM 2091 C CA . GLY A 1 270 ? 14.240 -7.362 -5.921 1.00 98.06 270 GLY A CA 1
ATOM 2092 C C . GLY A 1 270 ? 13.874 -8.845 -6.009 1.00 98.06 270 GLY A C 1
ATOM 2093 O O . GLY A 1 270 ? 13.395 -9.347 -7.022 1.00 98.06 270 GLY A O 1
ATOM 2094 N N . THR A 1 271 ? 14.123 -9.581 -4.927 1.00 98.19 271 THR A N 1
ATOM 2095 C CA . THR A 1 271 ? 13.711 -10.988 -4.849 1.00 98.19 271 THR A CA 1
ATOM 2096 C C . THR A 1 271 ? 12.206 -11.076 -4.624 1.00 98.19 271 THR A C 1
ATOM 2098 O O . THR A 1 271 ? 11.717 -10.672 -3.567 1.00 98.19 271 THR A O 1
ATOM 2101 N N . LEU A 1 272 ? 11.488 -11.647 -5.590 1.00 98.31 272 LEU A N 1
ATOM 2102 C CA . LEU A 1 272 ? 10.057 -11.895 -5.482 1.00 98.31 272 LEU A CA 1
ATOM 2103 C C . LEU A 1 272 ? 9.815 -13.142 -4.624 1.00 98.31 272 LEU A C 1
ATOM 2105 O O . LEU A 1 272 ? 10.378 -14.206 -4.879 1.00 98.31 272 LEU A O 1
ATOM 2109 N N . ARG A 1 273 ? 8.963 -13.016 -3.607 1.00 98.12 273 ARG A N 1
ATOM 2110 C CA . ARG A 1 273 ? 8.526 -14.114 -2.739 1.00 98.12 273 ARG A CA 1
ATOM 2111 C C . ARG A 1 273 ? 7.013 -14.260 -2.799 1.00 98.12 273 ARG A C 1
ATOM 2113 O O . ARG A 1 273 ? 6.294 -13.289 -2.566 1.00 98.12 273 ARG A O 1
ATOM 2120 N N . ILE A 1 274 ? 6.545 -15.472 -3.069 1.00 97.56 274 ILE A N 1
ATOM 2121 C CA . ILE A 1 274 ? 5.128 -15.835 -3.123 1.00 97.56 274 ILE A CA 1
ATOM 2122 C C . ILE A 1 274 ? 4.896 -16.917 -2.071 1.00 97.56 274 ILE A C 1
ATOM 2124 O O . ILE A 1 274 ? 5.487 -17.990 -2.154 1.00 97.56 274 ILE A O 1
ATOM 2128 N N . THR A 1 275 ? 4.039 -16.644 -1.090 1.00 97.25 275 THR A N 1
ATOM 2129 C CA . THR A 1 275 ? 3.648 -17.626 -0.072 1.00 97.25 275 THR A CA 1
ATOM 2130 C C . THR A 1 275 ? 2.295 -18.207 -0.432 1.00 97.25 275 THR A C 1
ATOM 2132 O O . THR A 1 275 ? 1.291 -17.493 -0.526 1.00 97.25 275 THR A O 1
ATOM 2135 N N . ILE A 1 276 ? 2.250 -19.520 -0.559 1.00 95.25 276 ILE A N 1
ATOM 2136 C CA . ILE A 1 276 ? 1.045 -20.306 -0.765 1.00 95.25 276 ILE A CA 1
ATOM 2137 C C . ILE A 1 276 ? 0.613 -20.879 0.582 1.00 95.25 276 ILE A C 1
ATOM 2139 O O . ILE A 1 276 ? 1.439 -21.447 1.291 1.00 95.25 276 ILE A O 1
ATOM 2143 N N . SER A 1 277 ? -0.663 -20.739 0.939 1.00 92.94 277 SER A N 1
ATOM 2144 C CA . SER A 1 277 ? -1.233 -21.391 2.121 1.00 92.94 277 SER A CA 1
ATOM 2145 C C . SER A 1 277 ? -2.125 -22.565 1.731 1.00 92.94 277 SER A C 1
ATOM 2147 O O . SER A 1 277 ? -2.791 -22.529 0.691 1.00 92.94 277 SER A O 1
ATOM 2149 N N . PHE A 1 278 ? -2.124 -23.598 2.575 1.00 91.12 278 PHE A N 1
ATOM 2150 C CA . PHE A 1 278 ? -2.933 -24.802 2.397 1.00 91.12 278 PHE A CA 1
ATOM 2151 C C . PHE A 1 278 ? -4.094 -24.809 3.389 1.00 91.12 278 PHE A C 1
ATOM 2153 O O . PHE A 1 278 ? -3.910 -24.543 4.579 1.00 91.12 278 PHE A O 1
ATOM 2160 N N . ALA A 1 279 ? -5.295 -25.117 2.903 1.00 85.00 279 ALA A N 1
ATOM 2161 C CA . ALA A 1 279 ? -6.436 -25.368 3.770 1.00 85.00 279 ALA A CA 1
ATOM 2162 C C . ALA A 1 279 ? -6.327 -26.786 4.374 1.00 85.00 279 ALA A C 1
ATOM 2164 O O . ALA A 1 279 ? -5.997 -27.740 3.656 1.00 85.00 279 ALA A O 1
ATOM 2165 N N . PRO A 1 280 ? -6.618 -26.972 5.674 1.00 78.94 280 PRO A N 1
ATOM 2166 C CA . PRO A 1 280 ? -6.836 -28.308 6.226 1.00 78.94 280 PRO A CA 1
ATOM 2167 C C . PRO A 1 280 ? -7.966 -29.023 5.456 1.00 78.94 280 PRO A C 1
ATOM 2169 O O . PRO A 1 280 ? -8.917 -28.350 5.058 1.00 78.94 280 PRO A O 1
ATOM 2172 N N . PRO A 1 281 ? -7.918 -30.353 5.232 1.00 69.25 281 PRO A N 1
ATOM 2173 C CA . PRO A 1 281 ? -6.977 -31.341 5.769 1.00 69.25 281 PRO A CA 1
ATOM 2174 C C . PRO A 1 281 ? -5.893 -31.805 4.774 1.00 69.25 281 PRO A C 1
ATOM 2176 O O . PRO A 1 281 ? -5.233 -32.804 5.041 1.00 69.25 281 PRO A O 1
ATOM 2179 N N . VAL A 1 282 ? -5.718 -31.130 3.630 1.00 68.81 282 VAL A N 1
ATOM 2180 C CA . VAL A 1 282 ? -4.927 -31.625 2.476 1.00 68.81 282 VAL A CA 1
ATOM 2181 C C . VAL A 1 282 ? -3.523 -32.091 2.875 1.00 68.81 282 VAL A C 1
ATOM 2183 O O . VAL A 1 282 ? -3.048 -33.118 2.398 1.00 68.81 282 VAL A O 1
ATOM 2186 N N . ALA A 1 283 ? -2.884 -31.361 3.789 1.00 71.88 283 ALA A N 1
ATOM 2187 C CA . ALA A 1 283 ? -1.654 -31.767 4.449 1.00 71.88 283 ALA A CA 1
ATOM 2188 C C . ALA A 1 283 ? -1.600 -31.119 5.847 1.00 71.88 283 ALA A C 1
ATOM 2190 O O . ALA A 1 283 ? -1.216 -29.955 5.960 1.00 71.88 283 ALA A O 1
ATOM 2191 N N . PRO A 1 284 ? -1.975 -31.825 6.931 1.00 78.62 284 PRO A N 1
ATOM 2192 C CA . PRO A 1 284 ? -2.096 -31.223 8.265 1.00 78.62 284 PRO A CA 1
ATOM 2193 C C . PRO A 1 284 ? -0.768 -30.669 8.809 1.00 78.62 284 PRO A C 1
ATOM 2195 O O . PRO A 1 284 ? -0.766 -29.778 9.657 1.00 78.62 284 PRO A O 1
ATOM 2198 N N . SER A 1 285 ? 0.365 -31.165 8.307 1.00 87.75 285 SER A N 1
ATOM 2199 C CA . SER A 1 285 ? 1.706 -30.689 8.656 1.00 87.75 285 SER A CA 1
ATOM 2200 C C . SER A 1 285 ? 2.222 -29.554 7.762 1.00 87.75 285 SER A C 1
ATOM 2202 O O . SER A 1 285 ? 3.120 -28.824 8.182 1.00 87.75 285 SER A O 1
ATOM 2204 N N . LEU A 1 286 ? 1.673 -29.371 6.554 1.00 89.81 286 LEU A N 1
ATOM 2205 C CA . LEU A 1 286 ? 2.142 -28.370 5.596 1.00 89.81 286 LEU A CA 1
ATOM 2206 C C . LEU A 1 286 ? 1.221 -27.149 5.619 1.00 89.81 286 LEU A C 1
ATOM 2208 O O . LEU A 1 286 ? 0.182 -27.119 4.972 1.00 89.81 286 LEU A O 1
ATOM 2212 N N . LYS A 1 287 ? 1.620 -26.120 6.369 1.00 90.94 287 LYS A N 1
ATOM 2213 C CA . LYS A 1 287 ? 0.838 -24.878 6.495 1.00 90.94 287 LYS A CA 1
ATOM 2214 C C . LYS A 1 287 ? 1.045 -23.936 5.312 1.00 90.94 287 LYS A C 1
ATOM 2216 O O . LYS A 1 287 ? 0.092 -23.329 4.824 1.00 90.94 287 LYS A O 1
ATOM 2221 N N . THR A 1 288 ? 2.292 -23.806 4.865 1.00 94.44 288 THR A N 1
ATOM 2222 C CA . THR A 1 288 ? 2.694 -22.844 3.838 1.00 94.44 288 THR A CA 1
ATOM 2223 C C . THR A 1 288 ? 3.808 -23.387 2.952 1.00 94.44 288 THR A C 1
ATOM 2225 O O . THR A 1 288 ? 4.637 -24.176 3.404 1.00 94.44 288 THR A O 1
ATOM 2228 N N . LEU A 1 289 ? 3.851 -22.919 1.707 1.00 95.44 289 LEU A N 1
ATOM 2229 C CA . LEU A 1 289 ? 4.936 -23.134 0.754 1.00 95.44 289 LEU A CA 1
ATOM 2230 C C . LEU A 1 289 ? 5.407 -21.773 0.237 1.00 95.44 289 LEU A C 1
ATOM 2232 O O . LEU A 1 289 ? 4.605 -21.007 -0.291 1.00 95.44 289 LEU A O 1
ATOM 2236 N N . ASP A 1 290 ? 6.700 -21.490 0.366 1.00 97.19 290 ASP A N 1
ATOM 2237 C CA . ASP A 1 290 ? 7.303 -20.255 -0.134 1.00 97.19 290 ASP A CA 1
ATOM 2238 C C . ASP A 1 290 ? 8.038 -20.502 -1.455 1.00 97.19 290 ASP A C 1
ATOM 2240 O O . ASP A 1 290 ? 8.950 -21.325 -1.539 1.00 97.19 290 ASP A O 1
ATOM 2244 N N . ILE A 1 291 ? 7.671 -19.740 -2.482 1.00 97.25 291 ILE A N 1
ATOM 2245 C CA . ILE A 1 291 ? 8.331 -19.710 -3.787 1.00 97.25 291 ILE A CA 1
ATOM 2246 C C . ILE A 1 291 ? 9.154 -18.431 -3.860 1.00 97.25 291 ILE A C 1
ATOM 2248 O O . ILE A 1 291 ? 8.638 -17.335 -3.647 1.00 97.25 291 ILE A O 1
ATOM 2252 N N . THR A 1 292 ? 10.441 -18.568 -4.170 1.00 98.19 292 THR A N 1
ATOM 2253 C CA . THR A 1 292 ? 11.364 -17.438 -4.314 1.00 98.19 292 THR A CA 1
ATOM 2254 C C . THR A 1 292 ? 11.850 -17.355 -5.756 1.00 98.19 292 THR A C 1
ATOM 2256 O O . THR A 1 292 ? 12.450 -18.304 -6.255 1.00 98.19 292 THR A O 1
ATOM 2259 N N . VAL A 1 293 ? 11.615 -16.218 -6.410 1.00 98.00 293 VAL A N 1
ATOM 2260 C CA . VAL A 1 293 ? 12.031 -15.946 -7.790 1.00 98.00 293 VAL A CA 1
ATOM 2261 C C . VAL A 1 293 ? 13.110 -14.854 -7.776 1.00 98.00 293 VAL A C 1
ATOM 2263 O O . VAL A 1 293 ? 12.852 -13.745 -7.293 1.00 98.00 293 VAL A O 1
ATOM 2266 N N . PRO A 1 294 ? 14.333 -15.137 -8.265 1.00 98.19 294 PRO A N 1
ATOM 2267 C CA . PRO A 1 294 ? 15.392 -14.137 -8.352 1.00 98.19 294 PRO A CA 1
ATOM 2268 C C . PRO A 1 294 ? 14.997 -12.946 -9.244 1.00 98.19 294 PRO A C 1
ATOM 2270 O O . PRO A 1 294 ? 14.335 -13.153 -10.263 1.00 98.19 294 PRO A O 1
ATOM 2273 N N . PRO A 1 295 ? 15.463 -11.716 -8.938 1.00 97.69 295 PRO A N 1
ATOM 2274 C CA . PRO A 1 295 ? 15.133 -10.519 -9.721 1.00 97.69 295 PRO A CA 1
ATOM 2275 C C . PRO A 1 295 ? 15.497 -10.665 -11.197 1.00 97.69 295 PRO A C 1
ATOM 2277 O O . PRO A 1 295 ? 14.734 -10.251 -12.063 1.00 97.69 295 PRO A O 1
ATOM 2280 N N . ARG A 1 296 ? 16.634 -11.312 -11.491 1.00 96.94 296 ARG A N 1
ATOM 2281 C CA . ARG A 1 296 ? 17.086 -11.559 -12.864 1.00 96.94 296 ARG A CA 1
ATOM 2282 C C . ARG A 1 296 ? 16.058 -12.351 -13.674 1.00 96.94 296 ARG A C 1
ATOM 2284 O O . ARG A 1 296 ? 15.792 -11.998 -14.811 1.00 96.94 296 ARG A O 1
ATOM 2291 N N . THR A 1 297 ? 15.450 -13.381 -13.085 1.00 96.62 297 THR A N 1
ATOM 2292 C CA . THR A 1 297 ? 14.430 -14.199 -13.759 1.00 96.62 297 THR A CA 1
ATOM 2293 C C . THR A 1 297 ? 13.179 -13.387 -14.079 1.00 96.62 297 THR A C 1
ATOM 2295 O O . THR A 1 297 ? 12.619 -13.545 -15.158 1.00 96.62 297 THR A O 1
ATOM 2298 N N . VAL A 1 298 ? 12.767 -12.490 -13.176 1.00 96.38 298 VAL A N 1
ATOM 2299 C CA . VAL A 1 298 ? 11.658 -11.564 -13.448 1.00 96.38 298 VAL A CA 1
ATOM 2300 C C . VAL A 1 298 ? 12.049 -10.581 -14.556 1.00 96.38 298 VAL A C 1
ATOM 2302 O O . VAL A 1 298 ? 11.270 -10.368 -15.475 1.00 96.38 298 VAL A O 1
ATOM 2305 N N . GLY A 1 299 ? 13.267 -10.033 -14.510 1.00 95.06 299 GLY A N 1
ATOM 2306 C CA . GLY A 1 299 ? 13.796 -9.112 -15.521 1.00 95.06 299 GLY A CA 1
ATOM 2307 C C . GLY A 1 299 ? 13.790 -9.685 -16.938 1.00 95.06 299 GLY A C 1
ATOM 2308 O O . GLY A 1 299 ? 13.288 -9.030 -17.846 1.00 95.06 299 GLY A O 1
ATOM 2309 N N . GLU A 1 300 ? 14.256 -10.924 -17.125 1.00 94.69 300 GLU A N 1
ATOM 2310 C CA . GLU A 1 300 ? 14.281 -11.565 -18.452 1.00 94.69 300 GLU A CA 1
ATOM 2311 C C . GLU A 1 300 ? 12.879 -11.691 -19.072 1.00 94.69 300 GLU A C 1
ATOM 2313 O O . GLU A 1 300 ? 12.729 -11.544 -20.283 1.00 94.69 300 GLU A O 1
ATOM 2318 N N . GLN A 1 301 ? 11.827 -11.889 -18.266 1.00 93.12 301 GLN A N 1
ATOM 2319 C CA . GLN A 1 301 ? 10.455 -11.935 -18.787 1.00 93.12 301 GLN A CA 1
ATOM 2320 C C . GLN A 1 301 ? 9.990 -10.580 -19.346 1.00 93.12 301 GLN A C 1
ATOM 2322 O O . GLN A 1 301 ? 9.225 -10.546 -20.308 1.00 93.12 301 GLN A O 1
ATOM 2327 N N . TYR A 1 302 ? 10.461 -9.471 -18.773 1.00 93.56 302 TYR A N 1
ATOM 2328 C CA . TYR A 1 302 ? 10.095 -8.113 -19.191 1.00 93.56 302 TYR A CA 1
ATOM 2329 C C . TYR A 1 302 ? 11.126 -7.469 -20.123 1.00 93.56 302 TYR A C 1
ATOM 2331 O O . TYR A 1 302 ? 10.994 -6.292 -20.455 1.00 93.56 302 TYR A O 1
ATOM 2339 N N . ARG A 1 303 ? 12.127 -8.227 -20.586 1.00 93.62 303 ARG A N 1
ATOM 2340 C CA . ARG A 1 303 ? 13.235 -7.701 -21.387 1.00 93.62 303 ARG A CA 1
ATOM 2341 C C . ARG A 1 303 ? 12.788 -6.981 -22.654 1.00 93.62 303 ARG A C 1
ATOM 2343 O O . ARG A 1 303 ? 13.164 -5.838 -22.854 1.00 93.62 303 ARG A O 1
ATOM 2350 N N . HIS A 1 304 ? 11.885 -7.582 -23.421 1.00 90.31 304 HIS A N 1
ATOM 2351 C CA . HIS A 1 304 ? 11.320 -6.975 -24.633 1.00 90.31 304 HIS A CA 1
ATOM 2352 C C . HIS A 1 304 ? 10.635 -5.614 -24.383 1.00 90.31 304 HIS A C 1
ATOM 2354 O O . HIS A 1 304 ? 10.743 -4.704 -25.209 1.00 90.31 304 HIS A O 1
ATOM 2360 N N . VAL A 1 305 ? 9.962 -5.454 -23.231 1.00 90.19 305 VAL A N 1
ATOM 2361 C CA . VAL A 1 305 ? 9.313 -4.193 -22.825 1.00 90.19 305 VAL A CA 1
ATOM 2362 C C . VAL A 1 305 ? 10.355 -3.147 -22.439 1.00 90.19 305 VAL A C 1
ATOM 2364 O O . VAL A 1 305 ? 10.228 -1.987 -22.829 1.00 90.19 305 VAL A O 1
ATOM 2367 N N . LEU A 1 306 ? 11.378 -3.559 -21.684 1.00 90.38 306 LEU A N 1
ATOM 2368 C CA . LEU A 1 306 ? 12.470 -2.689 -21.242 1.00 90.38 306 LEU A CA 1
ATOM 2369 C C . LEU A 1 306 ? 13.329 -2.209 -22.417 1.00 90.38 306 LEU A C 1
ATOM 2371 O O . LEU A 1 306 ? 13.750 -1.058 -22.425 1.00 90.38 306 LEU A O 1
ATOM 2375 N N . ASP A 1 307 ? 13.510 -3.052 -23.434 1.00 90.00 307 ASP A N 1
ATOM 2376 C CA . ASP A 1 307 ? 14.282 -2.733 -24.639 1.00 90.00 307 ASP A CA 1
ATOM 2377 C C . ASP A 1 307 ? 13.506 -1.816 -25.615 1.00 90.00 307 ASP A C 1
ATOM 2379 O O . ASP A 1 307 ? 14.039 -1.410 -26.648 1.00 90.00 307 ASP A O 1
ATOM 2383 N N . GLY A 1 308 ? 12.240 -1.486 -25.315 1.00 84.31 308 GLY A N 1
ATOM 2384 C CA . GLY A 1 308 ? 11.403 -0.578 -26.109 1.00 84.31 308 GLY A CA 1
ATOM 2385 C C . GLY A 1 308 ? 10.844 -1.174 -27.409 1.00 84.31 308 GLY A C 1
ATOM 2386 O O . GLY A 1 308 ? 10.173 -0.469 -28.160 1.00 84.31 308 GLY A O 1
ATOM 2387 N N . SER A 1 309 ? 11.080 -2.464 -27.663 1.00 77.94 309 SER A N 1
ATOM 2388 C CA . SER A 1 309 ? 10.778 -3.131 -28.941 1.00 77.94 309 SER A CA 1
ATOM 2389 C C . SER A 1 309 ? 9.281 -3.311 -29.260 1.00 77.94 309 SER A C 1
ATOM 2391 O O . SER A 1 309 ? 8.917 -3.346 -30.432 1.00 77.94 309 SER A O 1
ATOM 2393 N N . ASP A 1 310 ? 8.404 -3.338 -28.248 1.00 64.75 310 ASP A N 1
ATOM 2394 C CA . ASP A 1 310 ? 6.986 -3.742 -28.377 1.00 64.75 310 ASP A CA 1
ATOM 2395 C C . ASP A 1 310 ? 5.969 -2.630 -28.034 1.00 64.75 310 ASP A C 1
ATOM 2397 O O . ASP A 1 310 ? 4.919 -2.874 -27.429 1.00 64.75 310 ASP A O 1
ATOM 2401 N N . GLN A 1 311 ? 6.255 -1.367 -28.374 1.00 62.69 311 GLN A N 1
ATOM 2402 C CA . GLN A 1 311 ? 5.289 -0.281 -28.120 1.00 62.69 311 GLN A CA 1
ATOM 2403 C C . GLN A 1 311 ? 4.126 -0.220 -29.126 1.00 62.69 311 GLN A C 1
ATOM 2405 O O . GLN A 1 311 ? 3.097 0.376 -28.810 1.00 62.69 311 GLN A O 1
ATOM 2410 N N . THR A 1 312 ? 4.248 -0.817 -30.316 1.00 63.09 312 THR A N 1
ATOM 2411 C CA . THR A 1 312 ? 3.257 -0.651 -31.400 1.00 63.09 312 THR A CA 1
ATOM 2412 C C . THR A 1 312 ? 2.262 -1.797 -31.524 1.00 63.09 312 THR A C 1
ATOM 2414 O O . THR A 1 312 ? 1.189 -1.618 -32.103 1.00 63.09 312 THR A O 1
ATOM 2417 N N . THR A 1 313 ? 2.567 -2.964 -30.965 1.00 60.38 313 THR A N 1
ATOM 2418 C CA . THR A 1 313 ? 1.652 -4.096 -30.985 1.00 60.38 313 THR A CA 1
ATOM 2419 C C . THR A 1 313 ? 0.736 -3.972 -29.774 1.00 60.38 313 THR A C 1
ATOM 2421 O O . THR A 1 313 ? 1.107 -4.215 -28.627 1.00 60.38 313 THR A O 1
ATOM 2424 N N . ASN A 1 314 ? -0.504 -3.560 -30.034 1.00 62.28 314 ASN A N 1
ATOM 2425 C CA . ASN A 1 314 ? -1.609 -3.510 -29.071 1.00 62.28 314 ASN A CA 1
ATOM 2426 C C . ASN A 1 314 ? -2.048 -4.931 -28.643 1.00 62.28 314 ASN A C 1
ATOM 2428 O O . ASN A 1 314 ? -3.231 -5.205 -28.432 1.00 62.28 314 ASN A O 1
ATOM 2432 N N . ASP A 1 315 ? -1.097 -5.865 -28.620 1.00 61.50 315 ASP A N 1
ATOM 2433 C CA . ASP A 1 315 ? -1.344 -7.285 -28.595 1.00 61.50 315 ASP A CA 1
ATOM 2434 C C . ASP A 1 315 ? -1.825 -7.643 -27.198 1.00 61.50 315 ASP A C 1
ATOM 2436 O O . ASP A 1 315 ? -1.098 -7.585 -26.202 1.00 61.50 315 ASP A O 1
ATOM 2440 N N . SER A 1 316 ? -3.102 -7.999 -27.127 1.00 62.56 316 SER A N 1
ATOM 2441 C CA . SER A 1 316 ? -3.847 -8.304 -25.905 1.00 62.56 316 SER A CA 1
ATOM 2442 C C . SER A 1 316 ? -3.353 -9.587 -25.217 1.00 62.56 316 SER A C 1
ATOM 2444 O O . SER A 1 316 ? -4.009 -10.120 -24.328 1.00 62.56 316 SER A O 1
ATOM 2446 N N . ARG A 1 317 ? -2.200 -10.109 -25.646 1.00 69.25 317 ARG A N 1
ATOM 2447 C CA . ARG A 1 317 ? -1.633 -11.408 -25.292 1.00 69.25 317 ARG A CA 1
ATOM 2448 C C . ARG A 1 317 ? -0.249 -11.294 -24.666 1.00 69.25 317 ARG A C 1
ATOM 2450 O O . ARG A 1 317 ? 0.556 -12.212 -24.803 1.00 69.25 317 ARG A O 1
ATOM 2457 N N . ARG A 1 318 ? 0.058 -10.195 -23.968 1.00 73.94 318 ARG A N 1
ATOM 2458 C CA . ARG A 1 318 ? 1.270 -10.175 -23.137 1.00 73.94 318 ARG A CA 1
ATOM 2459 C C . ARG A 1 318 ? 1.167 -11.314 -22.114 1.00 73.94 318 ARG A C 1
ATOM 2461 O O . ARG A 1 318 ? 0.205 -11.326 -21.343 1.00 73.94 318 ARG A O 1
ATOM 2468 N N . PRO A 1 319 ? 2.101 -12.284 -22.118 1.00 75.81 319 PRO A N 1
ATOM 2469 C CA . PRO A 1 319 ? 2.026 -13.425 -21.219 1.00 75.81 319 PRO A CA 1
ATOM 2470 C C . PRO A 1 319 ? 2.113 -12.928 -19.777 1.00 75.81 319 PRO A C 1
ATOM 2472 O O . PRO A 1 319 ? 3.087 -12.272 -19.392 1.00 75.81 319 PRO A O 1
ATOM 2475 N N . GLN A 1 320 ? 1.084 -13.223 -18.984 1.00 89.81 320 GLN A N 1
ATOM 2476 C CA . GLN A 1 320 ? 1.036 -12.821 -17.585 1.00 89.81 320 GLN A CA 1
ATOM 2477 C C . GLN A 1 320 ? 2.164 -13.509 -16.810 1.00 89.81 320 GLN A C 1
ATOM 2479 O O . GLN A 1 320 ? 2.435 -14.699 -16.984 1.00 89.81 320 GLN A O 1
ATOM 2484 N N . PHE A 1 321 ? 2.836 -12.761 -15.931 1.00 93.56 321 PHE A N 1
ATOM 2485 C CA . PHE A 1 321 ? 3.941 -13.284 -15.124 1.00 93.56 321 PHE A CA 1
ATOM 2486 C C . PHE A 1 321 ? 3.549 -14.542 -14.342 1.00 93.56 321 PHE A C 1
ATOM 2488 O O . PHE A 1 321 ? 4.290 -15.528 -14.346 1.00 93.56 321 PHE A O 1
ATOM 2495 N N . MET A 1 322 ? 2.373 -14.537 -13.710 1.00 93.88 322 MET A N 1
ATOM 2496 C CA . MET A 1 322 ? 1.948 -15.666 -12.888 1.00 93.88 322 MET A CA 1
ATOM 2497 C C . MET A 1 322 ? 1.554 -16.882 -13.719 1.00 93.88 322 MET A C 1
ATOM 2499 O O . MET A 1 322 ? 1.814 -17.990 -13.266 1.00 93.88 322 MET A O 1
ATOM 2503 N N . ASP A 1 323 ? 1.032 -16.706 -14.935 1.00 92.44 323 ASP A N 1
ATOM 2504 C CA . ASP A 1 323 ? 0.744 -17.824 -15.845 1.00 92.44 323 ASP A CA 1
ATOM 2505 C C . ASP A 1 323 ? 2.030 -18.526 -16.294 1.00 92.44 323 ASP A C 1
ATOM 2507 O O . ASP A 1 323 ? 2.125 -19.759 -16.255 1.00 92.44 323 ASP A O 1
ATOM 2511 N N . THR A 1 324 ? 3.052 -17.747 -16.667 1.00 93.69 324 THR A N 1
ATOM 2512 C CA . THR A 1 324 ? 4.374 -18.275 -17.031 1.00 93.69 324 THR A CA 1
ATOM 2513 C C . THR A 1 324 ? 5.010 -19.003 -15.849 1.00 93.69 324 THR A C 1
ATOM 2515 O O . THR A 1 324 ? 5.492 -20.128 -15.996 1.00 93.69 324 THR A O 1
ATOM 2518 N N . LEU A 1 325 ? 4.978 -18.393 -14.659 1.00 94.44 325 LEU A N 1
ATOM 2519 C CA . LEU A 1 325 ? 5.532 -18.991 -13.446 1.00 94.44 325 LEU A CA 1
ATOM 2520 C C . LEU A 1 325 ? 4.778 -20.266 -13.046 1.00 94.44 325 LEU A C 1
ATOM 2522 O O . LEU A 1 325 ? 5.411 -21.272 -12.730 1.00 94.44 325 LEU A O 1
ATOM 2526 N N . ALA A 1 326 ? 3.445 -20.249 -13.079 1.00 93.44 326 ALA A N 1
ATOM 2527 C CA . ALA A 1 326 ? 2.615 -21.398 -12.738 1.00 93.44 326 ALA A CA 1
ATOM 2528 C C . ALA A 1 326 ? 2.838 -22.560 -13.707 1.00 93.44 326 ALA A C 1
ATOM 2530 O O . ALA A 1 326 ? 3.019 -23.695 -13.264 1.00 93.44 326 ALA A O 1
ATOM 2531 N N . THR A 1 327 ? 2.907 -22.273 -15.009 1.00 94.19 327 THR A N 1
ATOM 2532 C CA . THR A 1 327 ? 3.225 -23.270 -16.038 1.00 94.19 327 THR A CA 1
ATOM 2533 C C . THR A 1 327 ? 4.606 -23.868 -15.801 1.00 94.19 327 THR A C 1
ATOM 2535 O O . THR A 1 327 ? 4.736 -25.085 -15.720 1.00 94.19 327 THR A O 1
ATOM 2538 N N . TRP A 1 328 ? 5.625 -23.034 -15.574 1.00 94.94 328 TRP A N 1
ATOM 2539 C CA . TRP A 1 328 ? 6.981 -23.514 -15.311 1.00 94.94 328 TRP A CA 1
ATOM 2540 C C . TRP A 1 328 ? 7.064 -24.387 -14.050 1.00 94.94 328 TRP A C 1
ATOM 2542 O O . TRP A 1 328 ? 7.679 -25.454 -14.075 1.00 94.94 328 TRP A O 1
ATOM 2552 N N . ILE A 1 329 ? 6.422 -23.978 -12.949 1.00 95.00 329 ILE A N 1
ATOM 2553 C CA . ILE A 1 329 ? 6.398 -24.759 -11.703 1.00 95.00 329 ILE A CA 1
ATOM 2554 C C . ILE A 1 329 ? 5.680 -26.089 -11.923 1.00 95.00 329 ILE A C 1
ATOM 2556 O O . ILE A 1 329 ? 6.197 -27.130 -11.507 1.00 95.00 329 ILE A O 1
ATOM 2560 N N . ARG A 1 330 ? 4.531 -26.078 -12.604 1.00 95.00 330 ARG A N 1
ATOM 2561 C CA . ARG A 1 330 ? 3.778 -27.289 -12.937 1.00 95.00 330 ARG A CA 1
ATOM 2562 C C . ARG A 1 330 ? 4.616 -28.243 -13.783 1.00 95.00 330 ARG A C 1
ATOM 2564 O O . ARG A 1 330 ? 4.701 -29.418 -13.447 1.00 95.00 330 ARG A O 1
ATOM 2571 N N . ASP A 1 331 ? 5.294 -27.742 -14.806 1.00 96.31 331 ASP A N 1
ATOM 2572 C CA . ASP A 1 331 ? 6.100 -28.565 -15.709 1.00 96.31 331 ASP A CA 1
ATOM 2573 C C . ASP A 1 331 ? 7.332 -29.163 -15.009 1.00 96.31 331 ASP A C 1
ATOM 2575 O O . ASP A 1 331 ? 7.774 -30.261 -15.348 1.00 96.31 331 ASP A O 1
ATOM 2579 N N . LYS A 1 332 ? 7.903 -28.462 -14.017 1.00 97.12 332 LYS A N 1
ATOM 2580 C CA . LYS A 1 332 ? 9.092 -28.924 -13.278 1.00 97.12 332 LYS A CA 1
ATOM 2581 C C . LYS A 1 332 ? 8.790 -29.771 -12.048 1.00 97.12 332 LYS A C 1
ATOM 2583 O O . LYS A 1 332 ? 9.617 -30.602 -11.684 1.00 97.12 332 LYS A O 1
ATOM 2588 N N . THR A 1 333 ? 7.659 -29.544 -11.388 1.00 95.06 333 THR A N 1
ATOM 2589 C CA . THR A 1 333 ? 7.363 -30.137 -10.070 1.00 95.06 333 THR A CA 1
ATOM 2590 C C . THR A 1 333 ? 6.038 -30.893 -10.017 1.00 95.06 333 THR A C 1
ATOM 2592 O O . THR A 1 333 ? 5.782 -31.597 -9.046 1.00 95.06 333 THR A O 1
ATOM 2595 N N . GLY A 1 334 ? 5.176 -30.740 -11.026 1.00 93.44 334 GLY A N 1
ATOM 2596 C CA . GLY A 1 334 ? 3.790 -31.212 -11.004 1.00 93.44 334 GLY A CA 1
ATOM 2597 C C . GLY A 1 334 ? 2.847 -30.355 -10.150 1.00 93.44 334 GLY A C 1
ATOM 2598 O O . GLY A 1 334 ? 1.646 -30.617 -10.129 1.00 93.44 334 GLY A O 1
ATOM 2599 N N . LEU A 1 335 ? 3.349 -29.328 -9.453 1.00 90.75 335 LEU A N 1
ATOM 2600 C CA . LEU A 1 335 ? 2.542 -28.478 -8.582 1.00 90.75 335 LEU A CA 1
ATOM 2601 C C . LEU A 1 335 ? 1.791 -27.414 -9.392 1.00 90.75 335 LEU A C 1
ATOM 2603 O O . LEU A 1 335 ? 2.403 -26.521 -9.973 1.00 90.75 335 LEU A O 1
ATOM 2607 N N . ASN A 1 336 ? 0.459 -27.466 -9.381 1.00 90.50 336 ASN A N 1
ATOM 2608 C CA . ASN A 1 336 ? -0.363 -26.423 -9.988 1.00 90.50 336 ASN A CA 1
ATOM 2609 C C . ASN A 1 336 ? -0.693 -25.311 -8.983 1.00 90.50 336 ASN A C 1
ATOM 2611 O O . ASN A 1 336 ? -1.690 -25.411 -8.273 1.00 90.50 336 ASN A O 1
ATOM 2615 N N . ILE A 1 337 ? 0.116 -24.251 -8.941 1.00 88.75 337 ILE A N 1
ATOM 2616 C CA . ILE A 1 337 ? -0.069 -23.115 -8.017 1.00 88.75 337 ILE A CA 1
ATOM 2617 C C . ILE A 1 337 ? -1.257 -22.202 -8.362 1.00 88.75 337 ILE A C 1
ATOM 2619 O O . ILE A 1 337 ? -1.588 -21.321 -7.568 1.00 88.75 337 ILE A O 1
ATOM 2623 N N . ASP A 1 338 ? -1.899 -22.426 -9.511 1.00 79.56 338 ASP A N 1
ATOM 2624 C CA . ASP A 1 338 ? -3.041 -21.658 -9.996 1.00 79.56 338 ASP A CA 1
ATOM 2625 C C . ASP A 1 338 ? -4.239 -22.590 -10.260 1.00 79.56 338 ASP A C 1
ATOM 2627 O O . ASP A 1 338 ? -4.405 -23.132 -11.357 1.00 79.56 338 ASP A O 1
ATOM 2631 N N . PRO A 1 339 ? -5.071 -22.869 -9.239 1.00 63.03 339 PRO A N 1
ATOM 2632 C CA . PRO A 1 339 ? -6.195 -23.786 -9.405 1.00 63.03 339 PRO A CA 1
ATOM 2633 C C . PRO A 1 339 ? -7.331 -23.188 -10.244 1.00 63.03 339 PRO A C 1
ATOM 2635 O O . PRO A 1 339 ? -8.196 -23.938 -10.691 1.00 63.03 339 PRO A O 1
ATOM 2638 N N . PHE A 1 340 ? -7.333 -21.871 -10.465 1.00 64.44 340 PHE A N 1
ATOM 2639 C CA . PHE A 1 340 ? -8.300 -21.189 -11.313 1.00 64.44 340 PHE A CA 1
ATOM 2640 C C . PHE A 1 340 ? -7.570 -20.728 -12.566 1.00 64.44 340 PHE A C 1
ATOM 2642 O O . PHE A 1 340 ? -7.079 -19.599 -12.574 1.00 64.44 340 PHE A O 1
ATOM 2649 N N . PRO A 1 341 ? -7.473 -21.570 -13.616 1.00 57.72 341 PRO A N 1
ATOM 2650 C CA . PRO A 1 341 ? -7.065 -21.045 -14.904 1.00 57.72 341 PRO A CA 1
ATOM 2651 C C . PRO A 1 341 ? -7.955 -19.839 -15.169 1.00 57.72 341 PRO A C 1
ATOM 2653 O O . PRO A 1 341 ? -9.165 -19.916 -14.938 1.00 57.72 341 PRO A O 1
ATOM 2656 N N . SER A 1 342 ? -7.355 -18.732 -15.593 1.00 56.50 342 SER A N 1
ATOM 2657 C CA . SER A 1 342 ? -8.080 -17.619 -16.179 1.00 56.50 342 SER A CA 1
ATOM 2658 C C . SER A 1 342 ? -8.887 -18.204 -17.334 1.00 56.50 342 SER A C 1
ATOM 2660 O O . SER A 1 342 ? -8.415 -18.259 -18.467 1.00 56.50 342 SER A O 1
ATOM 2662 N N . THR A 1 343 ? -10.088 -18.719 -17.066 1.00 51.88 343 THR A N 1
ATOM 2663 C CA . THR A 1 343 ? -11.112 -18.939 -18.069 1.00 51.88 343 THR A CA 1
ATOM 2664 C C . THR A 1 343 ? -11.492 -17.538 -18.476 1.00 51.88 343 THR A C 1
ATOM 2666 O O . THR A 1 343 ? -12.467 -16.960 -18.001 1.00 51.88 343 THR A O 1
ATOM 2669 N N . ILE A 1 344 ? -10.637 -16.960 -19.316 1.00 50.53 344 ILE A N 1
ATOM 2670 C CA . ILE A 1 344 ? -11.025 -15.965 -20.276 1.00 50.53 344 ILE A CA 1
ATOM 2671 C C . ILE A 1 344 ? -12.065 -16.719 -21.092 1.00 50.53 344 ILE A C 1
ATOM 2673 O O . ILE A 1 344 ? -11.744 -17.476 -22.007 1.00 50.53 344 ILE A O 1
ATOM 2677 N N . VAL A 1 345 ? -13.316 -16.628 -20.645 1.00 47.16 345 VAL A N 1
ATOM 2678 C CA . VAL A 1 345 ? -14.473 -16.909 -21.473 1.00 47.16 345 VAL A CA 1
ATOM 2679 C C . VAL A 1 345 ? -14.364 -15.850 -22.559 1.00 47.16 345 VAL A C 1
ATOM 2681 O O . VAL A 1 345 ? -14.869 -14.740 -22.416 1.00 47.16 345 VAL A O 1
ATOM 2684 N N . ASN A 1 346 ? -13.561 -16.142 -23.581 1.00 42.91 346 ASN A N 1
ATOM 2685 C CA . ASN A 1 346 ? -13.593 -15.428 -24.837 1.00 42.91 346 ASN A CA 1
ATOM 2686 C C . ASN A 1 346 ? -14.995 -15.707 -25.363 1.00 42.91 346 ASN A C 1
ATOM 2688 O O . ASN A 1 346 ? -15.237 -16.752 -25.959 1.00 42.91 346 ASN A O 1
ATOM 2692 N N . GLY A 1 347 ? -15.934 -14.824 -25.027 1.00 44.56 347 GLY A N 1
ATOM 2693 C CA . GLY A 1 347 ? -17.265 -14.776 -25.614 1.00 44.56 347 GLY A CA 1
ATOM 2694 C C . GLY A 1 347 ? -17.152 -14.314 -27.059 1.00 44.56 347 GLY A C 1
ATOM 2695 O O . GLY A 1 347 ? -17.637 -13.241 -27.392 1.00 44.56 347 GLY A O 1
ATOM 2696 N N . ASP A 1 348 ? -16.451 -15.105 -27.867 1.00 45.22 348 ASP A N 1
ATOM 2697 C CA . ASP A 1 348 ? -16.282 -14.930 -29.306 1.00 45.22 348 ASP A CA 1
ATOM 2698 C C . ASP A 1 348 ? -17.043 -16.031 -30.067 1.00 45.22 348 ASP A C 1
ATOM 2700 O O . ASP A 1 348 ? -16.759 -16.316 -31.221 1.00 45.22 348 ASP A O 1
ATOM 2704 N N . ASP A 1 349 ? -18.068 -16.611 -29.429 1.00 47.50 349 ASP A N 1
ATOM 2705 C CA . ASP A 1 349 ? -19.132 -17.360 -30.104 1.00 47.50 349 ASP A CA 1
ATOM 2706 C C . ASP A 1 349 ? -20.208 -16.379 -30.612 1.00 47.50 349 ASP A C 1
ATOM 2708 O O . ASP A 1 349 ? -21.404 -16.561 -30.388 1.00 47.50 349 ASP A O 1
ATOM 2712 N N . ASN A 1 350 ? -19.791 -15.305 -31.293 1.00 50.25 350 ASN A N 1
ATOM 2713 C CA . ASN A 1 350 ? -20.688 -14.532 -32.156 1.00 50.25 350 ASN A CA 1
ATOM 2714 C C . ASN A 1 350 ? -20.684 -15.124 -33.579 1.00 50.25 350 ASN A C 1
ATOM 2716 O O . ASN A 1 350 ? -20.643 -14.395 -34.566 1.00 50.25 350 ASN A O 1
ATOM 2720 N N . ASP A 1 351 ? -20.724 -16.457 -33.663 1.00 53.50 351 ASP A N 1
ATOM 2721 C CA . ASP A 1 351 ? -21.200 -17.202 -34.827 1.00 53.50 351 ASP A CA 1
ATOM 2722 C C . ASP A 1 351 ? -22.725 -17.279 -34.704 1.00 53.50 351 ASP A C 1
ATOM 2724 O O . ASP A 1 351 ? -23.283 -18.187 -34.086 1.00 53.50 351 ASP A O 1
ATOM 2728 N N . GLY A 1 352 ? -23.425 -16.269 -35.218 1.00 55.16 352 GLY A N 1
ATOM 2729 C CA . GLY A 1 352 ? -24.871 -16.230 -35.042 1.00 55.16 352 GLY A CA 1
ATOM 2730 C C . GLY A 1 352 ? -25.599 -15.121 -35.772 1.00 55.16 352 GLY A C 1
ATOM 2731 O O . GLY A 1 352 ? -26.429 -14.464 -35.152 1.00 55.16 352 GLY A O 1
ATOM 2732 N N . ASN A 1 353 ? -25.320 -14.914 -37.062 1.00 51.25 353 ASN A N 1
ATOM 2733 C CA . ASN A 1 353 ? -26.358 -14.417 -37.964 1.00 51.25 353 ASN A CA 1
ATOM 2734 C C . ASN A 1 353 ? -26.043 -14.782 -39.420 1.00 51.25 353 ASN A C 1
ATOM 2736 O O . ASN A 1 353 ? -25.486 -13.974 -40.152 1.00 51.25 353 ASN A O 1
ATOM 2740 N N . ASP A 1 354 ? -26.408 -15.997 -39.818 1.00 50.34 354 ASP A N 1
ATOM 2741 C CA . ASP A 1 354 ? -26.926 -16.232 -41.163 1.00 50.34 354 ASP A CA 1
ATOM 2742 C C . ASP A 1 354 ? -28.110 -17.196 -41.043 1.00 50.34 354 ASP A C 1
ATOM 2744 O O . ASP A 1 354 ? -28.066 -18.212 -40.346 1.00 50.34 354 ASP A O 1
ATOM 2748 N N . ASP A 1 355 ? -29.201 -16.761 -41.652 1.00 56.84 355 ASP A N 1
ATOM 2749 C CA . ASP A 1 355 ? -30.553 -17.267 -41.534 1.00 56.84 355 ASP A CA 1
ATOM 2750 C C . ASP A 1 355 ? -30.708 -18.662 -42.163 1.00 56.84 355 ASP A C 1
ATOM 2752 O O . ASP A 1 355 ? -30.325 -18.867 -43.314 1.00 56.84 355 ASP A O 1
ATOM 2756 N N . ASP A 1 356 ? -31.364 -19.596 -41.465 1.00 50.75 356 ASP A N 1
ATOM 2757 C CA . ASP A 1 356 ? -32.061 -20.689 -42.150 1.00 50.75 356 ASP A CA 1
ATOM 2758 C C . ASP A 1 356 ? -33.433 -20.946 -41.513 1.00 50.75 356 ASP A C 1
ATOM 2760 O O . ASP A 1 356 ? -33.582 -21.345 -40.352 1.00 50.75 356 ASP A O 1
ATOM 2764 N N . GLU A 1 357 ? -34.454 -20.636 -42.307 1.00 58.56 357 GLU A N 1
ATOM 2765 C CA . GLU A 1 357 ? -35.857 -20.921 -42.067 1.00 58.56 357 GLU A CA 1
ATOM 2766 C C . GLU A 1 357 ? -36.096 -22.433 -42.126 1.00 58.56 357 GLU A C 1
ATOM 2768 O O . GLU A 1 357 ? -35.791 -23.079 -43.125 1.00 58.56 357 GLU A O 1
ATOM 2773 N N . GLY A 1 358 ? -36.795 -23.003 -41.140 1.00 48.56 358 GLY A N 1
ATOM 2774 C CA . GLY A 1 358 ? -37.489 -24.258 -41.415 1.00 48.56 358 GLY A CA 1
ATOM 2775 C C . GLY A 1 358 ? -37.839 -25.151 -40.239 1.00 48.56 358 GLY A C 1
ATOM 2776 O O . GLY A 1 358 ? -37.072 -26.018 -39.845 1.00 48.56 358 GLY A O 1
ATOM 2777 N N . ASN A 1 359 ? -39.133 -25.114 -39.927 1.00 40.41 359 ASN A N 1
ATOM 2778 C CA . ASN A 1 359 ? -39.991 -26.300 -39.863 1.00 40.41 359 ASN A CA 1
ATOM 2779 C C . ASN A 1 359 ? -40.371 -26.868 -38.475 1.00 40.41 359 ASN A C 1
ATOM 2781 O O . ASN A 1 359 ? -39.574 -27.425 -37.733 1.00 40.41 359 ASN A O 1
ATOM 2785 N N . ALA A 1 360 ? -41.686 -26.781 -38.247 1.00 41.34 360 ALA A N 1
ATOM 2786 C CA . ALA A 1 360 ? -42.593 -27.749 -37.630 1.00 41.34 360 ALA A CA 1
ATOM 2787 C C . ALA A 1 360 ? -42.288 -28.337 -36.236 1.00 41.34 360 ALA A C 1
ATOM 2789 O O . ALA A 1 360 ? -41.479 -29.237 -36.057 1.00 41.34 360 ALA A O 1
ATOM 2790 N N . ALA A 1 361 ? -43.126 -27.898 -35.289 1.00 47.59 361 ALA A N 1
ATOM 2791 C CA . ALA A 1 361 ? -44.001 -28.715 -34.443 1.00 47.59 361 ALA A CA 1
ATOM 2792 C C . ALA A 1 361 ? -43.555 -30.147 -34.088 1.00 47.59 361 ALA A C 1
ATOM 2794 O O . ALA A 1 361 ? -43.467 -31.003 -34.957 1.00 47.59 361 ALA A O 1
ATOM 2795 N N . VAL A 1 362 ? -43.504 -30.438 -32.785 1.00 43.88 362 VAL A N 1
ATOM 2796 C CA . VAL A 1 362 ? -44.246 -31.527 -32.114 1.00 43.88 362 VAL A CA 1
ATOM 2797 C C . VAL A 1 362 ? -43.992 -31.390 -30.609 1.00 43.88 362 VAL A C 1
ATOM 2799 O O . VAL A 1 362 ? -42.861 -31.202 -30.169 1.00 43.88 362 VAL A O 1
ATOM 2802 N N . GLY A 1 363 ? -45.070 -31.408 -29.826 1.00 42.84 363 GLY A N 1
ATOM 2803 C CA . GLY A 1 363 ? -45.013 -31.271 -28.375 1.00 42.84 363 GLY A CA 1
ATOM 2804 C C . GLY A 1 363 ? -44.551 -32.537 -27.661 1.00 42.84 363 GLY A C 1
ATOM 2805 O O . GLY A 1 363 ? -44.565 -33.626 -28.228 1.00 42.84 363 GLY A O 1
ATOM 2806 N N . ASN A 1 364 ? -44.238 -32.392 -26.375 1.00 36.75 364 ASN A N 1
ATOM 2807 C CA . ASN A 1 364 ? -44.721 -33.348 -25.391 1.00 36.75 364 ASN A CA 1
ATOM 2808 C C . ASN A 1 364 ? -44.678 -32.770 -23.975 1.00 36.75 364 ASN A C 1
ATOM 2810 O O . ASN A 1 364 ? -43.650 -32.272 -23.517 1.00 36.75 364 ASN A O 1
ATOM 2814 N N . ASP A 1 365 ? -45.818 -32.899 -23.301 1.00 41.47 365 ASP A N 1
ATOM 2815 C CA . ASP A 1 365 ? -45.950 -32.967 -21.852 1.00 41.47 365 ASP A CA 1
ATOM 2816 C C . ASP A 1 365 ? -44.953 -33.969 -21.268 1.00 41.47 365 ASP A C 1
ATOM 2818 O O . ASP A 1 365 ? -44.796 -35.049 -21.830 1.00 41.47 365 ASP A O 1
ATOM 2822 N N . THR A 1 366 ? -44.373 -33.679 -20.099 1.00 36.91 366 THR A N 1
ATOM 2823 C CA . THR A 1 366 ? -44.277 -34.635 -18.977 1.00 36.91 366 THR A CA 1
ATOM 2824 C C . THR A 1 366 ? -43.921 -33.869 -17.697 1.00 36.91 366 THR A C 1
ATOM 2826 O O . THR A 1 366 ? -42.798 -33.416 -17.488 1.00 36.91 366 THR A O 1
ATOM 2829 N N . SER A 1 367 ? -44.918 -33.732 -16.831 1.00 44.34 367 SER A N 1
ATOM 2830 C CA . SER A 1 367 ? -44.783 -33.512 -15.391 1.00 44.34 367 SER A CA 1
ATOM 2831 C C . SER A 1 367 ? -44.081 -34.706 -14.728 1.00 44.34 367 SER A C 1
ATOM 2833 O O . SER A 1 367 ? -44.187 -35.802 -15.256 1.00 44.34 367 SER A O 1
ATOM 2835 N N . VAL A 1 368 ? -43.421 -34.531 -13.569 1.00 37.16 368 VAL A N 1
ATOM 2836 C CA . VAL A 1 368 ? -43.436 -35.488 -12.429 1.00 37.16 368 VAL A CA 1
ATOM 2837 C C . VAL A 1 368 ? -42.519 -35.034 -11.271 1.00 37.16 368 VAL A C 1
ATOM 2839 O O . VAL A 1 368 ? -41.313 -34.881 -11.404 1.00 37.16 368 VAL A O 1
ATOM 2842 N N . ALA A 1 369 ? -43.182 -34.883 -10.120 1.00 34.16 369 ALA A N 1
ATOM 2843 C CA . ALA A 1 369 ? -42.819 -35.228 -8.740 1.00 34.16 369 ALA A CA 1
ATOM 2844 C C . ALA A 1 369 ? -41.609 -34.615 -7.994 1.00 34.16 369 ALA A C 1
ATOM 2846 O O . ALA A 1 369 ? -40.464 -35.037 -8.104 1.00 34.16 369 ALA A O 1
ATOM 2847 N N . THR A 1 370 ? -41.970 -33.756 -7.031 1.00 35.97 370 THR A N 1
ATOM 2848 C CA . THR A 1 370 ? -41.782 -33.925 -5.569 1.00 35.97 370 THR A CA 1
ATOM 2849 C C . THR A 1 370 ? -40.871 -35.046 -5.047 1.00 35.97 370 THR A C 1
ATOM 2851 O O . THR A 1 370 ? -41.177 -36.223 -5.226 1.00 35.97 370 THR A O 1
ATOM 2854 N N . ALA A 1 371 ? -39.948 -34.685 -4.144 1.00 37.50 371 ALA A N 1
ATOM 2855 C CA . ALA A 1 371 ? -39.619 -35.508 -2.974 1.00 37.50 371 ALA A CA 1
ATOM 2856 C C . ALA A 1 371 ? -39.130 -34.655 -1.784 1.00 37.50 371 ALA A C 1
ATOM 2858 O O . ALA A 1 371 ? -37.975 -34.247 -1.699 1.00 37.50 371 ALA A O 1
ATOM 2859 N N . ASN A 1 372 ? -40.044 -34.435 -0.837 1.00 35.88 372 ASN A N 1
ATOM 2860 C CA . ASN A 1 372 ? -39.773 -33.978 0.524 1.00 35.88 372 ASN A CA 1
ATOM 2861 C C . ASN A 1 372 ? -38.878 -34.978 1.272 1.00 35.88 372 ASN A C 1
ATOM 2863 O O . ASN A 1 372 ? -39.111 -36.187 1.203 1.00 35.88 372 ASN A O 1
ATOM 2867 N N . LYS A 1 373 ? -37.957 -34.488 2.112 1.00 40.16 373 LYS A N 1
ATOM 2868 C CA . LYS A 1 373 ? -37.410 -35.297 3.211 1.00 40.16 373 LYS A CA 1
ATOM 2869 C C . LYS A 1 373 ? -37.307 -34.499 4.506 1.00 40.16 373 LYS A C 1
ATOM 2871 O O . LYS A 1 373 ? -36.293 -33.908 4.851 1.00 40.16 373 LYS A O 1
ATOM 2876 N N . THR A 1 374 ? -38.414 -34.536 5.233 1.00 36.81 374 THR A N 1
ATOM 2877 C CA . THR A 1 374 ? -38.536 -34.231 6.656 1.00 36.81 374 THR A CA 1
ATOM 2878 C C . THR A 1 374 ? -37.746 -35.268 7.462 1.00 36.81 374 THR A C 1
ATOM 2880 O O . THR A 1 374 ? -37.981 -36.468 7.314 1.00 36.81 374 THR A O 1
ATOM 2883 N N . LYS A 1 375 ? -36.852 -34.837 8.358 1.00 44.28 375 LYS A N 1
ATOM 2884 C CA . LYS A 1 375 ? -36.341 -35.684 9.447 1.00 44.28 375 LYS A CA 1
ATOM 2885 C C . LYS A 1 375 ? -36.554 -34.972 10.780 1.00 44.28 375 LYS A C 1
ATOM 2887 O O . LYS A 1 375 ? -35.997 -33.913 11.034 1.00 44.28 375 LYS A O 1
ATOM 2892 N N . LYS A 1 376 ? -37.428 -35.574 11.587 1.00 40.12 376 LYS A N 1
ATOM 2893 C CA . LYS A 1 376 ? -37.786 -35.219 12.963 1.00 40.12 376 LYS A CA 1
ATOM 2894 C C . LYS A 1 376 ? -36.969 -36.068 13.949 1.00 40.12 376 LYS A C 1
ATOM 2896 O O . LYS A 1 376 ? -36.926 -37.281 13.764 1.00 40.12 376 LYS A O 1
ATOM 2901 N N . ASN A 1 377 ? -36.542 -35.409 15.035 1.00 37.94 377 ASN A N 1
ATOM 2902 C CA . ASN A 1 377 ? -36.368 -35.888 16.426 1.00 37.94 377 ASN A CA 1
ATOM 2903 C C . ASN A 1 377 ? -35.252 -36.915 16.749 1.00 37.94 377 ASN A C 1
ATOM 2905 O O . ASN A 1 377 ? -34.836 -37.626 15.839 1.00 37.94 377 ASN A O 1
ATOM 2909 N N . PRO A 1 378 ? -34.813 -37.080 18.032 1.00 55.62 378 PRO A N 1
ATOM 2910 C CA . PRO A 1 378 ? -35.343 -36.518 19.297 1.00 55.62 378 PRO A CA 1
ATOM 2911 C C . PRO A 1 378 ? -34.320 -35.951 20.325 1.00 55.62 378 PRO A C 1
ATOM 2913 O O . PRO A 1 378 ? -33.126 -36.219 20.294 1.00 55.62 378 PRO A O 1
ATOM 2916 N N . MET A 1 379 ? -34.886 -35.242 21.313 1.00 48.16 379 MET A N 1
ATOM 2917 C CA . MET A 1 379 ? -34.400 -34.993 22.684 1.00 48.16 379 MET A CA 1
ATOM 2918 C C . MET A 1 379 ? -33.716 -36.190 23.366 1.00 48.16 379 MET A C 1
ATOM 2920 O O . MET A 1 379 ? -34.302 -37.276 23.374 1.00 48.16 379 MET A O 1
ATOM 2924 N N . ARG A 1 380 ? -32.615 -35.935 24.102 1.00 44.53 380 ARG A N 1
ATOM 2925 C CA . ARG A 1 380 ? -32.322 -36.494 25.449 1.00 44.53 380 ARG A CA 1
ATOM 2926 C C . ARG A 1 380 ? -31.080 -35.838 26.114 1.00 44.53 380 ARG A C 1
ATOM 2928 O O . ARG A 1 380 ? -30.466 -35.005 25.461 1.00 44.53 380 ARG A O 1
ATOM 2935 N N . PRO A 1 381 ? -30.810 -36.068 27.420 1.00 54.22 381 PRO A N 1
ATOM 2936 C CA . PRO A 1 381 ? -30.781 -35.020 28.439 1.00 54.22 381 PRO A CA 1
ATOM 2937 C C . PRO A 1 381 ? -29.379 -34.676 28.974 1.00 54.22 381 PRO A C 1
ATOM 2939 O O . PRO A 1 381 ? -28.400 -35.364 28.707 1.00 54.22 381 PRO A O 1
ATOM 2942 N N . HIS A 1 382 ? -29.357 -33.619 29.788 1.00 49.62 382 HIS A N 1
ATOM 2943 C CA . HIS A 1 382 ? -28.248 -33.102 30.586 1.00 49.62 382 HIS A CA 1
ATOM 2944 C C . HIS A 1 382 ? -27.456 -34.170 31.353 1.00 49.62 382 HIS A C 1
ATOM 2946 O O . HIS A 1 382 ? -28.023 -35.036 32.023 1.00 49.62 382 HIS A O 1
ATOM 2952 N N . THR A 1 383 ? -26.132 -34.037 31.330 1.00 43.09 383 THR A N 1
ATOM 2953 C CA . THR A 1 383 ? -25.242 -34.549 32.375 1.00 43.09 383 THR A CA 1
ATOM 2954 C C . THR A 1 383 ? -24.129 -33.523 32.564 1.00 43.09 383 THR A C 1
ATOM 2956 O O . THR A 1 383 ? -23.370 -33.245 31.639 1.00 43.09 383 THR A O 1
ATOM 2959 N N . GLU A 1 384 ? -24.118 -32.896 33.736 1.00 55.03 384 GLU A N 1
ATOM 2960 C CA . GLU A 1 384 ? -23.089 -31.961 34.182 1.00 55.03 384 GLU A CA 1
ATOM 2961 C C . GLU A 1 384 ? -21.884 -32.766 34.675 1.00 55.03 384 GLU A C 1
ATOM 2963 O O . GLU A 1 384 ? -22.017 -33.621 35.551 1.00 55.03 384 GLU A O 1
ATOM 2968 N N . THR A 1 385 ? -20.713 -32.486 34.110 1.00 45.34 385 THR A N 1
ATOM 2969 C CA . THR A 1 385 ? -19.426 -32.906 34.670 1.00 45.34 385 THR A CA 1
ATOM 2970 C C . THR A 1 385 ? -18.435 -31.780 34.434 1.00 45.34 385 THR A C 1
ATOM 2972 O O . THR A 1 385 ? -17.991 -31.549 33.312 1.00 45.34 385 THR A O 1
ATOM 2975 N N . GLU A 1 386 ? -18.143 -31.050 35.506 1.00 56.41 386 GLU A N 1
ATOM 2976 C CA . GLU A 1 386 ? -17.063 -30.075 35.590 1.00 56.41 386 GLU A CA 1
ATOM 2977 C C . GLU A 1 386 ? -15.728 -30.796 35.365 1.00 56.41 386 GLU A C 1
ATOM 2979 O O . GLU A 1 386 ? -15.360 -31.696 36.118 1.00 56.41 386 GLU A O 1
ATOM 2984 N N . THR A 1 387 ? -15.018 -30.421 34.301 1.00 42.06 387 THR A N 1
ATOM 2985 C CA . THR A 1 387 ? -13.607 -30.762 34.086 1.00 42.06 387 THR A CA 1
ATOM 2986 C C . THR A 1 387 ? -12.899 -29.566 33.459 1.00 42.06 387 THR A C 1
ATOM 2988 O O . THR A 1 387 ? -13.471 -28.818 32.669 1.00 42.06 387 THR A O 1
ATOM 2991 N N . GLU A 1 388 ? -11.674 -29.356 33.923 1.00 46.16 388 GLU A N 1
ATOM 2992 C CA . GLU A 1 388 ? -10.826 -28.186 33.733 1.00 46.16 388 GLU A CA 1
ATOM 2993 C C . GLU A 1 388 ? -10.563 -27.886 32.246 1.00 46.16 388 GLU A C 1
ATOM 2995 O O . GLU A 1 388 ? -10.161 -28.750 31.469 1.00 46.16 388 GLU A O 1
ATOM 3000 N N . THR A 1 389 ? -10.809 -26.637 31.847 1.00 37.31 389 THR A N 1
ATOM 3001 C CA . THR A 1 389 ? -10.683 -26.132 30.475 1.00 37.31 389 THR A CA 1
ATOM 3002 C C . THR A 1 389 ? -9.220 -25.946 30.063 1.00 37.31 389 THR A C 1
ATOM 3004 O O . THR A 1 389 ? -8.658 -24.861 30.226 1.00 37.31 389 THR A O 1
ATOM 3007 N N . GLU A 1 390 ? -8.628 -26.968 29.446 1.00 44.16 390 GLU A N 1
ATOM 3008 C CA . GLU A 1 390 ? -7.706 -26.745 28.329 1.00 44.16 390 GLU A CA 1
ATOM 3009 C C . GLU A 1 390 ? -8.549 -26.338 27.114 1.00 44.16 390 GLU A C 1
ATOM 3011 O O . GLU A 1 390 ? -9.438 -27.061 26.669 1.00 44.16 390 GLU A O 1
ATOM 3016 N N . SER A 1 391 ? -8.310 -25.126 26.614 1.00 43.88 391 SER A N 1
ATOM 3017 C CA . SER A 1 391 ? -8.950 -24.551 25.433 1.00 43.88 391 SER A CA 1
ATOM 3018 C C . SER A 1 391 ? -8.618 -25.370 24.181 1.00 43.88 391 SER A C 1
ATOM 3020 O O . SER A 1 391 ? -7.690 -25.036 23.440 1.00 43.88 391 SER A O 1
ATOM 3022 N N . GLU A 1 392 ? -9.380 -26.432 23.930 1.00 44.75 392 GLU A N 1
ATOM 3023 C CA . GLU A 1 392 ? -9.490 -27.041 22.611 1.00 44.75 392 GLU A CA 1
ATOM 3024 C C . GLU A 1 392 ? -9.965 -25.958 21.636 1.00 44.75 392 GLU A C 1
ATOM 3026 O O . GLU A 1 392 ? -11.105 -25.491 21.684 1.00 44.75 392 GLU A O 1
ATOM 3031 N N . ALA A 1 393 ? -9.059 -25.502 20.769 1.00 48.19 393 ALA A N 1
ATOM 3032 C CA . ALA A 1 393 ? -9.406 -24.656 19.643 1.00 48.19 393 ALA A CA 1
ATOM 3033 C C . ALA A 1 393 ? -10.482 -25.386 18.832 1.00 48.19 393 ALA A C 1
ATOM 3035 O O . ALA A 1 393 ? -10.185 -26.390 18.182 1.00 48.19 393 ALA A O 1
ATOM 3036 N N . SER A 1 394 ? -11.731 -24.912 18.910 1.00 45.38 394 SER A N 1
ATOM 3037 C CA . SER A 1 394 ? -12.842 -25.520 18.189 1.00 45.38 394 SER A CA 1
ATOM 3038 C C . SER A 1 394 ? -12.448 -25.618 16.721 1.00 45.38 394 SER A C 1
ATOM 3040 O O . SER A 1 394 ? -12.190 -24.595 16.078 1.00 45.38 394 SER A O 1
ATOM 3042 N N . VAL A 1 395 ? -12.365 -26.844 16.212 1.00 58.66 395 VAL A N 1
ATOM 3043 C CA . VAL A 1 395 ? -12.130 -27.128 14.800 1.00 58.66 395 VAL A CA 1
ATOM 3044 C C . VAL A 1 395 ? -13.368 -26.636 14.055 1.00 58.66 395 VAL A C 1
ATOM 3046 O O . VAL A 1 395 ? -14.327 -27.375 13.863 1.00 58.66 395 VAL A O 1
ATOM 3049 N N . GLN A 1 396 ? -13.392 -25.345 13.714 1.00 56.69 396 GLN A N 1
ATOM 3050 C CA . GLN A 1 396 ? -14.367 -24.805 12.780 1.00 56.69 396 GLN A CA 1
ATOM 3051 C C . GLN A 1 396 ? -14.133 -25.523 11.458 1.00 56.69 396 GLN A C 1
ATOM 3053 O O . GLN A 1 396 ? -13.073 -25.389 10.843 1.00 56.69 396 GLN A O 1
ATOM 3058 N N . GLU A 1 397 ? -15.112 -26.337 11.073 1.00 59.09 397 GLU A N 1
ATOM 3059 C CA . GLU A 1 397 ? -15.144 -27.006 9.784 1.00 59.09 397 GLU A CA 1
ATOM 3060 C C . GLU A 1 397 ? -14.963 -25.926 8.700 1.00 59.09 397 GLU A C 1
ATOM 3062 O O . GLU A 1 397 ? -15.693 -24.926 8.707 1.00 59.09 397 GLU A O 1
ATOM 3067 N N . PRO A 1 398 ? -13.932 -26.032 7.840 1.00 58.16 398 PRO A N 1
ATOM 3068 C CA . PRO A 1 398 ? -13.638 -24.986 6.877 1.00 58.16 398 PRO A CA 1
ATOM 3069 C C . PRO A 1 398 ? -14.845 -24.801 5.948 1.00 58.16 398 PRO A C 1
ATOM 3071 O O . PRO A 1 398 ? -15.468 -25.791 5.556 1.00 58.16 398 PRO A O 1
ATOM 3074 N N . PRO A 1 399 ? -15.190 -23.555 5.575 1.00 66.31 399 PRO A N 1
ATOM 3075 C CA . PRO A 1 399 ? -16.321 -23.301 4.696 1.00 66.31 399 PRO A CA 1
ATOM 3076 C C . PRO A 1 399 ? -16.166 -24.119 3.398 1.00 66.31 399 PRO A C 1
ATOM 3078 O O . PRO A 1 399 ? -15.074 -24.118 2.818 1.00 66.31 399 PRO A O 1
ATOM 3081 N N . PRO A 1 400 ? -17.231 -24.793 2.921 1.00 68.81 400 PRO A N 1
ATOM 3082 C CA . PRO A 1 400 ? -17.180 -25.891 1.939 1.00 68.81 400 PRO A CA 1
ATOM 3083 C C . PRO A 1 400 ? -16.672 -25.529 0.529 1.00 68.81 400 PRO A C 1
ATOM 3085 O O . PRO A 1 400 ? -16.682 -26.369 -0.367 1.00 68.81 400 PRO A O 1
ATOM 3088 N N . HIS A 1 401 ? -16.205 -24.299 0.311 1.00 72.31 401 HIS A N 1
ATOM 3089 C CA . HIS A 1 401 ? -15.813 -23.780 -1.001 1.00 72.31 401 HIS A CA 1
ATOM 3090 C C . HIS A 1 401 ? -14.427 -23.130 -1.032 1.00 72.31 401 HIS A C 1
ATOM 3092 O O . HIS A 1 401 ? -14.056 -22.531 -2.041 1.00 72.31 401 HIS A O 1
ATOM 3098 N N . GLN A 1 402 ? -13.641 -23.212 0.046 1.00 75.50 402 GLN A N 1
ATOM 3099 C CA . GLN A 1 402 ? -12.300 -22.635 0.014 1.00 75.50 402 GLN A CA 1
ATOM 3100 C C . GLN A 1 402 ? -11.350 -23.554 -0.773 1.00 75.50 402 GLN A C 1
ATOM 3102 O O . GLN A 1 402 ? -11.246 -24.737 -0.440 1.00 75.50 402 GLN A O 1
ATOM 3107 N N . PRO A 1 403 ? -10.650 -23.048 -1.809 1.00 81.88 403 PRO A N 1
ATOM 3108 C CA . PRO A 1 403 ? -9.709 -23.861 -2.561 1.00 81.88 403 PRO A CA 1
ATOM 3109 C C . PRO A 1 403 ? -8.624 -24.412 -1.623 1.00 81.88 403 PRO A C 1
ATOM 3111 O O . PRO A 1 403 ? -8.171 -23.698 -0.721 1.00 81.88 403 PRO A O 1
ATOM 3114 N N . PRO A 1 404 ? -8.174 -25.658 -1.846 1.00 85.75 404 PRO A N 1
ATOM 3115 C CA . PRO A 1 404 ? -7.204 -26.332 -0.982 1.00 85.75 404 PRO A CA 1
ATOM 3116 C C . PRO A 1 404 ? -5.863 -25.597 -0.901 1.00 85.75 404 PRO A C 1
ATOM 3118 O O . PRO A 1 404 ? -5.126 -25.754 0.070 1.00 85.75 404 PRO A O 1
ATOM 3121 N N . MET A 1 405 ? -5.550 -24.799 -1.921 1.00 90.94 405 MET A N 1
ATOM 3122 C CA . MET A 1 405 ? -4.306 -24.067 -2.067 1.00 90.94 405 MET A CA 1
ATOM 3123 C C . MET A 1 405 ? -4.593 -22.674 -2.625 1.00 90.94 405 MET A C 1
ATOM 3125 O O . MET A 1 405 ? -5.385 -22.528 -3.557 1.00 90.94 405 MET A O 1
ATOM 3129 N N . ARG A 1 406 ? -3.953 -21.644 -2.066 1.00 91.88 406 ARG A N 1
ATOM 3130 C CA . ARG A 1 406 ? -4.104 -20.262 -2.545 1.00 91.88 406 ARG A CA 1
ATOM 3131 C C . ARG A 1 406 ? -2.851 -19.432 -2.323 1.00 91.88 406 ARG A C 1
ATOM 3133 O O . ARG A 1 406 ? -2.161 -19.596 -1.316 1.00 91.88 406 ARG A O 1
ATOM 3140 N N . VAL A 1 407 ? -2.611 -18.474 -3.216 1.00 94.38 407 VAL A N 1
ATOM 3141 C CA . VAL A 1 407 ? -1.629 -17.413 -2.977 1.00 94.38 407 VAL A CA 1
ATOM 3142 C C . VAL A 1 407 ? -2.111 -16.567 -1.800 1.00 94.38 407 VAL A C 1
ATOM 3144 O O . VAL A 1 407 ? -3.163 -15.935 -1.848 1.00 94.38 407 VAL A O 1
ATOM 3147 N N . SER A 1 408 ? -1.347 -16.599 -0.714 1.00 95.88 408 SER A N 1
ATOM 3148 C CA . SER A 1 408 ? -1.680 -15.938 0.551 1.00 95.88 408 SER A CA 1
ATOM 3149 C C . SER A 1 408 ? -0.915 -14.637 0.762 1.00 95.88 408 SER A C 1
ATOM 3151 O O . SER A 1 408 ? -1.384 -13.748 1.473 1.00 95.88 408 SER A O 1
ATOM 3153 N N . ARG A 1 409 ? 0.267 -14.513 0.153 1.00 97.56 409 ARG A N 1
ATOM 3154 C CA . ARG A 1 409 ? 1.131 -13.344 0.282 1.00 97.56 409 ARG A CA 1
ATOM 3155 C C . ARG A 1 409 ? 2.044 -13.217 -0.924 1.00 97.56 409 ARG A C 1
ATOM 3157 O O . ARG A 1 409 ? 2.568 -14.215 -1.412 1.00 97.56 409 ARG A O 1
ATOM 3164 N N . VAL A 1 410 ? 2.286 -11.978 -1.329 1.00 98.00 410 VAL A N 1
ATOM 3165 C CA . VAL A 1 410 ? 3.327 -11.598 -2.284 1.00 98.00 410 VAL A CA 1
ATOM 3166 C C . VAL A 1 410 ? 4.226 -10.554 -1.629 1.00 98.00 410 VAL A C 1
ATOM 3168 O O . VAL A 1 410 ? 3.751 -9.681 -0.900 1.00 98.00 410 VAL A O 1
ATOM 3171 N N . SER A 1 411 ? 5.532 -10.653 -1.856 1.00 98.38 411 SER A N 1
ATOM 3172 C CA . SER A 1 411 ? 6.520 -9.673 -1.409 1.00 98.38 411 SER A CA 1
ATOM 3173 C C . SER A 1 411 ? 7.572 -9.447 -2.487 1.00 98.38 411 SER A C 1
ATOM 3175 O O . SER A 1 411 ? 8.167 -10.397 -2.984 1.00 98.38 411 SER A O 1
ATOM 3177 N N . THR A 1 412 ? 7.835 -8.183 -2.786 1.00 98.25 412 THR A N 1
ATOM 3178 C CA . THR A 1 412 ? 8.935 -7.680 -3.616 1.00 98.25 412 THR A CA 1
ATOM 3179 C C . THR A 1 412 ? 9.840 -6.794 -2.749 1.00 98.25 412 THR A C 1
ATOM 3181 O O . THR A 1 412 ? 9.612 -6.656 -1.540 1.00 98.25 412 THR A O 1
ATOM 3184 N N . ALA A 1 413 ? 10.874 -6.184 -3.331 1.00 98.06 413 ALA A N 1
ATOM 3185 C CA . ALA A 1 413 ? 11.638 -5.138 -2.652 1.00 98.06 413 ALA A CA 1
ATOM 3186 C C . ALA A 1 413 ? 10.839 -3.837 -2.481 1.00 98.06 413 ALA A C 1
ATOM 3188 O O . ALA A 1 413 ? 11.136 -3.085 -1.555 1.00 98.06 413 ALA A O 1
ATOM 3189 N N . ALA A 1 414 ? 9.832 -3.580 -3.321 1.00 98.00 414 ALA A N 1
ATOM 3190 C CA . ALA A 1 414 ? 9.036 -2.355 -3.281 1.00 98.00 414 ALA A CA 1
ATOM 3191 C C . ALA A 1 414 ? 7.793 -2.444 -2.396 1.00 98.00 414 ALA A C 1
ATOM 3193 O O . ALA A 1 414 ? 7.410 -1.443 -1.784 1.00 98.00 414 ALA A O 1
ATOM 3194 N N . TYR A 1 415 ? 7.173 -3.621 -2.282 1.00 98.56 415 TYR A N 1
ATOM 3195 C CA . TYR A 1 415 ? 6.002 -3.792 -1.429 1.00 98.56 415 TYR A CA 1
ATOM 3196 C C . TYR A 1 415 ? 5.789 -5.239 -0.961 1.00 98.56 415 TYR A C 1
ATOM 3198 O O . TYR A 1 415 ? 6.373 -6.186 -1.482 1.00 98.56 415 TYR A O 1
ATOM 3206 N N . ALA A 1 416 ? 4.917 -5.421 0.028 1.00 98.50 416 ALA A N 1
ATOM 3207 C CA . ALA A 1 416 ? 4.388 -6.722 0.423 1.00 98.50 416 ALA A CA 1
ATOM 3208 C C . ALA A 1 416 ? 2.890 -6.627 0.722 1.00 98.50 416 ALA A C 1
ATOM 3210 O O . ALA A 1 416 ? 2.468 -5.682 1.388 1.00 98.50 416 ALA A O 1
ATOM 3211 N N . ILE A 1 417 ? 2.108 -7.611 0.275 1.00 98.31 417 ILE A N 1
ATOM 3212 C CA . ILE A 1 417 ? 0.651 -7.676 0.454 1.00 98.31 417 ILE A CA 1
ATOM 3213 C C . ILE A 1 417 ? 0.207 -9.100 0.831 1.00 98.31 417 ILE A C 1
ATOM 3215 O O . ILE A 1 417 ? 0.791 -10.069 0.340 1.00 98.31 417 ILE A O 1
ATOM 3219 N N . SER A 1 418 ? -0.794 -9.257 1.707 1.00 98.12 418 SER A N 1
ATOM 3220 C CA . SER A 1 418 ? -1.338 -10.571 2.102 1.00 98.12 418 SER A CA 1
ATOM 3221 C C . SER A 1 418 ? -2.868 -10.626 2.170 1.00 98.12 418 SER A C 1
ATOM 3223 O O . SER A 1 418 ? -3.529 -9.611 2.383 1.00 98.12 418 SER A O 1
ATOM 3225 N N . VAL A 1 419 ? -3.431 -11.838 2.081 1.00 96.88 419 VAL A N 1
ATOM 3226 C CA . VAL A 1 419 ? -4.886 -12.110 2.193 1.00 96.88 419 VAL A CA 1
ATOM 3227 C C . VAL A 1 419 ? -5.473 -11.705 3.547 1.00 96.88 419 VAL A C 1
ATOM 3229 O O . VAL A 1 419 ? -6.678 -11.516 3.689 1.00 96.88 419 VAL A O 1
ATOM 3232 N N . GLU A 1 420 ? -4.622 -11.549 4.559 1.00 96.62 420 GLU A N 1
ATOM 3233 C CA . GLU A 1 420 ? -4.992 -11.078 5.897 1.00 96.62 420 GLU A CA 1
ATOM 3234 C C . GLU A 1 420 ? -5.139 -9.554 5.983 1.00 96.62 420 GLU A C 1
ATOM 3236 O O . GLU A 1 420 ? -5.298 -9.024 7.079 1.00 96.62 420 GLU A O 1
ATOM 3241 N N . GLY A 1 421 ? -5.034 -8.845 4.857 1.00 97.00 421 GLY A N 1
ATOM 3242 C CA . GLY A 1 421 ? -5.125 -7.392 4.842 1.00 97.00 421 GLY A CA 1
ATOM 3243 C C . GLY A 1 421 ? -3.875 -6.732 5.413 1.00 97.00 421 GLY A C 1
ATOM 3244 O O . GLY A 1 421 ? -3.974 -5.705 6.075 1.00 97.00 421 GLY A O 1
ATOM 3245 N N . ARG A 1 422 ? -2.684 -7.308 5.206 1.00 98.12 422 ARG A N 1
ATOM 3246 C CA . ARG A 1 422 ? -1.421 -6.632 5.546 1.00 98.12 422 ARG A CA 1
ATOM 3247 C C . ARG A 1 422 ? -0.795 -6.039 4.297 1.00 98.12 422 ARG A C 1
ATOM 3249 O O . ARG A 1 422 ? -0.663 -6.741 3.300 1.00 98.12 422 ARG A O 1
ATOM 3256 N N . LEU A 1 423 ? -0.365 -4.782 4.380 1.00 98.38 423 LEU A N 1
ATOM 3257 C CA . LEU A 1 423 ? 0.286 -4.055 3.290 1.00 98.38 423 LEU A CA 1
ATOM 3258 C C . LEU A 1 423 ? 1.535 -3.331 3.797 1.00 98.38 423 LEU A C 1
ATOM 3260 O O . LEU A 1 423 ? 1.507 -2.713 4.855 1.00 98.38 423 LEU A O 1
ATOM 3264 N N . LYS A 1 424 ? 2.636 -3.376 3.054 1.00 98.25 424 LYS A N 1
ATOM 3265 C CA . LYS A 1 424 ? 3.854 -2.609 3.343 1.00 98.25 424 LYS A CA 1
ATOM 3266 C C . LYS A 1 424 ? 4.416 -2.051 2.046 1.00 98.25 424 LYS A C 1
ATOM 3268 O O . LYS A 1 424 ? 4.579 -2.819 1.108 1.00 98.25 424 LYS A O 1
ATOM 3273 N N . PHE A 1 425 ? 4.786 -0.775 2.036 1.00 98.19 425 PHE A N 1
ATOM 3274 C CA . PHE A 1 425 ? 5.593 -0.163 0.976 1.00 98.19 425 PHE A CA 1
ATOM 3275 C C . PHE A 1 425 ? 7.019 0.084 1.477 1.00 98.19 425 PHE A C 1
ATOM 3277 O O . PHE A 1 425 ? 7.216 0.326 2.670 1.00 98.19 425 PHE A O 1
ATOM 3284 N N . ALA A 1 426 ? 8.009 0.024 0.590 1.00 98.00 426 ALA A N 1
ATOM 3285 C CA . ALA A 1 426 ? 9.414 0.296 0.897 1.00 98.00 426 ALA A CA 1
ATOM 3286 C C . ALA A 1 426 ? 9.890 1.575 0.199 1.00 98.00 426 ALA A C 1
ATOM 3288 O O . ALA A 1 426 ? 9.606 1.780 -0.983 1.00 98.00 426 ALA A O 1
ATOM 3289 N N . SER A 1 427 ? 10.604 2.437 0.923 1.00 97.06 427 SER A N 1
ATOM 3290 C CA . SER A 1 427 ? 11.109 3.717 0.397 1.00 97.06 427 SER A CA 1
ATOM 3291 C C . SER A 1 427 ? 12.269 3.550 -0.586 1.00 97.06 427 SER A C 1
ATOM 3293 O O . SER A 1 427 ? 12.358 4.285 -1.565 1.00 97.06 427 SER A O 1
ATOM 3295 N N . LYS A 1 428 ? 13.129 2.548 -0.381 1.00 97.69 428 LYS A N 1
ATOM 3296 C CA . LYS A 1 428 ? 14.363 2.374 -1.161 1.00 97.69 428 LYS A CA 1
ATOM 3297 C C . LYS A 1 428 ? 14.151 2.346 -2.689 1.00 97.69 428 LYS A C 1
ATOM 3299 O O . LYS A 1 428 ? 14.883 3.047 -3.383 1.00 97.69 428 LYS A O 1
ATOM 3304 N N . PRO A 1 429 ? 13.174 1.608 -3.258 1.00 97.69 429 PRO A N 1
ATOM 3305 C CA . PRO A 1 429 ? 12.923 1.667 -4.703 1.00 97.69 429 PRO A CA 1
ATOM 3306 C C . PRO A 1 429 ? 12.463 3.039 -5.202 1.00 97.69 429 PRO A C 1
ATOM 3308 O O . PRO A 1 429 ? 12.777 3.422 -6.322 1.00 97.69 429 PRO A O 1
ATOM 3311 N N . VAL A 1 430 ? 11.762 3.804 -4.366 1.00 96.75 430 VAL A N 1
ATOM 3312 C CA . VAL A 1 430 ? 11.348 5.172 -4.693 1.00 96.75 430 VAL A CA 1
ATOM 3313 C C . VAL A 1 430 ? 12.558 6.101 -4.756 1.00 96.75 430 VAL A C 1
ATOM 3315 O O . VAL A 1 430 ? 12.684 6.871 -5.703 1.00 96.75 430 VAL A O 1
ATOM 3318 N N . GLU A 1 431 ? 13.462 6.012 -3.781 1.00 96.12 431 GLU A N 1
ATOM 3319 C CA . GLU A 1 431 ? 14.708 6.789 -3.749 1.00 96.12 431 GLU A CA 1
ATOM 3320 C C . GLU A 1 431 ? 15.613 6.468 -4.941 1.00 96.12 431 GLU A C 1
ATOM 3322 O O . GLU A 1 431 ? 16.164 7.377 -5.558 1.00 96.12 431 GLU A O 1
ATOM 3327 N N . LEU A 1 432 ? 15.707 5.186 -5.305 1.00 95.94 432 LEU A N 1
ATOM 3328 C CA . LEU A 1 432 ? 16.458 4.729 -6.473 1.00 95.94 432 LEU A CA 1
ATOM 3329 C C . LEU A 1 432 ? 15.934 5.380 -7.758 1.00 95.94 432 LEU A C 1
ATOM 3331 O O . LEU A 1 432 ? 16.719 5.921 -8.535 1.00 95.94 432 LEU A O 1
ATOM 3335 N N . VAL A 1 433 ? 14.613 5.382 -7.955 1.00 94.94 433 VAL A N 1
ATOM 3336 C CA . VAL A 1 433 ? 13.992 6.016 -9.127 1.00 94.94 433 VAL A CA 1
ATOM 3337 C C . VAL A 1 433 ? 14.167 7.531 -9.110 1.00 94.94 433 VAL A C 1
ATOM 3339 O O . VAL A 1 433 ? 14.444 8.106 -10.153 1.00 94.94 433 VAL A O 1
ATOM 3342 N N . ASN A 1 434 ? 14.084 8.186 -7.949 1.00 92.38 434 ASN A N 1
ATOM 3343 C CA . ASN A 1 434 ? 14.368 9.621 -7.854 1.00 92.38 434 ASN A CA 1
ATOM 3344 C C . ASN A 1 434 ? 15.807 9.948 -8.284 1.00 92.38 434 ASN A C 1
ATOM 3346 O O . ASN A 1 434 ? 16.023 10.933 -8.983 1.00 92.38 434 ASN A O 1
ATOM 3350 N N . GLY A 1 435 ? 16.780 9.121 -7.886 1.00 91.50 435 GLY A N 1
ATOM 3351 C CA . GLY A 1 435 ? 18.170 9.273 -8.316 1.00 91.50 435 GLY A CA 1
ATOM 3352 C C . GLY A 1 435 ? 18.332 9.094 -9.825 1.00 91.50 435 GLY A C 1
ATOM 3353 O O . GLY A 1 435 ? 18.974 9.916 -10.468 1.00 91.50 435 GLY A O 1
ATOM 3354 N N . PHE A 1 436 ? 17.698 8.065 -10.393 1.00 91.25 436 PHE A N 1
ATOM 3355 C CA . PHE A 1 436 ? 17.710 7.811 -11.836 1.00 91.25 436 PHE A CA 1
ATOM 3356 C C . PHE A 1 436 ? 17.081 8.958 -12.641 1.00 91.25 436 PHE A C 1
ATOM 3358 O O . PHE A 1 436 ? 17.691 9.457 -13.581 1.00 91.25 436 PHE A O 1
ATOM 3365 N N . LEU A 1 437 ? 15.895 9.425 -12.243 1.00 88.19 437 LEU A N 1
ATOM 3366 C CA . LEU A 1 437 ? 15.216 10.535 -12.916 1.00 88.19 437 LEU A CA 1
ATOM 3367 C C . LEU A 1 437 ? 16.013 11.839 -12.812 1.00 88.19 437 LEU A C 1
ATOM 3369 O O . LEU A 1 437 ? 16.096 12.580 -13.786 1.00 88.19 437 LEU A O 1
ATOM 3373 N N . GLY A 1 438 ? 16.666 12.081 -11.672 1.00 85.94 438 GLY A N 1
ATOM 3374 C CA . GLY A 1 438 ? 17.562 13.223 -11.513 1.00 85.94 438 GLY A CA 1
ATOM 3375 C C . GLY A 1 438 ? 18.724 13.208 -12.509 1.00 85.94 438 GLY A C 1
ATOM 3376 O O . GLY A 1 438 ? 19.103 14.266 -12.998 1.00 85.94 438 GLY A O 1
ATOM 3377 N N . LEU A 1 439 ? 19.266 12.038 -12.864 1.00 85.62 439 LEU A N 1
ATOM 3378 C CA . LEU A 1 439 ? 20.334 11.939 -13.868 1.00 85.62 439 LEU A CA 1
ATOM 3379 C C . LEU A 1 439 ? 19.846 12.288 -15.279 1.00 85.62 439 LEU A C 1
ATOM 3381 O O . LEU A 1 439 ? 20.571 12.958 -16.010 1.00 85.62 439 LEU A O 1
ATOM 3385 N N . LEU A 1 440 ? 18.618 11.897 -15.635 1.00 83.12 440 LEU A N 1
ATOM 3386 C CA . LEU A 1 440 ? 18.025 12.232 -16.935 1.00 83.12 440 LEU A CA 1
ATOM 3387 C C . LEU A 1 440 ? 17.795 13.744 -17.091 1.00 83.12 440 LEU A C 1
ATOM 3389 O O . LEU A 1 440 ? 18.011 14.291 -18.168 1.00 83.12 440 LEU A O 1
ATOM 3393 N N . GLU A 1 441 ? 17.415 14.437 -16.014 1.00 82.69 441 GLU A N 1
ATOM 3394 C CA . GLU A 1 441 ? 17.149 15.884 -16.051 1.00 82.69 441 GLU A CA 1
ATOM 3395 C C . GLU A 1 441 ? 18.416 16.738 -16.245 1.00 82.69 441 GLU A C 1
ATOM 3397 O O . GLU A 1 441 ? 18.343 17.813 -16.835 1.00 82.69 441 GLU A O 1
ATOM 3402 N N . HIS A 1 442 ? 19.586 16.281 -15.784 1.00 81.44 442 HIS A N 1
ATOM 3403 C CA . HIS A 1 442 ? 20.829 17.062 -15.892 1.00 81.44 442 HIS A CA 1
ATOM 3404 C C . HIS A 1 442 ? 21.452 17.034 -17.299 1.00 81.44 442 HIS A C 1
ATOM 3406 O O . HIS A 1 442 ? 22.313 17.864 -17.591 1.00 81.44 442 HIS A O 1
ATOM 3412 N N . GLY A 1 443 ? 21.046 16.095 -18.161 1.00 72.25 443 GLY A N 1
ATOM 3413 C CA . GLY A 1 443 ? 21.578 15.961 -19.521 1.00 72.25 443 GLY A CA 1
ATOM 3414 C C . GLY A 1 443 ? 20.955 16.926 -20.533 1.00 72.25 443 GLY A C 1
ATOM 3415 O O . GLY A 1 443 ? 21.622 17.341 -21.476 1.00 72.25 443 GLY A O 1
ATOM 3416 N N . SER A 1 444 ? 19.701 17.339 -20.332 1.00 68.62 444 SER A N 1
ATOM 3417 C CA . SER A 1 444 ? 18.958 18.138 -21.309 1.00 68.62 444 SER A CA 1
ATOM 3418 C C . SER A 1 444 ? 18.950 19.627 -20.943 1.00 68.62 444 SER A C 1
ATOM 3420 O O . SER A 1 444 ? 18.024 20.115 -20.299 1.00 68.62 444 SER A O 1
ATOM 3422 N N . ASN A 1 445 ? 19.929 20.396 -21.431 1.00 69.62 445 ASN A N 1
ATOM 3423 C CA . ASN A 1 445 ? 19.896 21.873 -21.393 1.00 69.62 445 ASN A CA 1
ATOM 3424 C C . ASN A 1 445 ? 18.861 22.481 -22.370 1.00 69.62 445 ASN A C 1
ATOM 3426 O O . ASN A 1 445 ? 18.898 23.678 -22.664 1.00 69.62 445 ASN A O 1
ATOM 3430 N N . ALA A 1 446 ? 17.954 21.668 -22.916 1.00 66.31 446 ALA A N 1
ATOM 3431 C CA . ALA A 1 446 ? 16.924 22.095 -23.847 1.00 66.31 446 ALA A CA 1
ATOM 3432 C C . ALA A 1 446 ? 15.849 22.915 -23.112 1.00 66.31 446 ALA A C 1
ATOM 3434 O O . ALA A 1 446 ? 14.817 22.395 -22.683 1.00 66.31 446 ALA A O 1
ATOM 3435 N N . GLU A 1 447 ? 16.097 24.221 -22.981 1.00 65.44 447 GLU A N 1
ATOM 3436 C CA . GLU A 1 447 ? 15.125 25.230 -22.553 1.00 65.44 447 GLU A CA 1
ATOM 3437 C C . GLU A 1 447 ? 13.879 25.183 -23.462 1.00 65.44 447 GLU A C 1
ATOM 3439 O O . GLU A 1 447 ? 13.800 25.870 -24.480 1.00 65.44 447 GLU A O 1
ATOM 3444 N N . GLY A 1 448 ? 12.883 24.359 -23.127 1.00 62.53 448 GLY A N 1
ATOM 3445 C CA . GLY A 1 448 ? 11.585 24.396 -23.808 1.00 62.53 448 GLY A CA 1
ATOM 3446 C C . GLY A 1 448 ? 10.831 23.081 -23.954 1.00 62.53 448 GLY A C 1
ATOM 3447 O O . GLY A 1 448 ? 9.662 23.128 -24.343 1.00 62.53 448 GLY A O 1
ATOM 3448 N N . VAL A 1 449 ? 11.421 21.927 -23.630 1.00 57.22 449 VAL A N 1
ATOM 3449 C CA . VAL A 1 449 ? 10.645 20.680 -23.571 1.00 57.22 449 VAL A CA 1
ATOM 3450 C C . VAL A 1 449 ? 9.940 20.634 -22.219 1.00 57.22 449 VAL A C 1
ATOM 3452 O O . VAL A 1 449 ? 10.549 20.398 -21.184 1.00 57.22 449 VAL A O 1
ATOM 3455 N N . SER A 1 450 ? 8.655 20.989 -22.274 1.00 53.59 450 SER A N 1
ATOM 3456 C CA . SER A 1 450 ? 7.652 21.004 -21.205 1.00 53.59 450 SER A CA 1
ATOM 3457 C C . SER A 1 450 ? 7.980 20.105 -20.011 1.00 53.59 450 SER A C 1
ATOM 3459 O O . SER A 1 450 ? 8.236 18.921 -20.200 1.00 53.59 450 SER A O 1
ATOM 3461 N N . GLU A 1 451 ? 7.836 20.668 -18.804 1.00 52.72 451 GLU A N 1
ATOM 3462 C CA . GLU A 1 451 ? 7.900 20.062 -17.461 1.00 52.72 451 GLU A CA 1
ATOM 3463 C C . GLU A 1 451 ? 6.928 18.881 -17.235 1.00 52.72 451 GLU A C 1
ATOM 3465 O O . GLU A 1 451 ? 6.260 18.786 -16.203 1.00 52.72 451 GLU A O 1
ATOM 3470 N N . ALA A 1 452 ? 6.836 17.928 -18.158 1.00 54.56 452 ALA A N 1
ATOM 3471 C CA . ALA A 1 452 ? 6.363 16.593 -17.847 1.00 54.56 452 ALA A CA 1
ATOM 3472 C C . ALA A 1 452 ? 7.456 15.920 -17.006 1.00 54.56 452 ALA A C 1
ATOM 3474 O O . ALA A 1 452 ? 8.149 15.014 -17.464 1.00 54.56 452 ALA A O 1
ATOM 3475 N N . ARG A 1 453 ? 7.656 16.432 -15.782 1.00 63.53 453 ARG A N 1
ATOM 3476 C CA . ARG A 1 453 ? 8.507 15.806 -14.778 1.00 63.53 453 ARG A CA 1
ATOM 3477 C C . ARG A 1 453 ? 8.033 14.376 -14.684 1.00 63.53 453 ARG A C 1
ATOM 3479 O O . ARG A 1 453 ? 6.851 14.125 -14.438 1.00 63.53 453 ARG A O 1
ATOM 3486 N N . HIS A 1 454 ? 8.946 13.464 -14.969 1.00 72.44 454 HIS A N 1
ATOM 3487 C CA . HIS A 1 454 ? 8.658 12.050 -14.963 1.00 72.44 454 HIS A CA 1
ATOM 3488 C C . HIS A 1 454 ? 8.179 11.717 -13.552 1.00 72.44 454 HIS A C 1
ATOM 3490 O O . HIS A 1 454 ? 8.927 11.841 -12.582 1.00 72.44 454 HIS A O 1
ATOM 3496 N N . GLU A 1 455 ? 6.893 11.396 -13.406 1.00 84.25 455 GLU A N 1
ATOM 3497 C CA . GLU A 1 455 ? 6.377 10.992 -12.110 1.00 84.25 455 GLU A CA 1
ATOM 3498 C C . GLU A 1 455 ? 7.143 9.739 -11.681 1.00 84.25 455 GLU A C 1
ATOM 3500 O O . GLU A 1 455 ? 7.478 8.874 -12.494 1.00 84.25 455 GLU A O 1
ATOM 3505 N N . ASN A 1 456 ? 7.471 9.649 -10.393 1.00 92.62 456 ASN A N 1
ATOM 3506 C CA . ASN A 1 456 ? 8.117 8.459 -9.872 1.00 92.62 456 ASN A CA 1
ATOM 3507 C C . ASN A 1 456 ? 7.169 7.262 -10.061 1.00 92.62 456 ASN A C 1
ATOM 3509 O O . ASN A 1 456 ? 6.222 7.073 -9.295 1.00 92.62 456 ASN A O 1
ATOM 3513 N N . PHE A 1 457 ? 7.441 6.445 -11.074 1.00 93.44 457 PHE A N 1
ATOM 3514 C CA . PHE A 1 457 ? 6.569 5.349 -11.497 1.00 93.44 457 PHE A CA 1
ATOM 3515 C C . PHE A 1 457 ? 6.423 4.243 -10.440 1.00 93.44 457 PHE A C 1
ATOM 3517 O O . PHE A 1 457 ? 5.443 3.503 -10.456 1.00 93.44 457 PHE A O 1
ATOM 3524 N N . VAL A 1 458 ? 7.332 4.151 -9.459 1.00 95.88 458 VAL A N 1
ATOM 3525 C CA . VAL A 1 458 ? 7.147 3.278 -8.282 1.00 95.88 458 VAL A CA 1
ATOM 3526 C C . VAL A 1 458 ? 6.032 3.820 -7.388 1.00 95.88 458 VAL A C 1
ATOM 3528 O O . VAL A 1 458 ? 5.204 3.046 -6.903 1.00 95.88 458 VAL A O 1
ATOM 3531 N N . ARG A 1 459 ? 5.961 5.144 -7.183 1.00 94.94 459 ARG A N 1
ATOM 3532 C CA . ARG A 1 459 ? 4.844 5.769 -6.453 1.00 94.94 459 ARG A CA 1
ATOM 3533 C C . ARG A 1 459 ? 3.530 5.591 -7.197 1.00 94.94 459 ARG A C 1
ATOM 3535 O O . ARG A 1 459 ? 2.522 5.329 -6.544 1.00 94.94 459 ARG A O 1
ATOM 3542 N N . GLU A 1 460 ? 3.550 5.717 -8.520 1.00 93.62 460 GLU A N 1
ATOM 3543 C CA . GLU A 1 460 ? 2.382 5.480 -9.369 1.00 93.62 460 GLU A CA 1
ATOM 3544 C C . GLU A 1 460 ? 1.899 4.027 -9.246 1.00 93.62 460 GLU A C 1
ATOM 3546 O O . GLU A 1 460 ? 0.737 3.785 -8.925 1.00 93.62 460 GLU A O 1
ATOM 3551 N N . ALA A 1 461 ? 2.798 3.050 -9.386 1.00 95.75 461 ALA A N 1
ATOM 3552 C CA . ALA A 1 461 ? 2.465 1.634 -9.245 1.00 95.75 461 ALA A CA 1
ATOM 3553 C C . ALA A 1 461 ? 1.932 1.298 -7.837 1.00 95.75 461 ALA A C 1
ATOM 3555 O O . ALA A 1 461 ? 0.940 0.579 -7.696 1.00 95.75 461 ALA A O 1
ATOM 3556 N N . ASN A 1 462 ? 2.518 1.876 -6.780 1.00 96.50 462 ASN A N 1
ATOM 3557 C CA . ASN A 1 462 ? 1.992 1.752 -5.416 1.00 96.50 462 ASN A CA 1
ATOM 3558 C C . ASN A 1 462 ? 0.586 2.369 -5.289 1.00 96.50 462 ASN A C 1
ATOM 3560 O O . ASN A 1 462 ? -0.257 1.855 -4.550 1.00 96.50 462 ASN A O 1
ATOM 3564 N N . GLN A 1 463 ? 0.313 3.467 -6.001 1.00 95.25 463 GLN A N 1
ATOM 3565 C CA . GLN A 1 463 ? -0.983 4.146 -5.983 1.00 95.25 463 GLN A CA 1
ATOM 3566 C C . GLN A 1 463 ? -2.057 3.309 -6.678 1.00 95.25 463 GLN A C 1
ATOM 3568 O O . GLN A 1 463 ? -3.164 3.170 -6.157 1.00 95.25 463 GLN A O 1
ATOM 3573 N N . GLN A 1 464 ? -1.713 2.699 -7.814 1.00 94.69 464 GLN A N 1
ATOM 3574 C CA . GLN A 1 464 ? -2.575 1.745 -8.509 1.00 94.69 464 GLN A CA 1
ATOM 3575 C C . GLN A 1 464 ? -2.900 0.537 -7.618 1.00 94.69 464 GLN A C 1
ATOM 3577 O O . GLN A 1 464 ? -4.057 0.123 -7.552 1.00 94.69 464 GLN A O 1
ATOM 3582 N N . LEU A 1 465 ? -1.924 0.038 -6.850 1.00 96.88 465 LEU A N 1
ATOM 3583 C CA . LEU A 1 465 ? -2.153 -1.025 -5.868 1.00 96.88 465 LEU A CA 1
ATOM 3584 C C . LEU A 1 465 ? -3.166 -0.601 -4.789 1.00 96.88 465 LEU A C 1
ATOM 3586 O O . LEU A 1 465 ? -4.096 -1.355 -4.507 1.00 96.88 465 LEU A O 1
ATOM 3590 N N . LEU A 1 466 ? -3.049 0.605 -4.215 1.00 96.94 466 LEU A N 1
ATOM 3591 C CA . LEU A 1 466 ? -4.046 1.115 -3.255 1.00 96.94 466 LEU A CA 1
ATOM 3592 C C . LEU A 1 466 ? -5.440 1.256 -3.876 1.00 96.94 466 LEU A C 1
ATOM 3594 O O . LEU A 1 466 ? -6.435 0.932 -3.228 1.00 96.94 466 LEU A O 1
ATOM 3598 N N . ASN A 1 467 ? -5.519 1.698 -5.131 1.00 95.62 467 ASN A N 1
ATOM 3599 C CA . ASN A 1 467 ? -6.783 1.786 -5.862 1.00 95.62 467 ASN A CA 1
ATOM 3600 C C . ASN A 1 467 ? -7.428 0.410 -6.053 1.00 95.62 467 ASN A C 1
ATOM 3602 O O . ASN A 1 467 ? -8.638 0.279 -5.875 1.00 95.62 467 ASN A O 1
ATOM 3606 N N . ALA A 1 468 ? -6.634 -0.618 -6.356 1.00 96.31 468 ALA A N 1
ATOM 3607 C CA . ALA A 1 468 ? -7.117 -1.990 -6.478 1.00 96.31 468 ALA A CA 1
ATOM 3608 C C . ALA A 1 468 ? -7.638 -2.532 -5.133 1.00 96.31 468 ALA A C 1
ATOM 3610 O O . ALA A 1 468 ? -8.707 -3.137 -5.080 1.00 96.31 468 ALA A O 1
ATOM 3611 N N . VAL A 1 469 ? -6.944 -2.243 -4.026 1.00 97.69 469 VAL A N 1
ATOM 3612 C CA . VAL A 1 469 ? -7.399 -2.593 -2.666 1.00 97.69 469 VAL A CA 1
ATOM 3613 C C . VAL A 1 469 ? -8.712 -1.886 -2.309 1.00 97.69 469 VAL A C 1
ATOM 3615 O O . VAL A 1 469 ? -9.614 -2.502 -1.747 1.00 97.69 469 VAL A O 1
ATOM 3618 N N . LEU A 1 470 ? -8.859 -0.609 -2.667 1.00 96.88 470 LEU A N 1
ATOM 3619 C CA . LEU A 1 470 ? -10.105 0.131 -2.467 1.00 96.88 470 LEU A CA 1
ATOM 3620 C C . LEU A 1 470 ? -11.254 -0.419 -3.328 1.00 96.88 470 LEU A C 1
ATOM 3622 O O . LEU A 1 470 ? -12.398 -0.475 -2.876 1.00 96.88 470 LEU A O 1
ATOM 3626 N N . ALA A 1 471 ? -10.969 -0.834 -4.563 1.00 95.56 471 ALA A N 1
ATOM 3627 C CA . ALA A 1 471 ? -11.951 -1.486 -5.426 1.00 95.56 471 ALA A CA 1
ATOM 3628 C C . ALA A 1 471 ? -12.423 -2.824 -4.837 1.00 95.56 471 ALA A C 1
ATOM 3630 O O . ALA A 1 471 ? -13.618 -3.113 -4.870 1.00 95.56 471 ALA A O 1
ATOM 3631 N N . GLU A 1 472 ? -11.515 -3.593 -4.236 1.00 96.81 472 GLU A N 1
ATOM 3632 C CA . GLU A 1 472 ? -11.848 -4.824 -3.519 1.00 96.81 472 GLU A CA 1
ATOM 3633 C C . GLU A 1 472 ? -12.716 -4.558 -2.281 1.00 96.81 472 GLU A C 1
ATOM 3635 O O . GLU A 1 472 ? -13.715 -5.247 -2.082 1.00 96.81 472 GLU A O 1
ATOM 3640 N N . ALA A 1 473 ? -12.405 -3.526 -1.491 1.00 96.75 473 ALA A N 1
ATOM 3641 C CA . ALA A 1 473 ? -13.248 -3.120 -0.363 1.00 96.75 473 ALA A CA 1
ATOM 3642 C C . ALA A 1 473 ? -14.677 -2.783 -0.825 1.00 96.75 473 ALA A C 1
ATOM 3644 O O . ALA A 1 473 ? -15.653 -3.271 -0.262 1.00 96.75 473 ALA A O 1
ATOM 3645 N N . ARG A 1 474 ? -14.805 -2.029 -1.925 1.00 95.38 474 ARG A N 1
ATOM 3646 C CA . ARG A 1 474 ? -16.100 -1.725 -2.560 1.00 95.38 474 ARG A CA 1
ATOM 3647 C C . ARG A 1 474 ? -16.824 -2.967 -3.074 1.00 95.38 474 ARG A C 1
ATOM 3649 O O . ARG A 1 474 ? -18.047 -2.946 -3.138 1.00 95.38 474 ARG A O 1
ATOM 3656 N N . ARG A 1 475 ? -16.096 -3.997 -3.514 1.00 95.25 475 ARG A N 1
ATOM 3657 C CA . ARG A 1 475 ? -16.680 -5.264 -3.972 1.00 95.25 475 ARG A CA 1
ATOM 3658 C C . ARG A 1 475 ? -17.296 -6.019 -2.795 1.00 95.25 475 ARG A C 1
ATOM 3660 O O . ARG A 1 475 ? -18.443 -6.421 -2.901 1.00 95.25 475 ARG A O 1
ATOM 3667 N N . GLN A 1 476 ? -16.580 -6.123 -1.675 1.00 94.81 476 GLN A N 1
ATOM 3668 C CA . GLN A 1 476 ? -17.064 -6.816 -0.471 1.00 94.81 476 GLN A CA 1
ATOM 3669 C C . GLN A 1 476 ? -18.312 -6.161 0.117 1.00 94.81 476 GLN A C 1
ATOM 3671 O O . GLN A 1 476 ? -19.270 -6.854 0.428 1.00 94.81 476 GLN A O 1
ATOM 3676 N N . VAL A 1 477 ? -18.361 -4.825 0.147 1.00 93.50 477 VAL A N 1
ATOM 3677 C CA . VAL A 1 477 ? -19.557 -4.087 0.596 1.00 93.50 477 VAL A CA 1
ATOM 3678 C C . VAL A 1 477 ? -20.806 -4.456 -0.213 1.00 93.50 477 VAL A C 1
ATOM 3680 O O . VAL A 1 477 ? -21.888 -4.532 0.352 1.00 93.50 477 VAL A O 1
ATOM 3683 N N . ARG A 1 478 ? -20.666 -4.715 -1.520 1.00 93.12 478 ARG A N 1
ATOM 3684 C CA . ARG A 1 478 ? -21.786 -5.121 -2.390 1.00 93.12 478 ARG A CA 1
ATOM 3685 C C . ARG A 1 478 ? -22.175 -6.591 -2.249 1.00 93.12 478 ARG A C 1
ATOM 3687 O O . ARG A 1 478 ? -23.223 -6.972 -2.748 1.00 93.12 478 ARG A O 1
ATOM 3694 N N . GLU A 1 479 ? -21.296 -7.420 -1.698 1.00 92.06 479 GLU A N 1
ATOM 3695 C CA . GLU A 1 479 ? -21.552 -8.850 -1.495 1.00 92.06 479 GLU A CA 1
ATOM 3696 C C . GLU A 1 479 ? -22.177 -9.121 -0.124 1.00 92.06 479 GLU A C 1
ATOM 3698 O O . GLU A 1 479 ? -22.935 -10.079 0.013 1.00 92.06 479 GLU A O 1
ATOM 3703 N N . ASP A 1 480 ? -21.881 -8.269 0.862 1.00 88.75 480 ASP A N 1
ATOM 3704 C CA . ASP A 1 480 ? -22.385 -8.382 2.233 1.00 88.75 480 ASP A CA 1
ATOM 3705 C C . ASP A 1 480 ? -23.739 -7.674 2.461 1.00 88.75 480 ASP A C 1
ATOM 3707 O O . ASP A 1 480 ? -24.425 -7.991 3.437 1.00 88.75 480 ASP A O 1
ATOM 3711 N N . GLY A 1 481 ? -24.107 -6.707 1.608 1.00 80.19 481 GLY A N 1
ATOM 3712 C CA . GLY A 1 481 ? -25.351 -5.923 1.689 1.00 80.19 481 GLY A CA 1
ATOM 3713 C C . GLY A 1 481 ? -26.395 -6.362 0.677 1.00 80.19 481 GLY A C 1
ATOM 3714 O O . GLY A 1 481 ? -27.577 -6.471 1.081 1.00 80.19 481 GLY A O 1
#

Radius of gyration: 28.89 Å; chains: 1; bounding box: 76×75×79 Å

pLDDT: mean 80.24, std 19.91, range [34.16, 98.56]